Protein AF-0000000075990644 (afdb_homodimer)

Solvent-accessible surface area (backbone atoms only — not comparable to full-atom values): 24003 Å² total; per-residue (Å²): 140,68,76,64,63,60,51,52,51,52,51,52,54,48,49,53,49,49,51,49,50,53,53,48,52,55,47,50,53,50,50,48,50,52,52,50,56,51,53,60,64,65,67,61,81,74,80,74,79,73,70,87,68,71,69,75,75,52,48,72,56,38,53,65,57,61,63,42,72,76,65,42,68,35,79,44,72,77,51,38,24,57,52,59,50,30,31,72,34,29,49,72,84,37,83,43,41,31,31,47,24,38,64,34,43,57,28,33,31,15,45,64,53,35,52,75,68,68,42,65,88,56,52,40,87,51,58,76,82,69,69,60,76,52,69,57,90,71,80,67,55,71,10,26,36,64,81,37,45,37,34,45,89,89,42,72,49,75,41,66,31,32,26,28,68,83,51,64,52,42,24,37,42,5,22,30,51,35,35,72,39,18,21,33,44,29,42,60,79,42,31,38,25,40,61,29,95,84,35,44,74,43,59,39,56,52,57,50,57,50,51,51,53,40,51,56,54,56,56,69,72,102,137,68,76,64,62,57,51,52,53,53,51,50,54,48,50,52,50,48,51,50,50,52,51,46,52,54,46,51,52,50,50,49,49,51,51,48,55,50,54,59,63,64,66,61,79,73,80,75,77,73,69,85,68,72,67,72,76,49,47,71,55,38,53,65,58,60,64,44,70,74,62,42,67,35,79,44,72,77,51,39,24,57,55,61,50,30,30,71,33,29,50,73,84,38,83,44,41,31,30,47,24,38,62,34,42,58,28,32,32,14,44,64,53,35,52,74,68,68,42,64,87,56,52,40,87,52,60,74,81,71,65,62,78,52,67,57,91,70,79,66,55,71,10,27,36,64,81,37,46,35,32,44,86,88,41,70,48,74,40,63,31,33,27,28,69,84,51,61,52,40,25,37,43,4,22,31,50,36,36,72,39,18,20,31,43,30,41,58,80,42,30,38,24,39,59,28,96,84,35,44,74,42,59,40,55,52,58,49,57,52,52,50,53,40,50,57,54,54,55,68,72,101

Structure (mmCIF, N/CA/C/O backbone):
data_AF-0000000075990644-model_v1
#
loop_
_entity.id
_entity.type
_entity.pdbx_description
1 polymer 'Protein DDI1 homolog'
#
loop_
_atom_site.group_PDB
_atom_site.id
_atom_site.type_symbol
_atom_site.label_atom_id
_atom_site.label_alt_id
_atom_site.label_comp_id
_atom_site.label_asym_id
_atom_site.label_entity_id
_atom_site.label_seq_id
_atom_site.pdbx_PDB_ins_code
_atom_site.Cartn_x
_atom_site.Cartn_y
_atom_site.Cartn_z
_atom_site.occupancy
_atom_site.B_iso_or_equiv
_atom_site.auth_seq_id
_atom_site.auth_comp_id
_atom_site.auth_asym_id
_atom_site.auth_atom_id
_atom_site.pdbx_PDB_model_num
ATOM 1 N N . MET A 1 1 ? 32.969 -22.141 -36.75 1 40.69 1 MET A N 1
ATOM 2 C CA . MET A 1 1 ? 32.062 -21.703 -35.688 1 40.69 1 MET A CA 1
ATOM 3 C C . MET A 1 1 ? 31.797 -22.828 -34.688 1 40.69 1 MET A C 1
ATOM 5 O O . MET A 1 1 ? 31.219 -23.859 -35.062 1 40.69 1 MET A O 1
ATOM 9 N N . ASP A 1 2 ? 32.688 -23.188 -33.625 1 50.56 2 ASP A N 1
ATOM 10 C CA . ASP A 1 2 ? 33.156 -24.391 -32.969 1 50.56 2 ASP A CA 1
ATOM 11 C C . ASP A 1 2 ? 32.125 -24.938 -32 1 50.56 2 ASP A C 1
ATOM 13 O O . ASP A 1 2 ? 31.344 -24.172 -31.422 1 50.56 2 ASP A O 1
ATOM 17 N N . ASP A 1 3 ? 31.844 -26.312 -32.031 1 61.06 3 ASP A N 1
ATOM 18 C CA . ASP A 1 3 ? 31.062 -27.297 -31.281 1 61.06 3 ASP A CA 1
ATOM 19 C C . ASP A 1 3 ? 31.219 -27.094 -29.781 1 61.06 3 ASP A C 1
ATOM 21 O O . ASP A 1 3 ? 30.438 -27.625 -29 1 61.06 3 ASP A O 1
ATOM 25 N N . GLU A 1 4 ? 32.281 -26.391 -29.344 1 60.28 4 GLU A N 1
ATOM 26 C CA . GLU A 1 4 ? 32.562 -26.219 -27.938 1 60.28 4 GLU A CA 1
ATOM 27 C C . GLU A 1 4 ? 31.641 -25.172 -27.312 1 60.28 4 GLU A C 1
ATOM 29 O O . GLU A 1 4 ? 31.203 -25.328 -26.172 1 60.28 4 GLU A O 1
ATOM 34 N N . ASP A 1 5 ? 31.25 -24.078 -28.078 1 60.75 5 ASP A N 1
ATOM 35 C CA . ASP A 1 5 ? 30.406 -23.031 -27.516 1 60.75 5 ASP A CA 1
ATOM 36 C C . ASP A 1 5 ? 28.984 -23.531 -27.312 1 60.75 5 ASP A C 1
ATOM 38 O O . ASP A 1 5 ? 28.266 -23.047 -26.438 1 60.75 5 ASP A O 1
ATOM 42 N N . ALA A 1 6 ? 28.547 -24.469 -28.188 1 59.34 6 ALA A N 1
ATOM 43 C CA . ALA A 1 6 ? 27.219 -25.062 -28.062 1 59.34 6 ALA A CA 1
ATOM 44 C C . ALA A 1 6 ? 27.156 -25.969 -26.844 1 59.34 6 ALA A C 1
ATOM 46 O O . ALA A 1 6 ? 26.125 -26.016 -26.141 1 59.34 6 ALA A O 1
ATOM 47 N N . LEU A 1 7 ? 28.281 -26.609 -26.484 1 57.16 7 LEU A N 1
ATOM 48 C CA . LEU A 1 7 ? 28.328 -27.484 -25.328 1 57.16 7 LEU A CA 1
ATOM 49 C C . LEU A 1 7 ? 28.25 -26.688 -24.031 1 57.16 7 LEU A C 1
ATOM 51 O O . LEU A 1 7 ? 27.578 -27.078 -23.078 1 57.16 7 LEU A O 1
ATOM 55 N N . ASP A 1 8 ? 28.828 -25.484 -24.078 1 61.78 8 ASP A N 1
ATOM 56 C CA . ASP A 1 8 ? 28.844 -24.625 -22.891 1 61.78 8 ASP A CA 1
ATOM 57 C C . ASP A 1 8 ? 27.453 -24.047 -22.625 1 61.78 8 ASP A C 1
ATOM 59 O O . ASP A 1 8 ? 27.016 -24 -21.484 1 61.78 8 ASP A O 1
ATOM 63 N N . ILE A 1 9 ? 26.688 -23.781 -23.672 1 59.28 9 ILE A N 1
ATOM 64 C CA . ILE A 1 9 ? 25.344 -23.234 -23.5 1 59.28 9 ILE A CA 1
ATOM 65 C C . ILE A 1 9 ? 24.406 -24.312 -22.938 1 59.28 9 ILE A C 1
ATOM 67 O O . ILE A 1 9 ? 23.609 -24.031 -22.047 1 59.28 9 ILE A O 1
ATOM 71 N N . ARG A 1 10 ? 24.609 -25.531 -23.422 1 55.72 10 ARG A N 1
ATOM 72 C CA . ARG A 1 10 ? 23.766 -26.625 -22.953 1 55.72 10 ARG A CA 1
ATOM 73 C C . ARG A 1 10 ? 24.094 -27 -21.516 1 55.72 10 ARG A C 1
ATOM 75 O O . ARG A 1 10 ? 23.188 -27.281 -20.719 1 55.72 10 ARG A O 1
ATOM 82 N N . GLN A 1 11 ? 25.344 -26.922 -21.109 1 57.91 11 GLN A N 1
ATOM 83 C CA . GLN A 1 11 ? 25.734 -27.219 -19.734 1 57.91 11 GLN A CA 1
ATOM 84 C C . GLN A 1 11 ? 25.266 -26.141 -18.781 1 57.91 11 GLN A C 1
ATOM 86 O O . GLN A 1 11 ? 24.812 -26.438 -17.672 1 57.91 11 GLN A O 1
ATOM 91 N N . ARG A 1 12 ? 25.234 -24.875 -19.281 1 55.31 12 ARG A N 1
ATOM 92 C CA . ARG A 1 12 ? 24.734 -23.797 -18.438 1 55.31 12 ARG A CA 1
ATOM 93 C C . ARG A 1 12 ? 23.219 -23.922 -18.266 1 55.31 12 ARG A C 1
ATOM 95 O O . ARG A 1 12 ? 22.703 -23.688 -17.172 1 55.31 12 ARG A O 1
ATOM 102 N N . ALA A 1 13 ? 22.5 -24.328 -19.344 1 55.38 13 ALA A N 1
ATOM 103 C CA . ALA A 1 13 ? 21.047 -24.547 -19.266 1 55.38 13 ALA A CA 1
ATOM 104 C C . ALA A 1 13 ? 20.734 -25.719 -18.328 1 55.38 13 ALA A C 1
ATOM 106 O O . ALA A 1 13 ? 19.781 -25.641 -17.547 1 55.38 13 ALA A O 1
ATOM 107 N N . LEU A 1 14 ? 21.594 -26.719 -18.312 1 54.09 14 LEU A N 1
ATOM 108 C CA . LEU A 1 14 ? 21.391 -27.891 -17.453 1 54.09 14 LEU A CA 1
ATOM 109 C C . LEU A 1 14 ? 21.703 -27.547 -16 1 54.09 14 LEU A C 1
ATOM 111 O O . LEU A 1 14 ? 20.953 -27.938 -15.094 1 54.09 14 LEU A O 1
ATOM 115 N N . ARG A 1 15 ? 22.688 -26.734 -15.766 1 56.22 15 ARG A N 1
ATOM 116 C CA . ARG A 1 15 ? 23 -26.328 -14.406 1 56.22 15 ARG A CA 1
ATOM 117 C C . ARG A 1 15 ? 21.906 -25.422 -13.836 1 56.22 15 ARG A C 1
ATOM 119 O O . ARG A 1 15 ? 21.578 -25.5 -12.648 1 56.22 15 ARG A O 1
ATOM 126 N N . ARG A 1 16 ? 21.297 -24.594 -14.695 1 51.25 16 ARG A N 1
ATOM 127 C CA . ARG A 1 16 ? 20.172 -23.781 -14.258 1 51.25 16 ARG A CA 1
ATOM 128 C C . ARG A 1 16 ? 18.984 -24.656 -13.891 1 51.25 16 ARG A C 1
ATOM 130 O O . ARG A 1 16 ? 18.281 -24.391 -12.914 1 51.25 16 ARG A O 1
ATOM 137 N N . LYS A 1 17 ? 18.797 -25.719 -14.703 1 46.94 17 LYS A N 1
ATOM 138 C CA . LYS A 1 17 ? 17.734 -26.672 -14.398 1 46.94 17 LYS A CA 1
ATOM 139 C C . LYS A 1 17 ? 18.016 -27.391 -13.094 1 46.94 17 LYS A C 1
ATOM 141 O O . LYS A 1 17 ? 17.109 -27.578 -12.273 1 46.94 17 LYS A O 1
ATOM 146 N N . GLU A 1 18 ? 19.203 -27.797 -12.898 1 50.03 18 GLU A N 1
ATOM 147 C CA . GLU A 1 18 ? 19.578 -28.5 -11.68 1 50.03 18 GLU A CA 1
ATOM 148 C C . GLU A 1 18 ? 19.484 -27.578 -10.461 1 50.03 18 GLU A C 1
ATOM 150 O O . GLU A 1 18 ? 19 -28 -9.406 1 50.03 18 GLU A O 1
ATOM 155 N N . ARG A 1 19 ? 19.875 -26.391 -10.594 1 47.38 19 ARG A N 1
ATOM 156 C CA . ARG A 1 19 ? 19.719 -25.453 -9.492 1 47.38 19 ARG A CA 1
ATOM 157 C C . ARG A 1 19 ? 18.25 -25.188 -9.195 1 47.38 19 ARG A C 1
ATOM 159 O O . ARG A 1 19 ? 17.859 -25.047 -8.031 1 47.38 19 ARG A O 1
ATOM 166 N N . ARG A 1 20 ? 17.422 -25.234 -10.211 1 47.12 20 ARG A N 1
ATOM 167 C CA . ARG A 1 20 ? 15.984 -25.094 -10.031 1 47.12 20 ARG A CA 1
ATOM 168 C C . ARG A 1 20 ? 15.414 -26.281 -9.258 1 47.12 20 ARG A C 1
ATOM 170 O O . ARG A 1 20 ? 14.562 -26.094 -8.375 1 47.12 20 ARG A O 1
ATOM 177 N N . LEU A 1 21 ? 15.945 -27.453 -9.625 1 45.84 21 LEU A N 1
ATOM 178 C CA . LEU A 1 21 ? 15.477 -28.672 -8.969 1 45.84 21 LEU A CA 1
ATOM 179 C C . LEU A 1 21 ? 15.945 -28.719 -7.516 1 45.84 21 LEU A C 1
ATOM 181 O O . LEU A 1 21 ? 15.188 -29.109 -6.629 1 45.84 21 LEU A O 1
ATOM 185 N N . TYR A 1 22 ? 17.172 -28.328 -7.254 1 47.12 22 TYR A N 1
ATOM 186 C CA . TYR A 1 22 ? 17.656 -28.297 -5.879 1 47.12 22 TYR A CA 1
ATOM 187 C C . TYR A 1 22 ? 16.922 -27.234 -5.066 1 47.12 22 TYR A C 1
ATOM 189 O O . TYR A 1 22 ? 16.594 -27.469 -3.896 1 47.12 22 TYR A O 1
ATOM 197 N N . SER A 1 23 ? 16.625 -26.141 -5.723 1 45.5 23 SER A N 1
ATOM 198 C CA . SER A 1 23 ? 15.852 -25.125 -5.02 1 45.5 23 SER A CA 1
ATOM 199 C C . SER A 1 23 ? 14.422 -25.594 -4.77 1 45.5 23 SER A C 1
ATOM 201 O O . SER A 1 23 ? 13.852 -25.328 -3.705 1 45.5 23 SER A O 1
ATOM 203 N N . CYS A 1 24 ? 13.93 -26.391 -5.605 1 42.84 24 CYS A N 1
ATOM 204 C CA . CYS A 1 24 ? 12.609 -26.984 -5.383 1 42.84 24 CYS A CA 1
ATOM 205 C C . CYS A 1 24 ? 12.641 -27.969 -4.23 1 42.84 24 CYS A C 1
ATOM 207 O O . CYS A 1 24 ? 11.727 -28 -3.406 1 42.84 24 CYS A O 1
ATOM 209 N N . ALA A 1 25 ? 13.625 -28.812 -4.141 1 46.88 25 ALA A N 1
ATOM 210 C CA . ALA A 1 25 ? 13.719 -29.828 -3.084 1 46.88 25 ALA A CA 1
ATOM 211 C C . ALA A 1 25 ? 13.883 -29.172 -1.716 1 46.88 25 ALA A C 1
ATOM 213 O O . ALA A 1 25 ? 13.273 -29.594 -0.737 1 46.88 25 ALA A O 1
ATOM 214 N N . SER A 1 26 ? 14.625 -28.094 -1.675 1 49.91 26 SER A N 1
ATOM 215 C CA . SER A 1 26 ? 14.805 -27.359 -0.423 1 49.91 26 SER A CA 1
ATOM 216 C C . SER A 1 26 ? 13.523 -26.656 -0.008 1 49.91 26 SER A C 1
ATOM 218 O O . SER A 1 26 ? 13.203 -26.578 1.182 1 49.91 26 SER A O 1
ATOM 220 N N . ILE A 1 27 ? 12.727 -26.266 -0.892 1 43.09 27 ILE A N 1
ATOM 221 C CA . ILE A 1 27 ? 11.43 -25.656 -0.601 1 43.09 27 ILE A CA 1
ATOM 222 C C . ILE A 1 27 ? 10.453 -26.734 -0.134 1 43.09 27 ILE A C 1
ATOM 224 O O . ILE A 1 27 ? 9.719 -26.531 0.833 1 43.09 27 ILE A O 1
ATOM 228 N N . GLU A 1 28 ? 10.461 -27.875 -0.725 1 48.38 28 GLU A N 1
ATOM 229 C CA . GLU A 1 28 ? 9.625 -28.984 -0.277 1 48.38 28 GLU A CA 1
ATOM 230 C C . GLU A 1 28 ? 9.977 -29.406 1.146 1 48.38 28 GLU A C 1
ATOM 232 O O . GLU A 1 28 ? 9.086 -29.672 1.96 1 48.38 28 GLU A O 1
ATOM 237 N N . GLN A 1 29 ? 11.211 -29.438 1.427 1 52.41 29 GLN A N 1
ATOM 238 C CA . GLN A 1 29 ? 11.656 -29.781 2.773 1 52.41 29 GLN A CA 1
ATOM 239 C C . GLN A 1 29 ? 11.289 -28.688 3.768 1 52.41 29 GLN A C 1
ATOM 241 O O . GLN A 1 29 ? 10.859 -28.969 4.887 1 52.41 29 GLN A O 1
ATOM 246 N N . LEU A 1 30 ? 11.312 -27.453 3.332 1 46.16 30 LEU A N 1
ATOM 247 C CA . LEU A 1 30 ? 10.914 -26.344 4.188 1 46.16 30 LEU A CA 1
ATOM 248 C C . LEU A 1 30 ? 9.398 -26.328 4.379 1 46.16 30 LEU A C 1
ATOM 250 O O . LEU A 1 30 ? 8.914 -26.109 5.492 1 46.16 30 LEU A O 1
ATOM 254 N N . LEU A 1 31 ? 8.672 -26.641 3.375 1 48.84 31 LEU A N 1
ATOM 255 C CA . LEU A 1 31 ? 7.223 -26.766 3.469 1 48.84 31 LEU A CA 1
ATOM 256 C C . LEU A 1 31 ? 6.832 -27.953 4.328 1 48.84 31 LEU A C 1
ATOM 258 O O . LEU A 1 31 ? 5.887 -27.875 5.117 1 48.84 31 LEU A O 1
ATOM 262 N N . GLU A 1 32 ? 7.527 -29.031 4.234 1 53.25 32 GLU A N 1
ATOM 263 C CA . GLU A 1 32 ? 7.277 -30.203 5.07 1 53.25 32 GLU A CA 1
ATOM 264 C C . GLU A 1 32 ? 7.629 -29.922 6.531 1 53.25 32 GLU A C 1
ATOM 266 O O . GLU A 1 32 ? 6.914 -30.344 7.438 1 53.25 32 GLU A O 1
ATOM 271 N N . THR A 1 33 ? 8.656 -29.172 6.754 1 51.12 33 THR A N 1
ATOM 272 C CA . THR A 1 33 ? 9.039 -28.812 8.117 1 51.12 33 THR A CA 1
ATOM 273 C C . THR A 1 33 ? 8.039 -27.844 8.727 1 51.12 33 THR A C 1
ATOM 275 O O . THR A 1 33 ? 7.656 -27.984 9.891 1 51.12 33 THR A O 1
ATOM 278 N N . GLU A 1 34 ? 7.516 -26.938 7.945 1 45.38 34 GLU A N 1
ATOM 279 C CA . GLU A 1 34 ? 6.52 -25.984 8.438 1 45.38 34 GLU A CA 1
ATOM 280 C C . GLU A 1 34 ? 5.16 -26.656 8.609 1 45.38 34 GLU A C 1
ATOM 282 O O . GLU A 1 34 ? 4.469 -26.406 9.602 1 45.38 34 GLU A O 1
ATOM 287 N N . ALA A 1 35 ? 4.809 -27.516 7.684 1 46.31 35 ALA A N 1
ATOM 288 C CA . ALA A 1 35 ? 3.605 -28.328 7.836 1 46.31 35 ALA A CA 1
ATOM 289 C C . ALA A 1 35 ? 3.725 -29.266 9.039 1 46.31 35 ALA A C 1
ATOM 291 O O . ALA A 1 35 ? 2.76 -29.453 9.781 1 46.31 35 ALA A O 1
ATOM 292 N N . SER A 1 36 ? 4.891 -29.844 9.266 1 48.31 36 SER A N 1
ATOM 293 C CA . SER A 1 36 ? 5.121 -30.719 10.406 1 48.31 36 SER A CA 1
ATOM 294 C C . SER A 1 36 ? 5.086 -29.953 11.719 1 48.31 36 SER A C 1
ATOM 296 O O . SER A 1 36 ? 4.531 -30.422 12.711 1 48.31 36 SER A O 1
ATOM 298 N N . SER A 1 37 ? 5.637 -28.719 11.758 1 48.12 37 SER A N 1
ATOM 299 C CA . SER A 1 37 ? 5.57 -27.859 12.938 1 48.12 37 SER A CA 1
ATOM 300 C C . SER A 1 37 ? 4.141 -27.406 13.219 1 48.12 37 SER A C 1
ATOM 302 O O . SER A 1 37 ? 3.729 -27.312 14.375 1 48.12 37 SER A O 1
ATOM 304 N N . PHE A 1 38 ? 3.348 -27.281 12.195 1 40.97 38 PHE A N 1
ATOM 305 C CA . PHE A 1 38 ? 1.929 -26.953 12.273 1 40.97 38 PHE A CA 1
ATOM 306 C C . PHE A 1 38 ? 1.125 -28.141 12.789 1 40.97 38 PHE A C 1
ATOM 308 O O . PHE A 1 38 ? 0.224 -27.969 13.617 1 40.97 38 PHE A O 1
ATOM 315 N N . ARG A 1 39 ? 1.409 -29.281 12.336 1 44.78 39 ARG A N 1
ATOM 316 C CA . ARG A 1 39 ? 0.742 -30.484 12.828 1 44.78 39 ARG A CA 1
ATOM 317 C C . ARG A 1 39 ? 1.031 -30.703 14.305 1 44.78 39 ARG A C 1
ATOM 319 O O . ARG A 1 39 ? 0.162 -31.156 15.055 1 44.78 39 ARG A O 1
ATOM 326 N N . LYS A 1 40 ? 2.229 -30.562 14.734 1 45.47 40 LYS A N 1
ATOM 327 C CA . LYS A 1 40 ? 2.59 -30.75 16.141 1 45.47 40 LYS A CA 1
ATOM 328 C C . LYS A 1 40 ? 1.865 -29.75 17.031 1 45.47 40 LYS A C 1
ATOM 330 O O . LYS A 1 40 ? 1.468 -30.094 18.141 1 45.47 40 LYS A O 1
ATOM 335 N N . ARG A 1 41 ? 1.578 -28.531 16.625 1 39.78 41 ARG A N 1
ATOM 336 C CA . ARG A 1 41 ? 0.896 -27.5 17.406 1 39.78 41 ARG A CA 1
ATOM 337 C C . ARG A 1 41 ? -0.595 -27.797 17.516 1 39.78 41 ARG A C 1
ATOM 339 O O . ARG A 1 41 ? -1.231 -27.453 18.516 1 39.78 41 ARG A O 1
ATOM 346 N N . ARG A 1 42 ? -1.192 -28.562 16.594 1 35.97 42 ARG A N 1
ATOM 347 C CA . ARG A 1 42 ? -2.594 -28.953 16.656 1 35.97 42 ARG A CA 1
ATOM 348 C C . ARG A 1 42 ? -2.801 -30.062 17.703 1 35.97 42 ARG A C 1
ATOM 350 O O . ARG A 1 42 ? -3.93 -30.312 18.125 1 35.97 42 ARG A O 1
ATOM 357 N N . SER A 1 43 ? -1.873 -30.875 17.953 1 36.91 43 SER A N 1
ATOM 358 C CA . SER A 1 43 ? -2.109 -32 18.859 1 36.91 43 SER A CA 1
ATOM 359 C C . SER A 1 43 ? -2.162 -31.531 20.312 1 36.91 43 SER A C 1
ATOM 361 O O . SER A 1 43 ? -2.357 -32.344 21.219 1 36.91 43 SER A O 1
ATOM 363 N N . SER A 1 44 ? -1.777 -30.297 20.703 1 34.25 44 SER A N 1
ATOM 364 C CA . SER A 1 44 ? -2.01 -29.984 22.109 1 34.25 44 SER A CA 1
ATOM 365 C C . SER A 1 44 ? -3.496 -29.812 22.391 1 34.25 44 SER A C 1
ATOM 367 O O . SER A 1 44 ? -4.227 -29.219 21.594 1 34.25 44 SER A O 1
ATOM 369 N N . SER A 1 45 ? -4.207 -30.656 23.156 1 34.03 45 SER A N 1
ATOM 370 C CA . SER A 1 45 ? -5.527 -30.875 23.734 1 34.03 45 SER A CA 1
ATOM 371 C C . SER A 1 45 ? -6.082 -29.578 24.328 1 34.03 45 SER A C 1
ATOM 373 O O . SER A 1 45 ? -5.695 -29.188 25.438 1 34.03 45 SER A O 1
ATOM 375 N N . PHE A 1 46 ? -6.273 -28.484 23.719 1 31.8 46 PHE A N 1
ATOM 376 C CA . PHE A 1 46 ? -7.066 -27.422 24.328 1 31.8 46 PHE A CA 1
ATOM 377 C C . PHE A 1 46 ? -8.43 -27.953 24.766 1 31.8 46 PHE A C 1
ATOM 379 O O . PHE A 1 46 ? -9.211 -28.422 23.938 1 31.8 46 PHE A O 1
ATOM 386 N N . ASP A 1 47 ? -8.594 -28.359 25.969 1 30.83 47 ASP A N 1
ATOM 387 C CA . ASP A 1 47 ? -9.844 -28.547 26.703 1 30.83 47 ASP A CA 1
ATOM 388 C C . ASP A 1 47 ? -10.797 -27.375 26.453 1 30.83 47 ASP A C 1
ATOM 390 O O . ASP A 1 47 ? -10.484 -26.234 26.766 1 30.83 47 ASP A O 1
ATOM 394 N N . THR A 1 48 ? -11.664 -27.391 25.5 1 29.22 48 THR A N 1
ATOM 395 C CA . THR A 1 48 ? -12.789 -26.594 25.047 1 29.22 48 THR A CA 1
ATOM 396 C C . THR A 1 48 ? -13.758 -26.328 26.203 1 29.22 48 THR A C 1
ATOM 398 O O . THR A 1 48 ? -14.703 -27.094 26.406 1 29.22 48 THR A O 1
ATOM 401 N N . GLN A 1 49 ? -13.453 -26.312 27.438 1 30.48 49 GLN A N 1
ATOM 402 C CA . GLN A 1 49 ? -14.539 -25.844 28.281 1 30.48 49 GLN A CA 1
ATOM 403 C C . GLN A 1 49 ? -15.008 -24.453 27.859 1 30.48 49 GLN A C 1
ATOM 405 O O . GLN A 1 49 ? -14.32 -23.469 28.109 1 30.48 49 GLN A O 1
ATOM 410 N N . CYS A 1 50 ? -15.648 -24.359 26.656 1 27.11 50 CYS A N 1
ATOM 411 C CA . CYS A 1 50 ? -16.297 -23.203 26.078 1 27.11 50 CYS A CA 1
ATOM 412 C C . CYS A 1 50 ? -17.312 -22.594 27.047 1 27.11 50 CYS A C 1
ATOM 414 O O . CYS A 1 50 ? -18.281 -23.25 27.422 1 27.11 50 CYS A O 1
ATOM 416 N N . PHE A 1 51 ? -16.875 -21.734 27.953 1 29.61 51 PHE A N 1
ATOM 417 C CA . PHE A 1 51 ? -17.844 -20.891 28.641 1 29.61 51 PHE A CA 1
ATOM 418 C C . PHE A 1 51 ? -18.781 -20.234 27.641 1 29.61 51 PHE A C 1
ATOM 420 O O . PHE A 1 51 ? -18.438 -20.062 26.469 1 29.61 51 PHE A O 1
ATOM 427 N N . GLY A 1 52 ? -20.125 -20.062 27.844 1 31.28 52 GLY A N 1
ATOM 428 C CA . GLY A 1 52 ? -21.359 -19.531 27.281 1 31.28 52 GLY A CA 1
ATOM 429 C C . GLY A 1 52 ? -21.156 -18.172 26.625 1 31.28 52 GLY A C 1
ATOM 430 O O . GLY A 1 52 ? -22.125 -17.406 26.453 1 31.28 52 GLY A O 1
ATOM 431 N N . VAL A 1 53 ? -20.031 -17.484 26.688 1 32.72 53 VAL A N 1
ATOM 432 C CA . VAL A 1 53 ? -20.047 -16.141 26.109 1 32.72 53 VAL A CA 1
ATOM 433 C C . VAL A 1 53 ? -20.234 -16.234 24.594 1 32.72 53 VAL A C 1
ATOM 435 O O . VAL A 1 53 ? -19.812 -17.219 23.969 1 32.72 53 VAL A O 1
ATOM 438 N N . ASP A 1 54 ? -21.172 -15.438 24.047 1 33.47 54 ASP A N 1
ATOM 439 C CA . ASP A 1 54 ? -21.656 -15.297 22.672 1 33.47 54 ASP A CA 1
ATOM 440 C C . ASP A 1 54 ? -20.5 -15.258 21.688 1 33.47 54 ASP A C 1
ATOM 442 O O . ASP A 1 54 ? -19.609 -14.406 21.797 1 33.47 54 ASP A O 1
ATOM 446 N N . PRO A 1 55 ? -20.203 -16.344 20.891 1 34.34 55 PRO A N 1
ATOM 447 C CA . PRO A 1 55 ? -19.047 -16.719 20.047 1 34.34 55 PRO A CA 1
ATOM 448 C C . PRO A 1 55 ? -18.75 -15.672 18.984 1 34.34 55 PRO A C 1
ATOM 450 O O . PRO A 1 55 ? -17.641 -15.656 18.438 1 34.34 55 PRO A O 1
ATOM 453 N N . VAL A 1 56 ? -19.781 -15.016 18.453 1 35.34 56 VAL A N 1
ATOM 454 C CA . VAL A 1 56 ? -19.562 -14.195 17.266 1 35.34 56 VAL A CA 1
ATOM 455 C C . VAL A 1 56 ? -18.734 -12.961 17.641 1 35.34 56 VAL A C 1
ATOM 457 O O . VAL A 1 56 ? -17.984 -12.453 16.812 1 35.34 56 VAL A O 1
ATOM 460 N N . LYS A 1 57 ? -19.172 -12.18 18.625 1 36 57 LYS A N 1
ATOM 461 C CA . LYS A 1 57 ? -18.578 -10.875 18.938 1 36 57 LYS A CA 1
ATOM 462 C C . LYS A 1 57 ? -17.109 -11.016 19.312 1 36 57 LYS A C 1
ATOM 464 O O . LYS A 1 57 ? -16.328 -10.086 19.125 1 36 57 LYS A O 1
ATOM 469 N N . ASP A 1 58 ? -16.641 -11.906 20.172 1 33.38 58 ASP A N 1
ATOM 470 C CA . ASP A 1 58 ? -15.352 -12.023 20.844 1 33.38 58 ASP A CA 1
ATOM 471 C C . ASP A 1 58 ? -14.305 -12.648 19.906 1 33.38 58 ASP A C 1
ATOM 473 O O . ASP A 1 58 ? -13.148 -12.812 20.297 1 33.38 58 ASP A O 1
ATOM 477 N N . ARG A 1 59 ? -14.742 -13.273 18.891 1 35.84 59 ARG A N 1
ATOM 478 C CA . ARG A 1 59 ? -13.75 -13.953 18.062 1 35.84 59 ARG A CA 1
ATOM 479 C C . ARG A 1 59 ? -12.781 -12.961 17.438 1 35.84 59 ARG A C 1
ATOM 481 O O . ARG A 1 59 ? -11.609 -13.281 17.203 1 35.84 59 ARG A O 1
ATOM 488 N N . ASP A 1 60 ? -13.336 -11.805 16.953 1 39.09 60 ASP A N 1
ATOM 489 C CA . ASP A 1 60 ? -12.43 -10.852 16.328 1 39.09 60 ASP A CA 1
ATOM 490 C C . ASP A 1 60 ? -11.398 -10.336 17.344 1 39.09 60 ASP A C 1
ATOM 492 O O . ASP A 1 60 ? -10.273 -10 16.969 1 39.09 60 ASP A O 1
ATOM 496 N N . LYS A 1 61 ? -11.82 -10.195 18.641 1 39.5 61 LYS A N 1
ATOM 497 C CA . LYS A 1 61 ? -10.922 -9.773 19.703 1 39.5 61 LYS A CA 1
ATOM 498 C C . LYS A 1 61 ? -9.891 -10.844 20.031 1 39.5 61 LYS A C 1
ATOM 500 O O . LYS A 1 61 ? -8.773 -10.539 20.438 1 39.5 61 LYS A O 1
ATOM 505 N N . THR A 1 62 ? -10.289 -12.109 20 1 36.75 62 THR A N 1
ATOM 506 C CA . THR A 1 62 ? -9.484 -13.211 20.5 1 36.75 62 THR A CA 1
ATOM 507 C C . THR A 1 62 ? -8.273 -13.445 19.594 1 36.75 62 THR A C 1
ATOM 509 O O . THR A 1 62 ? -7.184 -13.758 20.078 1 36.75 62 THR A O 1
ATOM 512 N N . PHE A 1 63 ? -8.578 -13.477 18.297 1 36 63 PHE A N 1
ATOM 513 C CA . PHE A 1 63 ? -7.398 -13.742 17.484 1 36 63 PHE A CA 1
ATOM 514 C C . PHE A 1 63 ? -6.324 -12.695 17.719 1 36 63 PHE A C 1
ATOM 516 O O . PHE A 1 63 ? -5.145 -13.023 17.844 1 36 63 PHE A O 1
ATOM 523 N N . LEU A 1 64 ? -6.59 -11.414 17.75 1 40.81 64 LEU A N 1
ATOM 524 C CA . LEU A 1 64 ? -5.586 -10.461 18.203 1 40.81 64 LEU A CA 1
ATOM 525 C C . LEU A 1 64 ? -5.043 -10.859 19.578 1 40.81 64 LEU A C 1
ATOM 527 O O . LEU A 1 64 ? -3.848 -10.719 19.844 1 40.81 64 LEU A O 1
ATOM 531 N N . ASN A 1 65 ? -5.879 -11.203 20.453 1 40.44 65 ASN A N 1
ATOM 532 C CA . ASN A 1 65 ? -5.453 -11.625 21.781 1 40.44 65 ASN A CA 1
ATOM 533 C C . ASN A 1 65 ? -4.637 -12.914 21.719 1 40.44 65 ASN A C 1
ATOM 535 O O . ASN A 1 65 ? -3.697 -13.086 22.5 1 40.44 65 ASN A O 1
ATOM 539 N N . ALA A 1 66 ? -5.051 -13.883 20.969 1 35.22 66 ALA A N 1
ATOM 540 C CA . ALA A 1 66 ? -4.34 -15.156 20.906 1 35.22 66 ALA A CA 1
ATOM 541 C C . ALA A 1 66 ? -3.02 -15.008 20.141 1 35.22 66 ALA A C 1
ATOM 543 O O . ALA A 1 66 ? -2.146 -15.875 20.234 1 35.22 66 ALA A O 1
ATOM 544 N N . MET A 1 67 ? -2.918 -14.336 18.969 1 38.62 67 MET A N 1
ATOM 545 C CA . MET A 1 67 ? -1.516 -14.125 18.625 1 38.62 67 MET A CA 1
ATOM 546 C C . MET A 1 67 ? -0.742 -13.562 19.812 1 38.62 67 MET A C 1
ATOM 548 O O . MET A 1 67 ? -0.931 -12.406 20.188 1 38.62 67 MET A O 1
ATOM 552 N N . ALA A 1 68 ? -0.661 -14.203 20.922 1 34.5 68 ALA A N 1
ATOM 553 C CA . ALA A 1 68 ? 0.118 -14.023 22.156 1 34.5 68 ALA A CA 1
ATOM 554 C C . ALA A 1 68 ? 1.386 -13.219 21.875 1 34.5 68 ALA A C 1
ATOM 556 O O . ALA A 1 68 ? 1.971 -13.312 20.797 1 34.5 68 ALA A O 1
ATOM 557 N N . ILE A 1 69 ? 1.75 -12.305 22.828 1 40.25 69 ILE A N 1
ATOM 558 C CA . ILE A 1 69 ? 2.883 -11.438 23.141 1 40.25 69 ILE A CA 1
ATOM 559 C C . ILE A 1 69 ? 4.184 -12.125 22.719 1 40.25 69 ILE A C 1
ATOM 561 O O . ILE A 1 69 ? 5.156 -11.461 22.359 1 40.25 69 ILE A O 1
ATOM 565 N N . THR A 1 70 ? 4.207 -13.297 23.062 1 39.03 70 THR A N 1
ATOM 566 C CA . THR A 1 70 ? 5.5 -13.969 23 1 39.03 70 THR A CA 1
ATOM 567 C C . THR A 1 70 ? 6.023 -13.977 21.562 1 39.03 70 THR A C 1
ATOM 569 O O . THR A 1 70 ? 7.23 -13.875 21.328 1 39.03 70 THR A O 1
ATOM 572 N N . LEU A 1 71 ? 5.18 -14.336 20.594 1 41.28 71 LEU A N 1
ATOM 573 C CA . LEU A 1 71 ? 5.562 -14.43 19.188 1 41.28 71 LEU A CA 1
ATOM 574 C C . LEU A 1 71 ? 5.828 -13.047 18.594 1 41.28 71 LEU A C 1
ATOM 576 O O . LEU A 1 71 ? 6.426 -12.93 17.516 1 41.28 71 LEU A O 1
ATOM 580 N N . PHE A 1 72 ? 5.445 -11.984 19.25 1 49.69 72 PHE A N 1
ATOM 581 C CA . PHE A 1 72 ? 5.457 -10.578 18.891 1 49.69 72 PHE A CA 1
ATOM 582 C C . PHE A 1 72 ? 6.863 -10 19.016 1 49.69 72 PHE A C 1
ATOM 584 O O . PHE A 1 72 ? 7.145 -8.914 18.5 1 49.69 72 PHE A O 1
ATOM 591 N N . GLU A 1 73 ? 7.539 -10.781 19.797 1 54.84 73 GLU A N 1
ATOM 592 C CA . GLU A 1 73 ? 8.883 -10.242 19.938 1 54.84 73 GLU A CA 1
ATOM 593 C C . GLU A 1 73 ? 9.781 -10.664 18.781 1 54.84 73 GLU A C 1
ATOM 595 O O . GLU A 1 73 ? 10.938 -10.242 18.703 1 54.84 73 GLU A O 1
ATOM 600 N N . ASP A 1 74 ? 9.125 -11.359 17.859 1 62.88 74 ASP A N 1
ATOM 601 C CA . ASP A 1 74 ? 9.977 -11.867 16.781 1 62.88 74 ASP A CA 1
ATOM 602 C C . ASP A 1 74 ? 10.109 -10.836 15.664 1 62.88 74 ASP A C 1
ATOM 604 O O . ASP A 1 74 ? 9.18 -10.641 14.883 1 62.88 74 ASP A O 1
ATOM 608 N N . GLU A 1 75 ? 11.156 -10.078 15.812 1 71.38 75 GLU A N 1
ATOM 609 C CA . GLU A 1 75 ? 11.43 -9.055 14.805 1 71.38 75 GLU A CA 1
ATOM 610 C C . GLU A 1 75 ? 12.203 -9.641 13.625 1 71.38 75 GLU A C 1
ATOM 612 O O . GLU A 1 75 ? 12.789 -8.906 12.836 1 71.38 75 GLU A O 1
ATOM 617 N N . SER A 1 76 ? 12.086 -10.953 13.617 1 75.62 76 SER A N 1
ATOM 618 C CA . SER A 1 76 ? 12.656 -11.602 12.438 1 75.62 76 SER A CA 1
ATOM 619 C C . SER A 1 76 ? 11.828 -11.32 11.188 1 75.62 76 SER A C 1
ATOM 621 O O . SER A 1 76 ? 10.742 -10.75 11.281 1 75.62 76 SER A O 1
ATOM 623 N N . ARG A 1 77 ? 12.336 -11.625 10.109 1 75.12 77 ARG A N 1
ATOM 624 C CA . ARG A 1 77 ? 11.633 -11.477 8.844 1 75.12 77 ARG A CA 1
ATOM 625 C C . ARG A 1 77 ? 10.289 -12.195 8.867 1 75.12 77 ARG A C 1
ATOM 627 O O . ARG A 1 77 ? 9.281 -11.672 8.383 1 75.12 77 ARG A O 1
ATOM 634 N N . LEU A 1 78 ? 10.273 -13.359 9.469 1 74.25 78 LEU A N 1
ATOM 635 C CA . LEU A 1 78 ? 9.039 -14.141 9.555 1 74.25 78 LEU A CA 1
ATOM 636 C C . LEU A 1 78 ? 8.055 -13.5 10.523 1 74.25 78 LEU A C 1
ATOM 638 O O . LEU A 1 78 ? 6.844 -13.531 10.297 1 74.25 78 LEU A O 1
ATOM 642 N N . GLY A 1 79 ? 8.633 -12.984 11.57 1 78.56 79 GLY A N 1
ATOM 643 C CA . GLY A 1 79 ? 7.797 -12.336 12.562 1 78.56 79 GLY A CA 1
ATOM 644 C C . GLY A 1 79 ? 7.121 -11.078 12.055 1 78.56 79 GLY A C 1
ATOM 645 O O . GLY A 1 79 ? 6.051 -10.703 12.531 1 78.56 79 GLY A O 1
ATOM 646 N N . ARG A 1 80 ? 7.719 -10.547 11.031 1 85.62 80 ARG A N 1
ATOM 647 C CA . ARG A 1 80 ? 7.223 -9.281 10.5 1 85.62 80 ARG A CA 1
ATOM 648 C C . ARG A 1 80 ? 6.426 -9.5 9.219 1 85.62 80 ARG A C 1
ATOM 650 O O . ARG A 1 80 ? 5.887 -8.555 8.648 1 85.62 80 ARG A O 1
ATOM 657 N N . MET A 1 81 ? 6.211 -10.633 8.867 1 88.19 81 MET A N 1
ATOM 658 C CA . MET A 1 81 ? 5.781 -10.961 7.516 1 88.19 81 MET A CA 1
ATOM 659 C C . MET A 1 81 ? 4.426 -10.336 7.203 1 88.19 81 MET A C 1
ATOM 661 O O . MET A 1 81 ? 4.188 -9.898 6.078 1 88.19 81 MET A O 1
ATOM 665 N N . HIS A 1 82 ? 3.605 -10.266 8.203 1 88.69 82 HIS A N 1
ATOM 666 C CA . HIS A 1 82 ? 2.242 -9.812 7.93 1 88.69 82 HIS A CA 1
ATOM 667 C C . HIS A 1 82 ? 1.975 -8.453 8.562 1 88.69 82 HIS A C 1
ATOM 669 O O . HIS A 1 82 ? 0.82 -8.039 8.68 1 88.69 82 HIS A O 1
ATOM 675 N N . VAL A 1 83 ? 3.068 -7.809 8.914 1 90.94 83 VAL A N 1
ATOM 676 C CA . VAL A 1 83 ? 2.914 -6.523 9.586 1 90.94 83 VAL A CA 1
ATOM 677 C C . VAL A 1 83 ? 3.016 -5.391 8.562 1 90.94 83 VAL A C 1
ATOM 679 O O . VAL A 1 83 ? 3.98 -5.324 7.797 1 90.94 83 VAL A O 1
ATOM 682 N N . GLN A 1 84 ? 2.045 -4.543 8.641 1 93.69 84 GLN A N 1
ATOM 683 C CA . GLN A 1 84 ? 2.02 -3.412 7.719 1 93.69 84 GLN A CA 1
ATOM 684 C C . GLN A 1 84 ? 3.092 -2.385 8.07 1 93.69 84 GLN A C 1
ATOM 686 O O . GLN A 1 84 ? 3.449 -2.232 9.242 1 93.69 84 GLN A O 1
ATOM 691 N N . PRO A 1 85 ? 3.605 -1.711 7.055 1 96.81 85 PRO A N 1
ATOM 692 C CA . PRO A 1 85 ? 4.602 -0.671 7.324 1 96.81 85 PRO A CA 1
ATOM 693 C C . PRO A 1 85 ? 3.984 0.591 7.926 1 96.81 85 PRO A C 1
ATOM 695 O O . PRO A 1 85 ? 3.154 1.241 7.289 1 96.81 85 PRO A O 1
ATOM 698 N N . VAL A 1 86 ? 4.395 0.855 9.117 1 97.38 86 VAL A N 1
ATOM 699 C CA . VAL A 1 86 ? 4 2.061 9.836 1 97.38 86 VAL A CA 1
ATOM 700 C C . VAL A 1 86 ? 5.246 2.807 10.312 1 97.38 86 VAL A C 1
ATOM 702 O O . VAL A 1 86 ? 6.219 2.189 10.75 1 97.38 86 VAL A O 1
ATOM 705 N N . ILE A 1 87 ? 5.168 4.109 10.195 1 98.44 87 ILE A N 1
ATOM 706 C CA . ILE A 1 87 ? 6.309 4.898 10.648 1 98.44 87 ILE A CA 1
ATOM 707 C C . ILE A 1 87 ? 5.852 5.918 11.688 1 98.44 87 ILE A C 1
ATOM 709 O O . ILE A 1 87 ? 4.684 6.309 11.711 1 98.44 87 ILE A O 1
ATOM 713 N N . LYS A 1 88 ? 6.824 6.262 12.477 1 97.88 88 LYS A N 1
ATOM 714 C CA . LYS A 1 88 ? 6.641 7.402 13.367 1 97.88 88 LYS A CA 1
ATOM 715 C C . LYS A 1 88 ? 6.895 8.719 12.641 1 97.88 88 LYS A C 1
ATOM 717 O O . LYS A 1 88 ? 7.824 8.82 11.836 1 97.88 88 LYS A O 1
ATOM 722 N N . CYS A 1 89 ? 6.051 9.703 12.914 1 98.06 89 CYS A N 1
ATOM 723 C CA . CYS A 1 89 ? 6.215 11.047 12.359 1 98.06 89 CYS A CA 1
ATOM 724 C C . CYS A 1 89 ? 5.684 12.102 13.32 1 98.06 89 CYS A C 1
ATOM 726 O O . CYS A 1 89 ? 5.238 11.773 14.422 1 98.06 89 CYS A O 1
ATOM 728 N N . GLU A 1 90 ? 5.949 13.336 12.953 1 97.94 90 GLU A N 1
ATOM 729 C CA . GLU A 1 90 ? 5.391 14.477 13.68 1 97.94 90 GLU A CA 1
ATOM 730 C C . GLU A 1 90 ? 4.484 15.312 12.781 1 97.94 90 GLU A C 1
ATOM 732 O O . GLU A 1 90 ? 4.844 15.625 11.648 1 97.94 90 GLU A O 1
ATOM 737 N N . CYS A 1 91 ? 3.326 15.555 13.258 1 97.75 91 CYS A N 1
ATOM 738 C CA . CYS A 1 91 ? 2.375 16.438 12.586 1 97.75 91 CYS A CA 1
ATOM 739 C C . CYS A 1 91 ? 2.031 17.641 13.445 1 97.75 91 CYS A C 1
ATOM 741 O O . CYS A 1 91 ? 1.408 17.484 14.5 1 97.75 91 CYS A O 1
ATOM 743 N N . ASN A 1 92 ? 2.377 18.828 12.969 1 96.94 92 ASN A N 1
ATOM 744 C CA . ASN A 1 92 ? 2.199 20.047 13.742 1 96.94 92 ASN A CA 1
ATOM 745 C C . ASN A 1 92 ? 2.775 19.922 15.148 1 96.94 92 ASN A C 1
ATOM 747 O O . ASN A 1 92 ? 2.131 20.297 16.125 1 96.94 92 ASN A O 1
ATOM 751 N N . GLY A 1 93 ? 3.867 19.25 15.18 1 95.69 93 GLY A N 1
ATOM 752 C CA . GLY A 1 93 ? 4.605 19.141 16.422 1 95.69 93 GLY A CA 1
ATOM 753 C C . GLY A 1 93 ? 4.121 18.016 17.312 1 95.69 93 GLY A C 1
ATOM 754 O O . GLY A 1 93 ? 4.672 17.781 18.391 1 95.69 93 GLY A O 1
ATOM 755 N N . VAL A 1 94 ? 3.166 17.344 16.953 1 97.19 94 VAL A N 1
ATOM 756 C CA . VAL A 1 94 ? 2.6 16.25 17.734 1 97.19 94 VAL A CA 1
ATOM 757 C C . VAL A 1 94 ? 3.035 14.906 17.141 1 97.19 94 VAL A C 1
ATOM 759 O O . VAL A 1 94 ? 2.91 14.68 15.938 1 97.19 94 VAL A O 1
ATOM 762 N N . GLU A 1 95 ? 3.562 14.039 18.047 1 97.25 95 GLU A N 1
ATOM 763 C CA . GLU A 1 95 ? 3.945 12.703 17.609 1 97.25 95 GLU A CA 1
ATOM 764 C C . GLU A 1 95 ? 2.744 11.938 17.047 1 97.25 95 GLU A C 1
ATOM 766 O O . GLU A 1 95 ? 1.685 11.898 17.688 1 97.25 95 GLU A O 1
ATOM 771 N N . SER A 1 96 ? 2.893 11.43 15.938 1 97.19 96 SER A N 1
ATOM 772 C CA . SER A 1 96 ? 1.845 10.695 15.234 1 97.19 96 SER A CA 1
ATOM 773 C C . SER A 1 96 ? 2.416 9.492 14.492 1 97.19 96 SER A C 1
ATOM 775 O O . SER A 1 96 ? 3.633 9.297 14.461 1 97.19 96 SER A O 1
ATOM 777 N N . TYR A 1 97 ? 1.536 8.68 13.953 1 97.06 97 TYR A N 1
ATOM 778 C CA . TYR A 1 97 ? 1.94 7.473 13.234 1 97.06 97 TYR A CA 1
ATOM 779 C C . TYR A 1 97 ? 1.247 7.391 11.883 1 97.06 97 TYR A C 1
ATOM 781 O O . TYR A 1 97 ? 0.076 7.754 11.75 1 97.06 97 TYR A O 1
ATOM 789 N N . ALA A 1 98 ? 2.021 6.941 10.906 1 97.94 98 ALA A N 1
ATOM 790 C CA . ALA A 1 98 ? 1.491 6.926 9.547 1 97.94 98 ALA A CA 1
ATOM 791 C C . ALA A 1 98 ? 1.633 5.543 8.922 1 97.94 98 ALA A C 1
ATOM 793 O O . ALA A 1 98 ? 2.705 4.938 8.977 1 97.94 98 ALA A O 1
ATOM 794 N N . LEU A 1 99 ? 0.549 5.074 8.391 1 97 99 LEU A N 1
ATOM 795 C CA . LEU A 1 99 ? 0.552 3.869 7.566 1 97 99 LEU A CA 1
ATOM 796 C C . LEU A 1 99 ? 1.012 4.184 6.148 1 97 99 LEU A C 1
ATOM 798 O O . LEU A 1 99 ? 0.538 5.141 5.535 1 97 99 LEU A O 1
ATOM 802 N N . ILE A 1 100 ? 2 3.41 5.617 1 98.31 100 ILE A N 1
ATOM 803 C CA . ILE A 1 100 ? 2.375 3.49 4.211 1 98.31 100 ILE A CA 1
ATOM 804 C C . ILE A 1 100 ? 1.43 2.629 3.375 1 98.31 100 ILE A C 1
ATOM 806 O O . ILE A 1 100 ? 1.448 1.4 3.475 1 98.31 100 ILE A O 1
ATOM 810 N N . ASN A 1 101 ? 0.619 3.275 2.553 1 95.62 101 ASN A N 1
ATOM 811 C CA . ASN A 1 101 ? -0.397 2.578 1.771 1 95.62 101 ASN A CA 1
ATOM 812 C C . ASN A 1 101 ? -0.295 2.918 0.288 1 95.62 101 ASN A C 1
ATOM 814 O O . ASN A 1 101 ? -0.921 3.871 -0.18 1 95.62 101 ASN A O 1
ATOM 818 N N . THR A 1 102 ? 0.344 2.053 -0.447 1 96.44 102 THR A N 1
ATOM 819 C CA . THR A 1 102 ? 0.594 2.303 -1.861 1 96.44 102 THR A CA 1
ATOM 820 C C . THR A 1 102 ? -0.68 2.105 -2.68 1 96.44 102 THR A C 1
ATOM 822 O O . THR A 1 102 ? -0.745 2.504 -3.844 1 96.44 102 THR A O 1
ATOM 825 N N . ALA A 1 103 ? -1.667 1.517 -2.123 1 92.5 103 ALA A N 1
ATOM 826 C CA . ALA A 1 103 ? -2.92 1.296 -2.84 1 92.5 103 ALA A CA 1
ATOM 827 C C . ALA A 1 103 ? -3.867 2.479 -2.666 1 92.5 103 ALA A C 1
ATOM 829 O O . ALA A 1 103 ? -4.859 2.6 -3.391 1 92.5 103 ALA A O 1
ATOM 830 N N . ALA A 1 104 ? -3.605 3.268 -1.71 1 91.56 104 ALA A N 1
ATOM 831 C CA . ALA A 1 104 ? -4.414 4.469 -1.518 1 91.56 104 ALA A CA 1
ATOM 832 C C . ALA A 1 104 ? -4 5.57 -2.49 1 91.56 104 ALA A C 1
ATOM 834 O O . ALA A 1 104 ? -2.826 5.949 -2.545 1 91.56 104 ALA A O 1
ATOM 835 N N . THR A 1 105 ? -4.945 6.152 -3.174 1 91 105 THR A N 1
ATOM 836 C CA . THR A 1 105 ? -4.637 7.152 -4.191 1 91 105 THR A CA 1
ATOM 837 C C . THR A 1 105 ? -4.371 8.516 -3.551 1 91 105 THR A C 1
ATOM 839 O O . THR A 1 105 ? -3.672 9.352 -4.121 1 91 105 THR A O 1
ATOM 842 N N . VAL A 1 106 ? -4.98 8.633 -2.402 1 91.44 106 VAL A N 1
ATOM 843 C CA . VAL A 1 106 ? -4.836 9.906 -1.709 1 91.44 106 VAL A CA 1
ATOM 844 C C . VAL A 1 106 ? -4.422 9.664 -0.26 1 91.44 106 VAL A C 1
ATOM 846 O O . VAL A 1 106 ? -4.75 8.625 0.32 1 91.44 106 VAL A O 1
ATOM 849 N N . SER A 1 107 ? -3.721 10.617 0.265 1 94.75 107 SER A N 1
ATOM 850 C CA . SER A 1 107 ? -3.326 10.562 1.669 1 94.75 107 SER A CA 1
ATOM 851 C C . SER A 1 107 ? -4.438 11.086 2.574 1 94.75 107 SER A C 1
ATOM 853 O O . SER A 1 107 ? -5.254 11.906 2.156 1 94.75 107 SER A O 1
ATOM 855 N N . SER A 1 108 ? -4.402 10.531 3.803 1 95.25 108 SER A N 1
ATOM 856 C CA . SER A 1 108 ? -5.52 10.891 4.672 1 95.25 108 SER A CA 1
ATOM 857 C C . SER A 1 108 ? -5.062 11.047 6.121 1 95.25 108 SER A C 1
ATOM 859 O O . SER A 1 108 ? -3.992 10.562 6.492 1 95.25 108 SER A O 1
ATOM 861 N N . ILE A 1 109 ? -5.875 11.758 6.84 1 97.06 109 ILE A N 1
ATOM 862 C CA . ILE A 1 109 ? -5.727 11.992 8.273 1 97.06 109 ILE A CA 1
ATOM 863 C C . ILE A 1 109 ? -7.07 11.789 8.969 1 97.06 109 ILE A C 1
ATOM 865 O O . ILE A 1 109 ? -8.117 12.172 8.445 1 97.06 109 ILE A O 1
ATOM 869 N N . SER A 1 110 ? -6.984 11.18 10.148 1 95.44 110 SER A N 1
ATOM 870 C CA . SER A 1 110 ? -8.219 10.898 10.875 1 95.44 110 SER A CA 1
ATOM 871 C C . SER A 1 110 ? -8.781 12.164 11.523 1 95.44 110 SER A C 1
ATOM 873 O O . SER A 1 110 ? -8.023 13.055 11.922 1 95.44 110 SER A O 1
ATOM 875 N N . MET A 1 111 ? -10.078 12.219 11.664 1 95.88 111 MET A N 1
ATOM 876 C CA . MET A 1 111 ? -10.742 13.32 12.352 1 95.88 111 MET A CA 1
ATOM 877 C C . MET A 1 111 ? -10.242 13.453 13.789 1 95.88 111 MET A C 1
ATOM 879 O O . MET A 1 111 ? -10.086 14.562 14.305 1 95.88 111 MET A O 1
ATOM 883 N N . LYS A 1 112 ? -10.016 12.352 14.43 1 94.88 112 LYS A N 1
ATOM 884 C CA . LYS A 1 112 ? -9.508 12.344 15.805 1 94.88 112 LYS A CA 1
ATOM 885 C C . LYS A 1 112 ? -8.195 13.109 15.906 1 94.88 112 LYS A C 1
ATOM 887 O O . LYS A 1 112 ? -8 13.906 16.828 1 94.88 112 LYS A O 1
ATOM 892 N N . LEU A 1 113 ? -7.324 12.891 15.016 1 96.5 113 LEU A N 1
ATOM 893 C CA . LEU A 1 113 ? -6.047 13.594 15.055 1 96.5 113 LEU A CA 1
ATOM 894 C C . LEU A 1 113 ? -6.227 15.062 14.711 1 96.5 113 LEU A C 1
ATOM 896 O O . LEU A 1 113 ? -5.562 15.93 15.297 1 96.5 113 LEU A O 1
ATOM 900 N N . VAL A 1 114 ? -7.074 15.367 13.773 1 97.06 114 VAL A N 1
ATOM 901 C CA . VAL A 1 114 ? -7.359 16.75 13.43 1 97.06 114 VAL A CA 1
ATOM 902 C C . VAL A 1 114 ? -7.816 17.516 14.672 1 97.06 114 VAL A C 1
ATOM 904 O O . VAL A 1 114 ? -7.398 18.641 14.906 1 97.06 114 VAL A O 1
ATOM 907 N N . GLU A 1 115 ? -8.672 16.891 15.391 1 96.12 115 GLU A N 1
ATOM 908 C CA . GLU A 1 115 ? -9.164 17.469 16.625 1 96.12 115 GLU A CA 1
ATOM 909 C C . GLU A 1 115 ? -8.031 17.641 17.641 1 96.12 115 GLU A C 1
ATOM 911 O O . GLU A 1 115 ? -7.922 18.688 18.281 1 96.12 115 GLU A O 1
ATOM 916 N N . LYS A 1 116 ? -7.27 16.609 17.781 1 95.75 116 LYS A N 1
ATOM 917 C CA . LYS A 1 116 ? -6.129 16.656 18.703 1 95.75 116 LYS A CA 1
ATOM 918 C C . LYS A 1 116 ? -5.184 17.797 18.344 1 95.75 116 LYS A C 1
ATOM 920 O O . LYS A 1 116 ? -4.582 18.406 19.234 1 95.75 116 LYS A O 1
ATOM 925 N N . LEU A 1 117 ? -5.031 18.047 17.078 1 96.81 117 LEU A N 1
ATOM 926 C CA . LEU A 1 117 ? -4.137 19.094 16.578 1 96.81 117 LEU A CA 1
ATOM 927 C C . LEU A 1 117 ? -4.809 20.453 16.609 1 96.81 117 LEU A C 1
ATOM 929 O O . LEU A 1 117 ? -4.168 21.469 16.344 1 96.81 117 LEU A O 1
ATOM 933 N N . ARG A 1 118 ? -6.145 20.484 16.906 1 95.94 118 ARG A N 1
ATOM 934 C CA . ARG A 1 118 ? -6.941 21.719 16.953 1 95.94 118 ARG A CA 1
ATOM 935 C C . ARG A 1 118 ? -7 22.391 15.586 1 95.94 118 ARG A C 1
ATOM 937 O O . ARG A 1 118 ? -6.809 23.609 15.484 1 95.94 118 ARG A O 1
ATOM 944 N N . LEU A 1 119 ? -7.234 21.562 14.578 1 96.38 119 LEU A N 1
ATOM 945 C CA . LEU A 1 119 ? -7.273 22.047 13.203 1 96.38 119 LEU A CA 1
ATOM 946 C C . LEU A 1 119 ? -8.672 21.922 12.617 1 96.38 119 LEU A C 1
ATOM 948 O O . LEU A 1 119 ? -8.852 22.031 11.406 1 96.38 119 LEU A O 1
ATOM 952 N N . THR A 1 120 ? -9.656 21.688 13.43 1 95.56 120 THR A N 1
ATOM 953 C CA . THR A 1 120 ? -11.008 21.422 12.953 1 95.56 120 THR A CA 1
ATOM 954 C C . THR A 1 120 ? -11.531 22.609 12.141 1 95.56 120 THR A C 1
ATOM 956 O O . THR A 1 120 ? -12.234 22.422 11.148 1 95.56 120 THR A O 1
ATOM 959 N N . ASP A 1 121 ? -11.195 23.766 12.484 1 94.94 121 ASP A N 1
ATOM 960 C CA . ASP A 1 121 ? -11.656 24.969 11.805 1 94.94 121 ASP A CA 1
ATOM 961 C C . ASP A 1 121 ? -10.945 25.156 10.469 1 94.94 121 ASP A C 1
ATOM 963 O O . ASP A 1 121 ? -11.359 25.984 9.656 1 94.94 121 ASP A O 1
ATOM 967 N N . GLN A 1 122 ? -9.93 24.438 10.188 1 94.62 122 GLN A N 1
ATOM 968 C CA . GLN A 1 122 ? -9.148 24.562 8.961 1 94.62 122 GLN A CA 1
ATOM 969 C C . GLN A 1 122 ? -9.586 23.547 7.922 1 94.62 122 GLN A C 1
ATOM 971 O O . GLN A 1 122 ? -9.023 23.484 6.824 1 94.62 122 GLN A O 1
ATOM 976 N N . ILE A 1 123 ? -10.578 22.766 8.211 1 95.44 123 ILE A N 1
ATOM 977 C CA . ILE A 1 123 ? -11.094 21.781 7.273 1 95.44 123 ILE A CA 1
ATOM 978 C C . ILE A 1 123 ? -11.914 22.469 6.188 1 95.44 123 ILE A C 1
ATOM 980 O O . ILE A 1 123 ? -12.828 23.234 6.488 1 95.44 123 ILE A O 1
ATOM 984 N N . ILE A 1 124 ? -11.531 22.188 4.926 1 94.19 124 ILE A N 1
ATOM 985 C CA . ILE A 1 124 ? -12.305 22.641 3.775 1 94.19 124 ILE A CA 1
ATOM 986 C C . ILE A 1 124 ? -13.211 21.516 3.285 1 94.19 124 ILE A C 1
ATOM 988 O O . ILE A 1 124 ? -12.773 20.359 3.16 1 94.19 124 ILE A O 1
ATOM 992 N N . PRO A 1 125 ? -14.445 21.844 2.965 1 90 125 PRO A N 1
ATOM 993 C CA . PRO A 1 125 ? -15.383 20.812 2.52 1 90 125 PRO A CA 1
ATOM 994 C C . PRO A 1 125 ? -15.133 20.359 1.079 1 90 125 PRO A C 1
ATOM 996 O O . PRO A 1 125 ? -15.906 20.703 0.18 1 90 125 PRO A O 1
ATOM 999 N N . ASP A 1 126 ? -14.109 19.812 0.733 1 82.69 126 ASP A N 1
ATOM 1000 C CA . ASP A 1 126 ? -13.758 19.234 -0.565 1 82.69 126 ASP A CA 1
ATOM 1001 C C . ASP A 1 126 ? -13.766 17.719 -0.52 1 82.69 126 ASP A C 1
ATOM 1003 O O . ASP A 1 126 ? -12.852 17.094 0.033 1 82.69 126 ASP A O 1
ATOM 1007 N N . THR A 1 127 ? -14.75 17.219 -1.091 1 77.19 127 THR A N 1
ATOM 1008 C CA . THR A 1 127 ? -14.898 15.766 -1.055 1 77.19 127 THR A CA 1
ATOM 1009 C C . THR A 1 127 ? -14.664 15.164 -2.438 1 77.19 127 THR A C 1
ATOM 1011 O O . THR A 1 127 ? -15 14.008 -2.68 1 77.19 127 THR A O 1
ATOM 1014 N N . THR A 1 128 ? -14.125 15.969 -3.365 1 68.44 128 THR A N 1
ATOM 1015 C CA . THR A 1 128 ? -13.984 15.562 -4.762 1 68.44 128 THR A CA 1
ATOM 1016 C C . THR A 1 128 ? -12.906 14.492 -4.902 1 68.44 128 THR A C 1
ATOM 1018 O O . THR A 1 128 ? -12.859 13.781 -5.91 1 68.44 128 THR A O 1
ATOM 1021 N N . SER A 1 129 ? -12.18 14.242 -4 1 61.31 129 SER A N 1
ATOM 1022 C CA . SER A 1 129 ? -11.055 13.32 -4.172 1 61.31 129 SER A CA 1
ATOM 1023 C C . SER A 1 129 ? -11.539 11.883 -4.332 1 61.31 129 SER A C 1
ATOM 1025 O O . SER A 1 129 ? -11.953 11.25 -3.359 1 61.31 129 SER A O 1
ATOM 1027 N N . LYS A 1 130 ? -12.492 11.594 -5.422 1 53.09 130 LYS A N 1
ATOM 1028 C CA . LYS A 1 130 ? -12.977 10.227 -5.586 1 53.09 130 LYS A CA 1
ATOM 1029 C C . LYS A 1 130 ? -12.039 9.414 -6.477 1 53.09 130 LYS A C 1
ATOM 1031 O O . LYS A 1 130 ? -12.375 9.109 -7.625 1 53.09 130 LYS A O 1
ATOM 1036 N N . SER A 1 131 ? -10.844 9.539 -6.484 1 48.41 131 SER A N 1
ATOM 1037 C CA . SER A 1 131 ? -9.875 9.094 -7.48 1 48.41 131 SER A CA 1
ATOM 1038 C C . SER A 1 131 ? -9.969 7.586 -7.711 1 48.41 131 SER A C 1
ATOM 1040 O O . SER A 1 131 ? -9.406 7.062 -8.672 1 48.41 131 SER A O 1
ATOM 1042 N N . ILE A 1 132 ? -10.844 6.457 -7.52 1 56.84 132 ILE A N 1
ATOM 1043 C CA . ILE A 1 132 ? -10 5.27 -7.395 1 56.84 132 ILE A CA 1
ATOM 1044 C C . ILE A 1 132 ? -10.016 4.488 -8.703 1 56.84 132 ILE A C 1
ATOM 1046 O O . ILE A 1 132 ? -11.07 4.012 -9.141 1 56.84 132 ILE A O 1
ATOM 1050 N N . ALA A 1 133 ? -9.062 4.816 -9.664 1 57.19 133 ALA A N 1
ATOM 1051 C CA . ALA A 1 133 ? -8.867 4.133 -10.938 1 57.19 133 ALA A CA 1
ATOM 1052 C C . ALA A 1 133 ? -9.18 2.645 -10.82 1 57.19 133 ALA A C 1
ATOM 1054 O O . ALA A 1 133 ? -9.789 2.059 -11.711 1 57.19 133 ALA A O 1
ATOM 1055 N N . LEU A 1 134 ? -8.852 2.057 -9.703 1 73.88 134 LEU A N 1
ATOM 1056 C CA . LEU A 1 134 ? -8.93 0.602 -9.648 1 73.88 134 LEU A CA 1
ATOM 1057 C C . LEU A 1 134 ? -10.156 0.158 -8.852 1 73.88 134 LEU A C 1
ATOM 1059 O O . LEU A 1 134 ? -10.383 -1.04 -8.672 1 73.88 134 LEU A O 1
ATOM 1063 N N . GLY A 1 135 ? -11.008 1.121 -8.562 1 66.19 135 GLY A N 1
ATOM 1064 C CA . GLY A 1 135 ? -12.227 0.766 -7.852 1 66.19 135 GLY A CA 1
ATOM 1065 C C . GLY A 1 135 ? -11.969 0.148 -6.488 1 66.19 135 GLY A C 1
ATOM 1066 O O . GLY A 1 135 ? -12.766 -0.662 -6.008 1 66.19 135 GLY A O 1
ATOM 1067 N N . LEU A 1 136 ? -10.836 0.393 -5.953 1 75 136 LEU A N 1
ATOM 1068 C CA . LEU A 1 136 ? -10.531 -0.132 -4.629 1 75 136 LEU A CA 1
ATOM 1069 C C . LEU A 1 136 ? -11.312 0.618 -3.553 1 75 136 LEU A C 1
ATOM 1071 O O . LEU A 1 136 ? -11.625 1.799 -3.719 1 75 136 LEU A O 1
ATOM 1075 N N . PRO A 1 137 ? -11.641 -0.161 -2.521 1 71.38 137 PRO A N 1
ATOM 1076 C CA . PRO A 1 137 ? -12.328 0.511 -1.418 1 71.38 137 PRO A CA 1
ATOM 1077 C C . PRO A 1 137 ? -11.531 1.686 -0.854 1 71.38 137 PRO A C 1
ATOM 1079 O O . PRO A 1 137 ? -10.305 1.618 -0.769 1 71.38 137 PRO A O 1
ATOM 1082 N N . HIS A 1 138 ? -12.312 2.736 -0.571 1 74.94 138 HIS A N 1
ATOM 1083 C CA . HIS A 1 138 ? -11.711 3.924 0.028 1 74.94 138 HIS A CA 1
ATOM 1084 C C . HIS A 1 138 ? -12.617 4.52 1.101 1 74.94 138 HIS A C 1
ATOM 1086 O O . HIS A 1 138 ? -13.844 4.426 1.003 1 74.94 138 HIS A O 1
ATOM 1092 N N . PRO A 1 139 ? -11.945 5.07 2.082 1 80.19 139 PRO A N 1
ATOM 1093 C CA . PRO A 1 139 ? -12.773 5.695 3.117 1 80.19 139 PRO A CA 1
ATOM 1094 C C . PRO A 1 139 ? -13.492 6.945 2.623 1 80.19 139 PRO A C 1
ATOM 1096 O O . PRO A 1 139 ? -13.047 7.586 1.669 1 80.19 139 PRO A O 1
ATOM 1099 N N . GLU A 1 140 ? -14.586 7.172 3.285 1 85.06 140 GLU A N 1
ATOM 1100 C CA . GLU A 1 140 ? -15.312 8.398 2.986 1 85.06 140 GLU A CA 1
ATOM 1101 C C . GLU A 1 140 ? -14.508 9.633 3.404 1 85.06 140 GLU A C 1
ATOM 1103 O O . GLU A 1 140 ? -14.008 9.695 4.531 1 85.06 140 GLU A O 1
ATOM 1108 N N . VAL A 1 141 ? -14.383 10.539 2.482 1 90.25 141 VAL A N 1
ATOM 1109 C CA . VAL A 1 141 ? -13.656 11.773 2.748 1 90.25 141 VAL A CA 1
ATOM 1110 C C . VAL A 1 141 ? -14.609 12.836 3.279 1 90.25 141 VAL A C 1
ATOM 1112 O O . VAL A 1 141 ? -15.672 13.078 2.691 1 90.25 141 VAL A O 1
ATOM 1115 N N . LYS A 1 142 ? -14.266 13.484 4.336 1 92.88 142 LYS A N 1
ATOM 1116 C CA . LYS A 1 142 ? -15.102 14.484 4.992 1 92.88 142 LYS A CA 1
ATOM 1117 C C . LYS A 1 142 ? -14.672 15.898 4.613 1 92.88 142 LYS A C 1
ATOM 1119 O O . LYS A 1 142 ? -15.406 16.859 4.844 1 92.88 142 LYS A O 1
ATOM 1124 N N . GLY A 1 143 ? -13.555 16 4.098 1 94.81 143 GLY A N 1
ATOM 1125 C CA . GLY A 1 143 ? -12.93 17.266 3.734 1 94.81 143 GLY A CA 1
ATOM 1126 C C . GLY A 1 143 ? -11.422 17.156 3.6 1 94.81 143 GLY A C 1
ATOM 1127 O O . GLY A 1 143 ? -10.875 16.062 3.449 1 94.81 143 GLY A O 1
ATOM 1128 N N . LYS A 1 144 ? -10.875 18.359 3.527 1 95.75 144 LYS A N 1
ATOM 1129 C CA . LYS A 1 144 ? -9.422 18.422 3.418 1 95.75 144 LYS A CA 1
ATOM 1130 C C . LYS A 1 144 ? -8.828 19.422 4.414 1 95.75 144 LYS A C 1
ATOM 1132 O O . LYS A 1 144 ? -9.453 20.438 4.719 1 95.75 144 LYS A O 1
ATOM 1137 N N . VAL A 1 145 ? -7.727 19.016 4.957 1 96.44 145 VAL A N 1
ATOM 1138 C CA . VAL A 1 145 ? -6.891 19.969 5.684 1 96.44 145 VAL A CA 1
ATOM 1139 C C . VAL A 1 145 ? -5.715 20.391 4.812 1 96.44 145 VAL A C 1
ATOM 1141 O O . VAL A 1 145 ? -4.922 19.562 4.375 1 96.44 145 VAL A O 1
ATOM 1144 N N . LYS A 1 146 ? -5.562 21.625 4.594 1 90.12 146 LYS A N 1
ATOM 1145 C CA . LYS A 1 146 ? -4.652 22.109 3.557 1 90.12 146 LYS A CA 1
ATOM 1146 C C . LYS A 1 146 ? -3.24 22.281 4.102 1 90.12 146 LYS A C 1
ATOM 1148 O O . LYS A 1 146 ? -2.266 22.203 3.35 1 90.12 146 LYS A O 1
ATOM 1153 N N . TYR A 1 147 ? -3.184 22.609 5.383 1 92.88 147 TYR A N 1
ATOM 1154 C CA . TYR A 1 147 ? -1.871 22.953 5.91 1 92.88 147 TYR A CA 1
ATOM 1155 C C . TYR A 1 147 ? -1.501 22.078 7.094 1 92.88 147 TYR A C 1
ATOM 1157 O O . TYR A 1 147 ? -1.839 22.391 8.242 1 92.88 147 TYR A O 1
ATOM 1165 N N . LEU A 1 148 ? -0.791 21.062 6.773 1 96.75 148 LEU A N 1
ATOM 1166 C CA . LEU A 1 148 ? -0.23 20.172 7.789 1 96.75 148 LEU A CA 1
ATOM 1167 C C . LEU A 1 148 ? 1.294 20.234 7.781 1 96.75 148 LEU A C 1
ATOM 1169 O O . LEU A 1 148 ? 1.926 19.969 6.754 1 96.75 148 LEU A O 1
ATOM 1173 N N . ASP A 1 149 ? 1.843 20.625 8.867 1 96.94 149 ASP A N 1
ATOM 1174 C CA . ASP A 1 149 ? 3.295 20.562 9.008 1 96.94 149 ASP A CA 1
ATOM 1175 C C . ASP A 1 149 ? 3.764 19.156 9.375 1 96.94 149 ASP A C 1
ATOM 1177 O O . ASP A 1 149 ? 3.605 18.734 10.516 1 96.94 149 ASP A O 1
ATOM 1181 N N . LEU A 1 150 ? 4.418 18.531 8.398 1 97.94 150 LEU A N 1
ATOM 1182 C CA . LEU A 1 150 ? 4.852 17.156 8.602 1 97.94 150 LEU A CA 1
ATOM 1183 C C . LEU A 1 150 ? 6.363 17.078 8.766 1 97.94 150 LEU A C 1
ATOM 1185 O O . LEU A 1 150 ? 7.105 17.75 8.047 1 97.94 150 LEU A O 1
ATOM 1189 N N . THR A 1 151 ? 6.754 16.281 9.711 1 98 151 THR A N 1
ATOM 1190 C CA . THR A 1 151 ? 8.172 16.016 9.93 1 98 151 THR A CA 1
ATOM 1191 C C . THR A 1 151 ? 8.453 14.523 9.977 1 98 151 THR A C 1
ATOM 1193 O O . THR A 1 151 ? 7.824 13.797 10.742 1 98 151 THR A O 1
ATOM 1196 N N . LEU A 1 152 ? 9.312 14.047 9.148 1 97.69 152 LEU A N 1
ATOM 1197 C CA . LEU A 1 152 ? 9.836 12.688 9.133 1 97.69 152 LEU A CA 1
ATOM 1198 C C . LEU A 1 152 ? 11.352 12.688 9.305 1 97.69 152 LEU A C 1
ATOM 1200 O O . LEU A 1 152 ? 12.094 12.93 8.352 1 97.69 152 LEU A O 1
ATOM 1204 N N . GLY A 1 153 ? 11.805 12.234 10.484 1 94.88 153 GLY A N 1
ATOM 1205 C CA . GLY A 1 153 ? 13.227 12.438 10.742 1 94.88 153 GLY A CA 1
ATOM 1206 C C . GLY A 1 153 ? 13.656 13.883 10.578 1 94.88 153 GLY A C 1
ATOM 1207 O O . GLY A 1 153 ? 13.102 14.781 11.219 1 94.88 153 GLY A O 1
ATOM 1208 N N . ASN A 1 154 ? 14.562 14.109 9.586 1 94.81 154 ASN A N 1
ATOM 1209 C CA . ASN A 1 154 ? 15.023 15.469 9.32 1 94.81 154 ASN A CA 1
ATOM 1210 C C . ASN A 1 154 ? 14.305 16.078 8.125 1 94.81 154 ASN A C 1
ATOM 1212 O O . ASN A 1 154 ? 14.547 17.25 7.781 1 94.81 154 ASN A O 1
ATOM 1216 N N . TRP A 1 155 ? 13.43 15.359 7.551 1 96.62 155 TRP A N 1
ATOM 1217 C CA . TRP A 1 155 ? 12.641 15.836 6.422 1 96.62 155 TRP A CA 1
ATOM 1218 C C . TRP A 1 155 ? 11.383 16.547 6.902 1 96.62 155 TRP A C 1
ATOM 1220 O O . TRP A 1 155 ? 10.688 16.062 7.797 1 96.62 155 TRP A O 1
ATOM 1230 N N . GLN A 1 156 ? 11.125 17.734 6.414 1 96.94 156 GLN A N 1
ATOM 1231 C CA . GLN A 1 156 ? 9.953 18.516 6.785 1 96.94 156 GLN A CA 1
ATOM 1232 C C . GLN A 1 156 ? 9.266 19.094 5.551 1 96.94 156 GLN A C 1
ATOM 1234 O O . GLN A 1 156 ? 9.922 19.562 4.625 1 96.94 156 GLN A O 1
ATOM 1239 N N . GLN A 1 157 ? 7.953 19.031 5.605 1 96.56 157 GLN A N 1
ATOM 1240 C CA . GLN A 1 157 ? 7.176 19.625 4.52 1 96.56 157 GLN A CA 1
ATOM 1241 C C . GLN A 1 157 ? 5.738 19.906 4.957 1 96.56 157 GLN A C 1
ATOM 1243 O O . GLN A 1 157 ? 5.188 19.172 5.789 1 96.56 157 GLN A O 1
ATOM 1248 N N . VAL A 1 158 ? 5.148 20.938 4.383 1 96.5 158 VAL A N 1
ATOM 1249 C CA . VAL A 1 158 ? 3.725 21.203 4.551 1 96.5 158 VAL A CA 1
ATOM 1250 C C . VAL A 1 158 ? 2.924 20.406 3.525 1 96.5 158 VAL A C 1
ATOM 1252 O O . VAL A 1 158 ? 3.297 20.344 2.352 1 96.5 158 VAL A O 1
ATOM 1255 N N . SER A 1 159 ? 1.859 19.812 3.996 1 96.19 159 SER A N 1
ATOM 1256 C CA . SER A 1 159 ? 1.076 18.953 3.115 1 96.19 159 SER A CA 1
ATOM 1257 C C . SER A 1 159 ? -0.419 19.125 3.352 1 96.19 159 SER A C 1
ATOM 1259 O O . SER A 1 159 ? -0.828 19.672 4.379 1 96.19 159 SER A O 1
ATOM 1261 N N . GLN A 1 160 ? -1.174 18.625 2.332 1 95.06 160 GLN A N 1
ATOM 1262 C CA . GLN A 1 160 ? -2.631 18.562 2.404 1 95.06 160 GLN A CA 1
ATOM 1263 C C . GLN A 1 160 ? -3.115 17.109 2.436 1 95.06 160 GLN A C 1
ATOM 1265 O O . GLN A 1 160 ? -2.658 16.281 1.646 1 95.06 160 GLN A O 1
ATOM 1270 N N . PHE A 1 161 ? -4.039 16.859 3.371 1 96.5 161 PHE A N 1
ATOM 1271 C CA . PHE A 1 161 ? -4.559 15.492 3.482 1 96.5 161 PHE A CA 1
ATOM 1272 C C . PHE A 1 161 ? -6.078 15.492 3.535 1 96.5 161 PHE A C 1
ATOM 1274 O O . PHE A 1 161 ? -6.688 16.453 4.012 1 96.5 161 PHE A O 1
ATOM 1281 N N . CYS A 1 162 ? -6.648 14.453 2.988 1 95.38 162 CYS A N 1
ATOM 1282 C CA . CYS A 1 162 ? -8.078 14.227 3.135 1 95.38 162 CYS A CA 1
ATOM 1283 C C . CYS A 1 162 ? -8.422 13.797 4.559 1 95.38 162 CYS A C 1
ATOM 1285 O O . CYS A 1 162 ? -7.691 13.016 5.168 1 95.38 162 CYS A O 1
ATOM 1287 N N . VAL A 1 163 ? -9.516 14.328 5.031 1 96.44 163 VAL A N 1
ATOM 1288 C CA . VAL A 1 163 ? -9.969 13.984 6.379 1 96.44 163 VAL A CA 1
ATOM 1289 C C . VAL A 1 163 ? -10.938 12.805 6.312 1 96.44 163 VAL A C 1
ATOM 1291 O O . VAL A 1 163 ? -11.906 12.836 5.551 1 96.44 163 VAL A O 1
ATOM 1294 N N . VAL A 1 164 ? -10.641 11.789 7.109 1 93.12 164 VAL A N 1
ATOM 1295 C CA . VAL A 1 164 ? -11.516 10.625 7.191 1 93.12 164 VAL A CA 1
ATOM 1296 C C . VAL A 1 164 ? -11.969 10.422 8.633 1 93.12 164 VAL A C 1
ATOM 1298 O O . VAL A 1 164 ? -11.391 11 9.562 1 93.12 164 VAL A O 1
ATOM 1301 N N . GLU A 1 165 ? -13.008 9.664 8.836 1 89.06 165 GLU A N 1
ATOM 1302 C CA . GLU A 1 165 ? -13.594 9.516 10.164 1 89.06 165 GLU A CA 1
ATOM 1303 C C . GLU A 1 165 ? -12.641 8.797 11.117 1 89.06 165 GLU A C 1
ATOM 1305 O O . GLU A 1 165 ? -12.219 9.367 12.125 1 89.06 165 GLU A O 1
ATOM 1310 N N . ASP A 1 166 ? -12.5 7.438 10.961 1 79.06 166 ASP A N 1
ATOM 1311 C CA . ASP A 1 166 ? -11.648 6.648 11.844 1 79.06 166 ASP A CA 1
ATOM 1312 C C . ASP A 1 166 ? -10.609 5.863 11.055 1 79.06 166 ASP A C 1
ATOM 1314 O O . ASP A 1 166 ? -10.898 5.355 9.969 1 79.06 166 ASP A O 1
ATOM 1318 N N . ALA A 1 167 ? -9.469 6.066 11.695 1 81.69 167 ALA A N 1
ATOM 1319 C CA . ALA A 1 167 ? -8.383 5.301 11.086 1 81.69 167 ALA A CA 1
ATOM 1320 C C . ALA A 1 167 ? -7.316 4.953 12.125 1 81.69 167 ALA A C 1
ATOM 1322 O O . ALA A 1 167 ? -7.012 5.762 13.008 1 81.69 167 ALA A O 1
ATOM 1323 N N . VAL A 1 168 ? -6.809 3.74 12.078 1 83.25 168 VAL A N 1
ATOM 1324 C CA . VAL A 1 168 ? -5.629 3.299 12.812 1 83.25 168 VAL A CA 1
ATOM 1325 C C . VAL A 1 168 ? -4.609 2.707 11.844 1 83.25 168 VAL A C 1
ATOM 1327 O O . VAL A 1 168 ? -4.891 1.717 11.164 1 83.25 168 VAL A O 1
ATOM 1330 N N . PRO A 1 169 ? -3.441 3.375 11.859 1 90.62 169 PRO A N 1
ATOM 1331 C CA . PRO A 1 169 ? -2.973 4.617 12.477 1 90.62 169 PRO A CA 1
ATOM 1332 C C . PRO A 1 169 ? -3.701 5.852 11.945 1 90.62 169 PRO A C 1
ATOM 1334 O O . PRO A 1 169 ? -4.484 5.75 11 1 90.62 169 PRO A O 1
ATOM 1337 N N . GLU A 1 170 ? -3.473 6.98 12.531 1 93.81 170 GLU A N 1
ATOM 1338 C CA . GLU A 1 170 ? -4.27 8.18 12.297 1 93.81 170 GLU A CA 1
ATOM 1339 C C . GLU A 1 170 ? -3.914 8.828 10.969 1 93.81 170 GLU A C 1
ATOM 1341 O O . GLU A 1 170 ? -4.668 9.664 10.453 1 93.81 170 GLU A O 1
ATOM 1346 N N . ILE A 1 171 ? -2.768 8.531 10.43 1 97.19 171 ILE A N 1
ATOM 1347 C CA . ILE A 1 171 ? -2.35 9.094 9.148 1 97.19 171 ILE A CA 1
ATOM 1348 C C . ILE A 1 171 ? -2.096 7.965 8.148 1 97.19 171 ILE A C 1
ATOM 1350 O O . ILE A 1 171 ? -1.578 6.906 8.516 1 97.19 171 ILE A O 1
ATOM 1354 N N . THR A 1 172 ? -2.523 8.164 6.934 1 96 172 THR A N 1
ATOM 1355 C CA . THR A 1 172 ? -2.18 7.289 5.816 1 96 172 THR A CA 1
ATOM 1356 C C . THR A 1 172 ? -1.441 8.062 4.73 1 96 172 THR A C 1
ATOM 1358 O O . THR A 1 172 ? -1.942 9.07 4.23 1 96 172 THR A O 1
ATOM 1361 N N . PHE A 1 173 ? -0.246 7.617 4.41 1 97.5 173 PHE A N 1
ATOM 1362 C CA . PHE A 1 173 ? 0.451 8.125 3.234 1 97.5 173 PHE A CA 1
ATOM 1363 C C . PHE A 1 173 ? 0.086 7.312 1.997 1 97.5 173 PHE A C 1
ATOM 1365 O O . PHE A 1 173 ? 0.479 6.152 1.872 1 97.5 173 PHE A O 1
ATOM 1372 N N . GLY A 1 174 ? -0.646 7.914 1.151 1 95.06 174 GLY A N 1
ATOM 1373 C CA . GLY A 1 174 ? -1.007 7.301 -0.118 1 95.06 174 GLY A CA 1
ATOM 1374 C C . GLY A 1 174 ? -0.009 7.59 -1.225 1 95.06 174 GLY A C 1
ATOM 1375 O O . GLY A 1 174 ? 1.021 8.227 -0.989 1 95.06 174 GLY A O 1
ATOM 1376 N N . VAL A 1 175 ? -0.357 7.121 -2.396 1 94.31 175 VAL A N 1
ATOM 1377 C CA . VAL A 1 175 ? 0.574 7.219 -3.516 1 94.31 175 VAL A CA 1
ATOM 1378 C C . VAL A 1 175 ? 0.784 8.688 -3.887 1 94.31 175 VAL A C 1
ATOM 1380 O O . VAL A 1 175 ? 1.875 9.07 -4.309 1 94.31 175 VAL A O 1
ATOM 1383 N N . ASP A 1 176 ? -0.187 9.508 -3.723 1 91.75 176 ASP A N 1
ATOM 1384 C CA . ASP A 1 176 ? -0.037 10.93 -4.008 1 91.75 176 ASP A CA 1
ATOM 1385 C C . ASP A 1 176 ? 1.14 11.531 -3.238 1 91.75 176 ASP A C 1
ATOM 1387 O O . ASP A 1 176 ? 2.012 12.172 -3.826 1 91.75 176 ASP A O 1
ATOM 1391 N N . PHE A 1 177 ? 1.13 11.266 -1.999 1 95.75 177 PHE A N 1
ATOM 1392 C CA . PHE A 1 177 ? 2.197 11.766 -1.145 1 95.75 177 PHE A CA 1
ATOM 1393 C C . PHE A 1 177 ? 3.506 11.039 -1.423 1 95.75 177 PHE A C 1
ATOM 1395 O O . PHE A 1 177 ? 4.57 11.656 -1.486 1 95.75 177 PHE A O 1
ATOM 1402 N N . LEU A 1 178 ? 3.484 9.766 -1.533 1 97.56 178 LEU A N 1
ATOM 1403 C CA . LEU A 1 178 ? 4.676 8.938 -1.711 1 97.56 178 LEU A CA 1
ATOM 1404 C C . LEU A 1 178 ? 5.387 9.289 -3.014 1 97.56 178 LEU A C 1
ATOM 1406 O O . LEU A 1 178 ? 6.621 9.336 -3.059 1 97.56 178 LEU A O 1
ATOM 1410 N N . ARG A 1 179 ? 4.617 9.5 -4.035 1 96.19 179 ARG A N 1
ATOM 1411 C CA . ARG A 1 179 ? 5.223 9.914 -5.297 1 96.19 179 ARG A CA 1
ATOM 1412 C C . ARG A 1 179 ? 5.754 11.336 -5.211 1 96.19 179 ARG A C 1
ATOM 1414 O O . ARG A 1 179 ? 6.863 11.625 -5.672 1 96.19 179 ARG A O 1
ATOM 1421 N N . LYS A 1 180 ? 4.918 12.172 -4.688 1 94.81 180 LYS A N 1
ATOM 1422 C CA . LYS A 1 180 ? 5.316 13.57 -4.551 1 94.81 180 LYS A CA 1
ATOM 1423 C C . LYS A 1 180 ? 6.656 13.695 -3.83 1 94.81 180 LYS A C 1
ATOM 1425 O O . LYS A 1 180 ? 7.48 14.547 -4.176 1 94.81 180 LYS A O 1
ATOM 1430 N N . THR A 1 181 ? 6.906 12.906 -2.879 1 96.69 181 THR A N 1
ATOM 1431 C CA . THR A 1 181 ? 8.102 13 -2.043 1 96.69 181 THR A CA 1
ATOM 1432 C C . THR A 1 181 ? 9.164 12.023 -2.52 1 96.69 181 THR A C 1
ATOM 1434 O O . THR A 1 181 ? 10.156 11.781 -1.821 1 96.69 181 THR A O 1
ATOM 1437 N N . GLN A 1 182 ? 8.922 11.422 -3.646 1 96.5 182 GLN A N 1
ATOM 1438 C CA . GLN A 1 182 ? 9.867 10.477 -4.23 1 96.5 182 GLN A CA 1
ATOM 1439 C C . GLN A 1 182 ? 10.258 9.398 -3.227 1 96.5 182 GLN A C 1
ATOM 1441 O O . GLN A 1 182 ? 11.445 9.125 -3.031 1 96.5 182 GLN A O 1
ATOM 1446 N N . ALA A 1 183 ? 9.328 8.844 -2.623 1 98.25 183 ALA A N 1
ATOM 1447 C CA . ALA A 1 183 ? 9.547 7.883 -1.545 1 98.25 183 ALA A CA 1
ATOM 1448 C C . ALA A 1 183 ? 9.984 6.527 -2.098 1 98.25 183 ALA A C 1
ATOM 1450 O O . ALA A 1 183 ? 9.562 6.133 -3.188 1 98.25 183 ALA A O 1
ATOM 1451 N N . ILE A 1 184 ? 10.789 5.824 -1.326 1 98.69 184 ILE A N 1
ATOM 1452 C CA . ILE A 1 184 ? 11.188 4.445 -1.57 1 98.69 184 ILE A CA 1
ATOM 1453 C C . ILE A 1 184 ? 10.82 3.58 -0.367 1 98.69 184 ILE A C 1
ATOM 1455 O O . ILE A 1 184 ? 11.336 3.789 0.735 1 98.69 184 ILE A O 1
ATOM 1459 N N . VAL A 1 185 ? 9.906 2.684 -0.603 1 98.75 185 VAL A N 1
ATOM 1460 C CA . VAL A 1 185 ? 9.477 1.759 0.439 1 98.75 185 VAL A CA 1
ATOM 1461 C C . VAL A 1 185 ? 10.297 0.476 0.37 1 98.75 185 VAL A C 1
ATOM 1463 O O . VAL A 1 185 ? 10.125 -0.331 -0.547 1 98.75 185 VAL A O 1
ATOM 1466 N N . ASN A 1 186 ? 11.125 0.289 1.354 1 98.31 186 ASN A N 1
ATOM 1467 C CA . ASN A 1 186 ? 12.047 -0.837 1.372 1 98.31 186 ASN A CA 1
ATOM 1468 C C . ASN A 1 186 ? 11.602 -1.919 2.35 1 98.31 186 ASN A C 1
ATOM 1470 O O . ASN A 1 186 ? 11.727 -1.754 3.564 1 98.31 186 ASN A O 1
ATOM 1474 N N . LEU A 1 187 ? 11.102 -3 1.81 1 97.44 187 LEU A N 1
ATOM 1475 C CA . LEU A 1 187 ? 10.602 -4.074 2.66 1 97.44 187 LEU A CA 1
ATOM 1476 C C . LEU A 1 187 ? 11.695 -5.09 2.961 1 97.44 187 LEU A C 1
ATOM 1478 O O . LEU A 1 187 ? 11.5 -6.008 3.758 1 97.44 187 LEU A O 1
ATOM 1482 N N . GLU A 1 188 ? 12.852 -4.898 2.352 1 95.38 188 GLU A N 1
ATOM 1483 C CA . GLU A 1 188 ? 14.016 -5.707 2.705 1 95.38 188 GLU A CA 1
ATOM 1484 C C . GLU A 1 188 ? 14.586 -5.289 4.062 1 95.38 188 GLU A C 1
ATOM 1486 O O . GLU A 1 188 ? 14.797 -6.133 4.938 1 95.38 188 GLU A O 1
ATOM 1491 N N . ASP A 1 189 ? 14.75 -4.016 4.184 1 94.25 189 ASP A N 1
ATOM 1492 C CA . ASP A 1 189 ? 15.359 -3.551 5.426 1 94.25 189 ASP A CA 1
ATOM 1493 C C . ASP A 1 189 ? 14.344 -2.83 6.309 1 94.25 189 ASP A C 1
ATOM 1495 O O . ASP A 1 189 ? 14.695 -2.268 7.344 1 94.25 189 ASP A O 1
ATOM 1499 N N . SER A 1 190 ? 13.094 -2.773 5.957 1 96.19 190 SER A N 1
ATOM 1500 C CA . SER A 1 190 ? 11.969 -2.244 6.723 1 96.19 190 SER A CA 1
ATOM 1501 C C . SER A 1 190 ? 12.156 -0.76 7.02 1 96.19 190 SER A C 1
ATOM 1503 O O . SER A 1 190 ? 12.148 -0.349 8.18 1 96.19 190 SER A O 1
ATOM 1505 N N . SER A 1 191 ? 12.18 -0.036 5.93 1 98.12 191 SER A N 1
ATOM 1506 C CA . SER A 1 191 ? 12.367 1.403 6.082 1 98.12 191 SER A CA 1
ATOM 1507 C C . SER A 1 191 ? 11.742 2.168 4.922 1 98.12 191 SER A C 1
ATOM 1509 O O . SER A 1 191 ? 11.469 1.593 3.865 1 98.12 191 SER A O 1
ATOM 1511 N N . LEU A 1 192 ? 11.484 3.379 5.191 1 98.75 192 LEU A N 1
ATOM 1512 C CA . LEU A 1 192 ? 11.055 4.352 4.191 1 98.75 192 LEU A CA 1
ATOM 1513 C C . LEU A 1 192 ? 12.141 5.391 3.938 1 98.75 192 LEU A C 1
ATOM 1515 O O . LEU A 1 192 ? 12.688 5.965 4.879 1 98.75 192 LEU A O 1
ATOM 1519 N N . THR A 1 193 ? 12.5 5.605 2.727 1 98.62 193 THR A N 1
ATOM 1520 C CA . THR A 1 193 ? 13.344 6.738 2.354 1 98.62 193 THR A CA 1
ATOM 1521 C C . THR A 1 193 ? 12.508 7.836 1.701 1 98.62 193 THR A C 1
ATOM 1523 O O . THR A 1 193 ? 11.773 7.578 0.75 1 98.62 193 THR A O 1
ATOM 1526 N N . ILE A 1 194 ? 12.586 8.984 2.205 1 98.19 194 ILE A N 1
ATOM 1527 C CA . ILE A 1 194 ? 11.82 10.117 1.698 1 98.19 194 ILE A CA 1
ATOM 1528 C C . ILE A 1 194 ? 12.766 11.156 1.102 1 98.19 194 ILE A C 1
ATOM 1530 O O . ILE A 1 194 ? 13.82 11.445 1.674 1 98.19 194 ILE A O 1
ATOM 1534 N N . GLY A 1 195 ? 12.406 11.711 -0.04 1 96.19 195 GLY A N 1
ATOM 1535 C CA . GLY A 1 195 ? 13.242 12.68 -0.724 1 96.19 195 GLY A CA 1
ATOM 1536 C C . GLY A 1 195 ? 14.188 12.047 -1.73 1 96.19 195 GLY A C 1
ATOM 1537 O O . GLY A 1 195 ? 15.289 12.555 -1.96 1 96.19 195 GLY A O 1
ATOM 1538 N N . GLY A 1 196 ? 13.852 10.922 -2.174 1 93.75 196 GLY A N 1
ATOM 1539 C CA . GLY A 1 196 ? 14.68 10.25 -3.162 1 93.75 196 GLY A CA 1
ATOM 1540 C C . GLY A 1 196 ? 15.719 9.336 -2.543 1 93.75 196 GLY A C 1
ATOM 1541 O O . GLY A 1 196 ? 15.742 9.148 -1.325 1 93.75 196 GLY A O 1
ATOM 1542 N N . GLN A 1 197 ? 16.562 8.789 -3.398 1 91.44 197 GLN A N 1
ATOM 1543 C CA . GLN A 1 197 ? 17.531 7.781 -3.008 1 91.44 197 GLN A CA 1
ATOM 1544 C C . GLN A 1 197 ? 18.5 8.328 -1.956 1 91.44 197 GLN A C 1
ATOM 1546 O O . GLN A 1 197 ? 18.969 7.59 -1.086 1 91.44 197 GLN A O 1
ATOM 1551 N N . GLN A 1 198 ? 18.812 9.562 -1.984 1 93.44 198 GLN A N 1
ATOM 1552 C CA . GLN A 1 198 ? 19.719 10.18 -1.03 1 93.44 198 GLN A CA 1
ATOM 1553 C C . GLN A 1 198 ? 18.969 10.922 0.061 1 93.44 198 GLN A C 1
ATOM 1555 O O . GLN A 1 198 ? 19.547 11.742 0.779 1 93.44 198 GLN A O 1
ATOM 1560 N N . GLY A 1 199 ? 17.75 10.617 0.134 1 96.75 199 GLY A N 1
ATOM 1561 C CA . GLY A 1 199 ? 16.906 11.328 1.072 1 96.75 199 GLY A CA 1
ATOM 1562 C C . GLY A 1 199 ? 16.984 10.781 2.486 1 96.75 199 GLY A C 1
ATOM 1563 O O . GLY A 1 199 ? 17.969 10.141 2.852 1 96.75 199 GLY A O 1
ATOM 1564 N N . GLU A 1 200 ? 16.016 11.188 3.35 1 97.81 200 GLU A N 1
ATOM 1565 C CA . GLU A 1 200 ? 15.938 10.805 4.758 1 97.81 200 GLU A CA 1
ATOM 1566 C C . GLU A 1 200 ? 15.367 9.398 4.918 1 97.81 200 GLU A C 1
ATOM 1568 O O . GLU A 1 200 ? 14.297 9.094 4.391 1 97.81 200 GLU A O 1
ATOM 1573 N N . ARG A 1 201 ? 16.062 8.57 5.633 1 98.12 201 ARG A N 1
ATOM 1574 C CA . ARG A 1 201 ? 15.617 7.203 5.895 1 98.12 201 ARG A CA 1
ATOM 1575 C C . ARG A 1 201 ? 14.938 7.102 7.258 1 98.12 201 ARG A C 1
ATOM 1577 O O . ARG A 1 201 ? 15.516 7.5 8.273 1 98.12 201 ARG A O 1
ATOM 1584 N N . VAL A 1 202 ? 13.75 6.57 7.27 1 98.5 202 VAL A N 1
ATOM 1585 C CA . VAL A 1 202 ? 12.961 6.395 8.484 1 98.5 202 VAL A CA 1
ATOM 1586 C C . VAL A 1 202 ? 12.57 4.926 8.641 1 98.5 202 VAL A C 1
ATOM 1588 O O . VAL A 1 202 ? 11.969 4.336 7.742 1 98.5 202 VAL A O 1
ATOM 1591 N N . PRO A 1 203 ? 12.898 4.305 9.773 1 98.12 203 PRO A N 1
ATOM 1592 C CA . PRO A 1 203 ? 12.547 2.895 9.961 1 98.12 203 PRO A CA 1
ATOM 1593 C C . PRO A 1 203 ? 11.055 2.689 10.219 1 98.12 203 PRO A C 1
ATOM 1595 O O . PRO A 1 203 ? 10.398 3.564 10.789 1 98.12 203 PRO A O 1
ATOM 1598 N N . PHE A 1 204 ? 10.57 1.536 9.758 1 97.5 204 PHE A N 1
ATOM 1599 C CA . PHE A 1 204 ? 9.227 1.131 10.148 1 97.5 204 PHE A CA 1
ATOM 1600 C C . PHE A 1 204 ? 9.172 0.819 11.641 1 97.5 204 PHE A C 1
ATOM 1602 O O . PHE A 1 204 ? 10.172 0.425 12.234 1 97.5 204 PHE A O 1
ATOM 1609 N N . LEU A 1 205 ? 8.023 0.951 12.172 1 95.81 205 LEU A N 1
ATOM 1610 C CA . LEU A 1 205 ? 7.793 0.481 13.531 1 95.81 205 LEU A CA 1
ATOM 1611 C C . LEU A 1 205 ? 7.988 -1.028 13.625 1 95.81 205 LEU A C 1
ATOM 1613 O O . LEU A 1 205 ? 7.766 -1.749 12.648 1 95.81 205 LEU A O 1
ATOM 1617 N N . THR A 1 206 ? 8.367 -1.455 14.82 1 92.69 206 THR A N 1
ATOM 1618 C CA . THR A 1 206 ? 8.453 -2.887 15.078 1 92.69 206 THR A CA 1
ATOM 1619 C C . THR A 1 206 ? 7.062 -3.502 15.203 1 92.69 206 THR A C 1
ATOM 1621 O O . THR A 1 206 ? 6.066 -2.783 15.312 1 92.69 206 THR A O 1
ATOM 1624 N N . THR A 1 207 ? 7.066 -4.816 15.133 1 89.38 207 THR A N 1
ATOM 1625 C CA . THR A 1 207 ? 5.812 -5.547 15.305 1 89.38 207 THR A CA 1
ATOM 1626 C C . THR A 1 207 ? 5.16 -5.191 16.641 1 89.38 207 THR A C 1
ATOM 1628 O O . THR A 1 207 ? 3.951 -4.949 16.703 1 89.38 207 THR A O 1
ATOM 1631 N N . ARG A 1 208 ? 5.953 -5.145 17.656 1 86.56 208 ARG A N 1
ATOM 1632 C CA . ARG A 1 208 ? 5.457 -4.816 18.984 1 86.56 208 ARG A CA 1
ATOM 1633 C C . ARG A 1 208 ? 4.828 -3.426 19 1 86.56 208 ARG A C 1
ATOM 1635 O O . ARG A 1 208 ? 3.756 -3.232 19.578 1 86.56 208 ARG A O 1
ATOM 1642 N N . GLU A 1 209 ? 5.496 -2.49 18.469 1 90.31 209 GLU A N 1
ATOM 1643 C CA . GLU A 1 209 ? 4.996 -1.118 18.438 1 90.31 209 GLU A CA 1
ATOM 1644 C C . GLU A 1 209 ? 3.68 -1.025 17.672 1 90.31 209 GLU A C 1
ATOM 1646 O O . GLU A 1 209 ? 2.768 -0.304 18.094 1 90.31 209 GLU A O 1
ATOM 1651 N N . VAL A 1 210 ? 3.564 -1.758 16.578 1 90.56 210 VAL A N 1
ATOM 1652 C CA . VAL A 1 210 ? 2.346 -1.737 15.789 1 90.56 210 VAL A CA 1
ATOM 1653 C C . VAL A 1 210 ? 1.195 -2.354 16.578 1 90.56 210 VAL A C 1
ATOM 1655 O O . VAL A 1 210 ? 0.083 -1.82 16.594 1 90.56 210 VAL A O 1
ATOM 1658 N N . ILE A 1 211 ? 1.479 -3.381 17.25 1 83.94 211 ILE A N 1
ATOM 1659 C CA . ILE A 1 211 ? 0.455 -4.051 18.047 1 83.94 211 ILE A CA 1
ATOM 1660 C C . ILE A 1 211 ? -0.018 -3.125 19.172 1 83.94 211 ILE A C 1
ATOM 1662 O O . ILE A 1 211 ? -1.216 -3.047 19.453 1 83.94 211 ILE A O 1
ATOM 1666 N N . MET A 1 212 ? 0.885 -2.439 19.734 1 85.81 212 MET A N 1
ATOM 1667 C CA . MET A 1 212 ? 0.544 -1.521 20.812 1 85.81 212 MET A CA 1
ATOM 1668 C C . MET A 1 212 ? -0.31 -0.366 20.297 1 85.81 212 MET A C 1
ATOM 1670 O O . MET A 1 212 ? -1.187 0.128 21.016 1 85.81 212 MET A O 1
ATOM 1674 N N . LEU A 1 213 ? -0.018 0.038 19.109 1 86.31 213 LEU A N 1
ATOM 1675 C CA . LEU A 1 213 ? -0.824 1.091 18.5 1 86.31 213 LEU A CA 1
ATOM 1676 C C . LEU A 1 213 ? -2.271 0.641 18.344 1 86.31 213 LEU A C 1
ATOM 1678 O O . LEU A 1 213 ? -3.197 1.431 18.531 1 86.31 213 LEU A O 1
ATOM 1682 N N . THR A 1 214 ? -2.496 -0.539 17.938 1 80.75 214 THR A N 1
ATOM 1683 C CA . THR A 1 214 ? -3.83 -1.078 17.688 1 80.75 214 THR A CA 1
ATOM 1684 C C . THR A 1 214 ? -4.578 -1.28 19.016 1 80.75 214 THR A C 1
ATOM 1686 O O . THR A 1 214 ? -5.793 -1.094 19.078 1 80.75 214 THR A O 1
ATOM 1689 N N . ARG A 1 215 ? -3.889 -1.643 20 1 78.19 215 ARG A N 1
ATOM 1690 C CA . ARG A 1 215 ? -4.504 -1.869 21.312 1 78.19 215 ARG A CA 1
ATOM 1691 C C . ARG A 1 215 ? -4.977 -0.558 21.922 1 78.19 215 ARG A C 1
ATOM 1693 O O . ARG A 1 215 ? -6.066 -0.494 22.5 1 78.19 215 ARG A O 1
ATOM 1700 N N . THR A 1 216 ? -4.117 0.405 21.812 1 74.25 216 THR A N 1
ATOM 1701 C CA . THR A 1 216 ? -4.461 1.711 22.359 1 74.25 216 THR A CA 1
ATOM 1702 C C . THR A 1 216 ? -5.672 2.299 21.641 1 74.25 216 THR A C 1
ATOM 1704 O O . THR A 1 216 ? -6.516 2.949 22.266 1 74.25 216 THR A O 1
ATOM 1707 N N . ALA A 1 217 ? -5.781 2.027 20.406 1 72.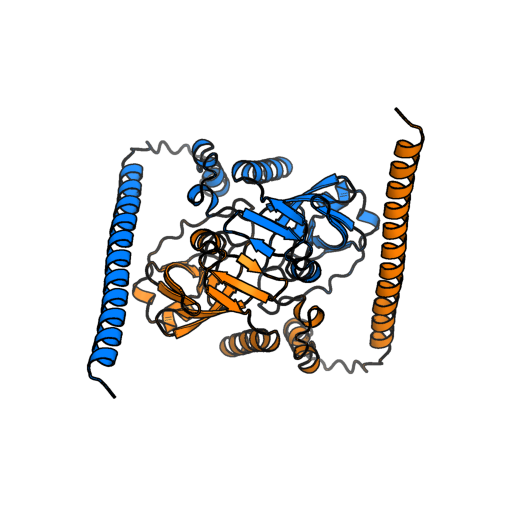44 217 ALA A N 1
ATOM 1708 C CA . ALA A 1 217 ? -6.895 2.539 19.609 1 72.44 217 ALA A CA 1
ATOM 1709 C C . ALA A 1 217 ? -8.203 1.846 19.984 1 72.44 217 ALA A C 1
ATOM 1711 O O . ALA A 1 217 ? -9.258 2.477 20.016 1 72.44 217 ALA A O 1
ATOM 1712 N N . ASN A 1 218 ? -8.141 0.613 20.203 1 67.88 218 ASN A N 1
ATOM 1713 C CA . ASN A 1 218 ? -9.32 -0.157 20.562 1 67.88 218 ASN A CA 1
ATOM 1714 C C . ASN A 1 218 ? -9.812 0.187 21.969 1 67.88 218 ASN A C 1
ATOM 1716 O O . ASN A 1 218 ? -11.008 0.129 22.25 1 67.88 218 ASN A O 1
ATOM 1720 N N . ASP A 1 219 ? -8.922 0.496 22.797 1 66.19 219 ASP A N 1
ATOM 1721 C CA . ASP A 1 219 ? -9.289 0.882 24.156 1 66.19 219 ASP A CA 1
ATOM 1722 C C . ASP A 1 219 ? -9.977 2.244 24.172 1 66.19 219 ASP A C 1
ATOM 1724 O O . ASP A 1 219 ? -10.859 2.488 25 1 66.19 219 ASP A O 1
ATOM 1728 N N . SER A 1 220 ? -9.578 3.082 23.25 1 57.84 220 SER A N 1
ATOM 1729 C CA . SER A 1 220 ? -10.18 4.41 23.203 1 57.84 220 SER A CA 1
ATOM 1730 C C . SER A 1 220 ? -11.578 4.355 22.594 1 57.84 220 SER A C 1
ATOM 1732 O O . SER A 1 220 ? -12.344 5.316 22.703 1 57.84 220 SER A O 1
ATOM 1734 N N . ARG A 1 221 ? -11.953 3.299 21.922 1 54.25 221 ARG A N 1
ATOM 1735 C CA . ARG A 1 221 ? -13.273 3.174 21.328 1 54.25 221 ARG A CA 1
ATOM 1736 C C . ARG A 1 221 ? -14.289 2.66 22.344 1 54.25 221 ARG A C 1
ATOM 1738 O O . ARG A 1 221 ? -15.5 2.799 22.141 1 54.25 221 ARG A O 1
ATOM 1745 N N . SER A 1 222 ? -13.844 1.964 23.312 1 44.28 222 SER A N 1
ATOM 1746 C CA . SER A 1 222 ? -14.742 1.495 24.359 1 44.28 222 SER A CA 1
ATOM 1747 C C . SER A 1 222 ? -15.031 2.598 25.375 1 44.28 222 SER A C 1
ATOM 1749 O O . SER A 1 222 ? -14.125 3.332 25.781 1 44.28 222 SER A O 1
ATOM 1751 N N . MET B 1 1 ? 37.688 29.141 24.438 1 39.38 1 MET B N 1
ATOM 1752 C CA . MET B 1 1 ? 36.531 28.562 23.766 1 39.38 1 MET B CA 1
ATOM 1753 C C . MET B 1 1 ? 35.781 29.625 22.969 1 39.38 1 MET B C 1
ATOM 1755 O O . MET B 1 1 ? 35.188 30.531 23.547 1 39.38 1 MET B O 1
ATOM 1759 N N . ASP B 1 2 ? 36.25 30.125 21.719 1 51.78 2 ASP B N 1
ATOM 1760 C CA . ASP B 1 2 ? 36.25 31.422 21.031 1 51.78 2 ASP B CA 1
ATOM 1761 C C . ASP B 1 2 ? 34.844 31.734 20.469 1 51.78 2 ASP B C 1
ATOM 1763 O O . ASP B 1 2 ? 34.094 30.812 20.109 1 51.78 2 ASP B O 1
ATOM 1767 N N . ASP B 1 3 ? 34.312 33.031 20.672 1 62 3 ASP B N 1
ATOM 1768 C CA . ASP B 1 3 ? 33.156 33.781 20.281 1 62 3 ASP B CA 1
ATOM 1769 C C . ASP B 1 3 ? 32.844 33.594 18.797 1 62 3 ASP B C 1
ATOM 1771 O O . ASP B 1 3 ? 31.75 33.906 18.344 1 62 3 ASP B O 1
ATOM 1775 N N . GLU B 1 4 ? 33.812 33.125 18.016 1 60.81 4 GLU B N 1
ATOM 1776 C CA . GLU B 1 4 ? 33.656 33 16.578 1 60.81 4 GLU B CA 1
ATOM 1777 C C . GLU B 1 4 ? 32.844 31.766 16.219 1 60.81 4 GLU B C 1
ATOM 1779 O O . GLU B 1 4 ? 32.031 31.797 15.297 1 60.81 4 GLU B O 1
ATOM 1784 N N . ASP B 1 5 ? 33 30.641 17.016 1 62.03 5 ASP B N 1
ATOM 1785 C CA . ASP B 1 5 ? 32.25 29.422 16.719 1 62.03 5 ASP B CA 1
ATOM 1786 C C . ASP B 1 5 ? 30.766 29.578 17.016 1 62.03 5 ASP B C 1
ATOM 1788 O O . ASP B 1 5 ? 29.938 28.938 16.375 1 62.03 5 ASP B O 1
ATOM 1792 N N . ALA B 1 6 ? 30.469 30.406 18.031 1 59.62 6 ALA B N 1
ATOM 1793 C CA . ALA B 1 6 ? 29.078 30.672 18.359 1 59.62 6 ALA B CA 1
ATOM 1794 C C . ALA B 1 6 ? 28.406 31.531 17.297 1 59.62 6 ALA B C 1
ATOM 1796 O O . ALA B 1 6 ? 27.234 31.312 16.969 1 59.62 6 ALA B O 1
ATOM 1797 N N . LEU B 1 7 ? 29.203 32.406 16.641 1 58.06 7 LEU B N 1
ATOM 1798 C CA . LEU B 1 7 ? 28.656 33.25 15.578 1 58.06 7 LEU B CA 1
ATOM 1799 C C . LEU B 1 7 ? 28.344 32.406 14.336 1 58.06 7 LEU B C 1
ATOM 1801 O O . LEU B 1 7 ? 27.312 32.625 13.688 1 58.06 7 LEU B O 1
ATOM 1805 N N . ASP B 1 8 ? 29.141 31.391 14.117 1 62.78 8 ASP B N 1
ATOM 1806 C CA . ASP B 1 8 ? 28.953 30.547 12.945 1 62.78 8 ASP B CA 1
ATOM 1807 C C . ASP B 1 8 ? 27.719 29.656 13.109 1 62.78 8 ASP B C 1
ATOM 1809 O O . ASP B 1 8 ? 26.953 29.469 12.164 1 62.78 8 ASP B O 1
ATOM 1813 N N . ILE B 1 9 ? 27.406 29.234 14.336 1 59.16 9 ILE B N 1
ATOM 1814 C CA . ILE B 1 9 ? 26.25 28.391 14.578 1 59.16 9 ILE B CA 1
ATOM 1815 C C . ILE B 1 9 ? 24.969 29.203 14.414 1 59.16 9 ILE B C 1
ATOM 1817 O O . ILE B 1 9 ? 24 28.734 13.812 1 59.16 9 ILE B O 1
ATOM 1821 N N . ARG B 1 10 ? 25 30.453 14.867 1 56.72 10 ARG B N 1
ATOM 1822 C CA . ARG B 1 10 ? 23.828 31.328 14.766 1 56.72 10 ARG B CA 1
ATOM 1823 C C . ARG B 1 10 ? 23.562 31.734 13.32 1 56.72 10 ARG B C 1
ATOM 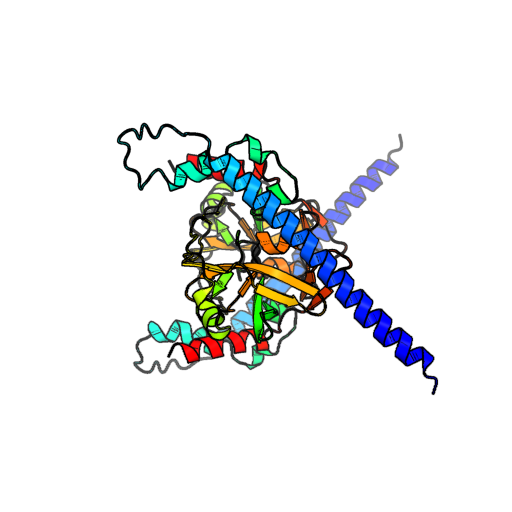1825 O O . ARG B 1 10 ? 22.406 31.781 12.883 1 56.72 10 ARG B O 1
ATOM 1832 N N . GLN B 1 11 ? 24.609 31.922 12.539 1 58.38 11 GLN B N 1
ATOM 1833 C CA . GLN B 1 11 ? 24.453 32.281 11.133 1 58.38 11 GLN B CA 1
ATOM 1834 C C . GLN B 1 11 ? 23.938 31.078 10.32 1 58.38 11 GLN B C 1
ATOM 1836 O O . GLN B 1 11 ? 23.094 31.25 9.438 1 58.38 11 GLN B O 1
ATOM 1841 N N . ARG B 1 12 ? 24.375 29.875 10.766 1 55.56 12 ARG B N 1
ATOM 1842 C CA . ARG B 1 12 ? 23.875 28.703 10.078 1 55.56 12 ARG B CA 1
ATOM 1843 C C . ARG B 1 12 ? 22.406 28.453 10.398 1 55.56 12 ARG B C 1
ATOM 1845 O O . ARG B 1 12 ? 21.625 28.094 9.516 1 55.56 12 ARG B O 1
ATOM 1852 N N . ALA B 1 13 ? 21.969 28.719 11.664 1 55.69 13 ALA B N 1
ATOM 1853 C CA . ALA B 1 13 ? 20.578 28.609 12.07 1 55.69 13 ALA B CA 1
ATOM 1854 C C . ALA B 1 13 ? 19.719 29.641 11.352 1 55.69 13 ALA B C 1
ATOM 1856 O O . ALA B 1 13 ? 18.609 29.328 10.914 1 55.69 13 ALA B O 1
ATOM 1857 N N . LEU B 1 14 ? 20.281 30.812 11.109 1 54.84 14 LEU B N 1
ATOM 1858 C CA . LEU B 1 14 ? 19.562 31.875 10.414 1 54.84 14 LEU B CA 1
ATOM 1859 C C . LEU B 1 14 ? 19.438 31.562 8.922 1 54.84 14 LEU B C 1
ATOM 1861 O O . LEU B 1 14 ? 18.375 31.75 8.328 1 54.84 14 LEU B O 1
ATOM 1865 N N . ARG B 1 15 ? 20.453 31 8.359 1 57 15 ARG B N 1
ATOM 1866 C CA . ARG B 1 15 ? 20.391 30.641 6.945 1 57 15 ARG B CA 1
ATOM 1867 C C . ARG B 1 15 ? 19.406 29.5 6.723 1 57 15 ARG B C 1
ATOM 1869 O O . ARG B 1 15 ? 18.703 29.469 5.715 1 57 15 ARG B O 1
ATOM 1876 N N . ARG B 1 16 ? 19.312 28.578 7.688 1 52.22 16 ARG B N 1
ATOM 1877 C CA . ARG B 1 16 ? 18.328 27.516 7.602 1 52.22 16 ARG B CA 1
ATOM 1878 C C . ARG B 1 16 ? 16.906 28.078 7.688 1 52.22 16 ARG B C 1
ATOM 1880 O O . ARG B 1 16 ? 16.016 27.625 6.973 1 52.22 16 ARG B O 1
ATOM 1887 N N . LYS B 1 17 ? 16.781 29.094 8.57 1 47.53 17 LYS B N 1
ATOM 1888 C CA . LYS B 1 17 ? 15.484 29.75 8.672 1 47.53 17 LYS B CA 1
ATOM 1889 C C . LYS B 1 17 ? 15.141 30.5 7.383 1 47.53 17 LYS B C 1
ATOM 1891 O O . LYS B 1 17 ? 14.008 30.438 6.91 1 47.53 17 LYS B O 1
ATOM 1896 N N . GLU B 1 18 ? 16.078 31.156 6.852 1 50.56 18 GLU B N 1
ATOM 1897 C CA . GLU B 1 18 ? 15.867 31.906 5.613 1 50.56 18 GLU B CA 1
ATOM 1898 C C . GLU B 1 18 ? 15.586 30.953 4.445 1 50.56 18 GLU B C 1
ATOM 1900 O O . GLU B 1 18 ? 14.703 31.219 3.629 1 50.56 18 GLU B O 1
ATOM 1905 N N . ARG B 1 19 ? 16.25 29.891 4.383 1 48.09 19 ARG B N 1
ATOM 1906 C CA . ARG B 1 19 ? 15.969 28.906 3.342 1 48.09 19 ARG B CA 1
ATOM 1907 C C . ARG B 1 19 ? 14.578 28.312 3.521 1 48.09 19 ARG B C 1
ATOM 1909 O O . ARG B 1 19 ? 13.875 28.047 2.541 1 48.09 19 ARG B O 1
ATOM 1916 N N . ARG B 1 20 ? 14.148 28.188 4.746 1 47.47 20 ARG B N 1
ATOM 1917 C CA . ARG B 1 20 ? 12.797 27.719 5.043 1 47.47 20 ARG B CA 1
ATOM 1918 C C . ARG B 1 20 ? 11.758 28.719 4.562 1 47.47 20 ARG B C 1
ATOM 1920 O O . ARG B 1 20 ? 10.734 28.344 3.994 1 47.47 20 ARG B O 1
ATOM 1927 N N . LEU B 1 21 ? 12.109 30 4.805 1 47.06 21 LEU B N 1
ATOM 1928 C CA . LEU B 1 21 ? 11.188 31.062 4.406 1 47.06 21 LEU B CA 1
ATOM 1929 C C . LEU B 1 21 ? 11.133 31.188 2.887 1 47.06 21 LEU B C 1
ATOM 1931 O O . LEU B 1 21 ? 10.055 31.375 2.312 1 47.06 21 LEU B O 1
ATOM 1935 N N . TYR B 1 22 ? 12.266 31.094 2.236 1 48.34 22 TYR B N 1
ATOM 1936 C CA . TYR B 1 22 ? 12.273 31.172 0.78 1 48.34 22 TYR B CA 1
ATOM 1937 C C . TYR B 1 22 ? 11.562 29.969 0.174 1 48.34 22 TYR B C 1
ATOM 1939 O O . TYR B 1 22 ? 10.82 30.094 -0.802 1 48.34 22 TYR B O 1
ATOM 1947 N N . SER B 1 23 ? 11.734 28.859 0.834 1 46.53 23 SER B N 1
ATOM 1948 C CA . SER B 1 23 ? 11.023 27.672 0.351 1 46.53 23 SER B CA 1
ATOM 1949 C C . SER B 1 23 ? 9.523 27.797 0.597 1 46.53 23 SER B C 1
ATOM 1951 O O . SER B 1 23 ? 8.719 27.406 -0.25 1 46.53 23 SER B O 1
ATOM 1953 N N . CYS B 1 24 ? 9.195 28.5 1.604 1 43.09 24 CYS B N 1
ATOM 1954 C CA . CYS B 1 24 ? 7.781 28.75 1.851 1 43.09 24 CYS B CA 1
ATOM 1955 C C . CYS B 1 24 ? 7.215 29.719 0.812 1 43.09 24 CYS B C 1
ATOM 1957 O O . CYS B 1 24 ? 6.102 29.516 0.321 1 43.09 24 CYS B O 1
ATOM 1959 N N . ALA B 1 25 ? 7.906 30.75 0.478 1 48.44 25 ALA B N 1
ATOM 1960 C CA . ALA B 1 25 ? 7.426 31.734 -0.487 1 48.44 25 ALA B CA 1
ATOM 1961 C C . ALA B 1 25 ? 7.281 31.109 -1.875 1 48.44 25 ALA B C 1
ATOM 1963 O O . ALA B 1 25 ? 6.301 31.375 -2.578 1 48.44 25 ALA B O 1
ATOM 1964 N N . SER B 1 26 ? 8.188 30.281 -2.211 1 50.34 26 SER B N 1
ATOM 1965 C CA . SER B 1 26 ? 8.102 29.594 -3.5 1 50.34 26 SER B CA 1
ATOM 1966 C C . SER B 1 26 ? 6.938 28.609 -3.531 1 50.34 26 SER B C 1
ATOM 1968 O O . SER B 1 26 ? 6.27 28.469 -4.559 1 50.34 26 SER B O 1
ATOM 1970 N N . ILE B 1 27 ? 6.59 28.062 -2.463 1 44.03 27 ILE B N 1
ATOM 1971 C CA . ILE B 1 27 ? 5.438 27.172 -2.359 1 44.03 27 ILE B CA 1
ATOM 1972 C C . ILE B 1 27 ? 4.148 28 -2.422 1 44.03 27 ILE B C 1
ATOM 1974 O O . ILE B 1 27 ? 3.201 27.625 -3.113 1 44.03 27 ILE B O 1
ATOM 1978 N N . GLU B 1 28 ? 4.109 29.109 -1.792 1 49.22 28 GLU B N 1
ATOM 1979 C CA . GLU B 1 28 ? 2.947 30 -1.875 1 49.22 28 GLU B CA 1
ATOM 1980 C C . GLU B 1 28 ? 2.711 30.469 -3.307 1 49.22 28 GLU B C 1
ATOM 1982 O O . GLU B 1 28 ? 1.569 30.516 -3.771 1 49.22 28 GLU B O 1
ATOM 1987 N N . GLN B 1 29 ? 3.738 30.781 -3.961 1 53.12 29 GLN B N 1
ATOM 1988 C CA . GLN B 1 29 ? 3.631 31.203 -5.355 1 53.12 29 GLN B CA 1
ATOM 1989 C C . GLN B 1 29 ? 3.199 30.031 -6.242 1 53.12 29 GLN B C 1
ATOM 1991 O O . GLN B 1 29 ? 2.371 30.203 -7.141 1 53.12 29 GLN B O 1
ATOM 1996 N N . LEU B 1 30 ? 3.65 28.859 -5.926 1 46.41 30 LEU B N 1
ATOM 1997 C CA . LEU B 1 30 ? 3.24 27.672 -6.672 1 46.41 30 LEU B CA 1
ATOM 1998 C C . LEU B 1 30 ? 1.791 27.312 -6.367 1 46.41 30 LEU B C 1
ATOM 2000 O O . LEU B 1 30 ? 1.025 26.969 -7.273 1 46.41 30 LEU B O 1
ATOM 2004 N N . LEU B 1 31 ? 1.388 27.469 -5.18 1 49.03 31 LEU B N 1
ATOM 2005 C CA . LEU B 1 31 ? -0.002 27.25 -4.793 1 49.03 31 LEU B CA 1
ATOM 2006 C C . LEU B 1 31 ? -0.909 28.312 -5.41 1 49.03 31 LEU B C 1
ATOM 2008 O O . LEU B 1 31 ? -2.016 28 -5.855 1 49.03 31 LEU B O 1
ATOM 2012 N N . GLU B 1 32 ? -0.487 29.5 -5.484 1 53.69 32 GLU B N 1
ATOM 2013 C CA . GLU B 1 32 ? -1.25 30.578 -6.125 1 53.69 32 GLU B CA 1
ATOM 2014 C C . GLU B 1 32 ? -1.353 30.344 -7.629 1 53.69 32 GLU B C 1
ATOM 2016 O O . GLU B 1 32 ? -2.406 30.578 -8.227 1 53.69 32 GLU B O 1
ATOM 2021 N N . THR B 1 33 ? -0.323 29.844 -8.219 1 51.69 33 THR B N 1
ATOM 2022 C CA . THR B 1 33 ? -0.349 29.562 -9.648 1 51.69 33 THR B CA 1
ATOM 2023 C C . THR B 1 33 ? -1.259 28.375 -9.953 1 51.69 33 THR B C 1
ATOM 2025 O O . THR B 1 33 ? -2.029 28.406 -10.914 1 51.69 33 THR B O 1
ATOM 2028 N N . GLU B 1 34 ? -1.256 27.391 -9.094 1 45.5 34 GLU B N 1
ATOM 2029 C CA . GLU B 1 34 ? -2.125 26.234 -9.281 1 45.5 34 GLU B CA 1
ATOM 2030 C C . GLU B 1 34 ? -3.578 26.578 -8.969 1 45.5 34 GLU B C 1
ATOM 2032 O O . GLU B 1 34 ? -4.492 26.156 -9.688 1 45.5 34 GLU B O 1
ATOM 2037 N N . ALA B 1 35 ? -3.777 27.344 -7.934 1 46.84 35 ALA B N 1
ATOM 2038 C CA . ALA B 1 35 ? -5.109 27.859 -7.637 1 46.84 35 ALA B CA 1
ATOM 2039 C C . ALA B 1 35 ? -5.609 28.781 -8.758 1 46.84 35 ALA B C 1
ATOM 2041 O O . ALA B 1 35 ? -6.781 28.719 -9.141 1 46.84 35 ALA B O 1
ATOM 2042 N N . SER B 1 36 ? -4.746 29.609 -9.32 1 49.06 36 SER B N 1
ATOM 2043 C CA . SER B 1 36 ? -5.105 30.484 -10.43 1 49.06 36 SER B CA 1
ATOM 2044 C C . SER B 1 36 ? -5.398 29.688 -11.695 1 49.06 36 SER B C 1
ATOM 2046 O O . SER B 1 36 ? -6.344 30 -12.422 1 49.06 36 SER B O 1
ATOM 2048 N N . SER B 1 37 ? -4.652 28.609 -11.984 1 48.62 37 SER B N 1
ATOM 2049 C CA . SER B 1 37 ? -4.91 27.734 -13.125 1 48.62 37 SER B CA 1
ATOM 2050 C C . SER B 1 37 ? -6.215 26.969 -12.938 1 48.62 37 SER B C 1
ATOM 2052 O O . SER B 1 37 ? -6.965 26.766 -13.898 1 48.62 37 SER B O 1
ATOM 2054 N N . PHE B 1 38 ? -6.566 26.688 -11.711 1 42.31 38 PHE B N 1
ATOM 2055 C CA . PHE B 1 38 ? -7.82 26.047 -11.344 1 42.31 38 PHE B CA 1
ATOM 2056 C C . PHE B 1 38 ? -8.992 27 -11.492 1 42.31 38 PHE B C 1
ATOM 2058 O O . PHE B 1 38 ? -10.055 26.625 -11.984 1 42.31 38 PHE B O 1
ATOM 2065 N N . ARG B 1 39 ? -8.828 28.188 -11.086 1 45.09 39 ARG B N 1
ATOM 2066 C CA . ARG B 1 39 ? -9.875 29.188 -11.258 1 45.09 39 ARG B CA 1
ATOM 2067 C C . ARG B 1 39 ? -10.148 29.438 -12.734 1 45.09 39 ARG B C 1
ATOM 2069 O O . ARG B 1 39 ? -11.297 29.672 -13.125 1 45.09 39 ARG B O 1
ATOM 2076 N N . LYS B 1 40 ? -9.164 29.562 -13.539 1 46.16 40 LYS B N 1
ATOM 2077 C CA . LYS B 1 40 ? -9.344 29.812 -14.961 1 46.16 40 LYS B CA 1
ATOM 2078 C C . LYS B 1 40 ? -10.086 28.656 -15.633 1 46.16 40 LYS B C 1
ATOM 2080 O O . LYS B 1 40 ? -10.891 28.859 -16.531 1 46.16 40 LYS B O 1
ATOM 2085 N N . ARG B 1 41 ? -9.922 27.391 -15.211 1 40.12 41 ARG B N 1
ATOM 2086 C CA . ARG B 1 41 ? -10.578 26.219 -15.789 1 40.12 41 ARG B CA 1
ATOM 2087 C C . ARG B 1 41 ? -12.047 26.156 -15.375 1 40.12 41 ARG B C 1
ATOM 2089 O O . ARG B 1 41 ? -12.883 25.656 -16.125 1 40.12 41 ARG B O 1
ATOM 2096 N N . ARG B 1 42 ? -12.438 26.766 -14.25 1 35.69 42 ARG B N 1
ATOM 2097 C CA . ARG B 1 42 ? -13.828 26.828 -13.828 1 35.69 42 ARG B CA 1
ATOM 2098 C C . ARG B 1 42 ? -14.617 27.828 -14.656 1 35.69 42 ARG B C 1
ATOM 2100 O O . ARG B 1 42 ? -15.852 27.812 -14.672 1 35.69 42 ARG B O 1
ATOM 2107 N N . SER B 1 43 ? -14.023 28.844 -15.133 1 37.19 43 SER B N 1
ATOM 2108 C CA . SER B 1 43 ? -14.797 29.859 -15.828 1 37.19 43 SER B CA 1
ATOM 2109 C C . SER B 1 43 ? -15.227 29.391 -17.219 1 37.19 43 SER B C 1
ATOM 2111 O O . SER B 1 43 ? -15.891 30.125 -17.953 1 37.19 43 SER B O 1
ATOM 2113 N N . SER B 1 44 ? -14.711 28.312 -17.797 1 34.56 44 SER B N 1
ATOM 2114 C CA . SER B 1 44 ? -15.328 27.922 -19.047 1 34.56 44 SER B CA 1
ATOM 2115 C C . SER B 1 44 ? -16.75 27.406 -18.844 1 34.56 44 SER B C 1
ATOM 2117 O O . SER B 1 44 ? -17.016 26.641 -17.906 1 34.56 44 SER B O 1
ATOM 2119 N N . SER B 1 45 ? -17.859 28.078 -19.234 1 34.41 45 SER B N 1
ATOM 2120 C CA . SER B 1 45 ? -19.312 27.984 -19.328 1 34.41 45 SER B CA 1
ATOM 2121 C C . SER B 1 45 ? -19.734 26.609 -19.812 1 34.41 45 SER B C 1
ATOM 2123 O O . SER B 1 45 ? -19.625 26.297 -21 1 34.41 45 SER B O 1
ATOM 2125 N N . PHE B 1 46 ? -19.438 25.5 -19.281 1 31.77 46 PHE B N 1
ATOM 2126 C CA . PHE B 1 46 ? -20.156 24.297 -19.688 1 31.77 46 PHE B CA 1
ATOM 2127 C C . PHE B 1 46 ? -21.656 24.516 -19.547 1 31.77 46 PHE B C 1
ATOM 2129 O O . PHE B 1 46 ? -22.156 24.828 -18.469 1 31.77 46 PHE B O 1
ATOM 2136 N N . ASP B 1 47 ? -22.328 24.922 -20.562 1 31.05 47 ASP B N 1
ATOM 2137 C CA . ASP B 1 47 ? -23.766 24.797 -20.797 1 31.05 47 ASP B CA 1
ATOM 2138 C C . ASP B 1 47 ? -24.297 23.438 -20.359 1 31.05 47 ASP B C 1
ATOM 2140 O O . ASP B 1 47 ? -23.875 22.406 -20.891 1 31.05 47 ASP B O 1
ATOM 2144 N N . THR B 1 48 ? -24.641 23.234 -19.125 1 29.66 48 THR B N 1
ATOM 2145 C CA . THR B 1 48 ? -25.328 22.141 -18.438 1 29.66 48 THR B CA 1
ATOM 2146 C C . THR B 1 48 ? -26.609 21.75 -19.156 1 29.66 48 THR B C 1
ATOM 2148 O O . THR B 1 48 ? -27.656 22.344 -18.922 1 29.66 48 THR B O 1
ATOM 2151 N N . GLN B 1 49 ? -26.75 21.781 -20.438 1 30.3 49 GLN B N 1
ATOM 2152 C CA . GLN B 1 49 ? -27.969 21.094 -20.859 1 30.3 49 GLN B CA 1
ATOM 2153 C C . GLN B 1 49 ? -28 19.656 -20.328 1 30.3 49 GLN B C 1
ATOM 2155 O O . GLN B 1 49 ? -27.25 18.797 -20.781 1 30.3 49 GLN B O 1
ATOM 2160 N N . CYS B 1 50 ? -28.234 19.516 -18.984 1 27.77 50 CYS B N 1
ATOM 2161 C CA . CYS B 1 50 ? -28.469 18.297 -18.234 1 27.77 50 CYS B CA 1
ATOM 2162 C C . CYS B 1 50 ? -29.562 17.453 -18.875 1 27.77 50 CYS B C 1
ATOM 2164 O O . CYS B 1 50 ? -30.719 17.859 -18.922 1 27.77 50 CYS B O 1
ATOM 2166 N N . PHE B 1 51 ? -29.25 16.719 -19.922 1 29.77 51 PHE B N 1
ATOM 2167 C CA . PHE B 1 51 ? -30.188 15.664 -20.297 1 29.77 51 PHE B CA 1
ATOM 2168 C C . PHE B 1 51 ? -30.594 14.82 -19.094 1 29.77 51 PHE B C 1
ATOM 2170 O O . PHE B 1 51 ? -29.844 14.742 -18.109 1 29.77 51 PHE B O 1
ATOM 2177 N N . GLY B 1 52 ? -31.844 14.391 -18.828 1 31.3 52 GLY B N 1
ATOM 2178 C CA . GLY B 1 52 ? -32.656 13.609 -17.906 1 31.3 52 GLY B CA 1
ATOM 2179 C C . GLY B 1 52 ? -31.984 12.328 -17.453 1 31.3 52 GLY B C 1
ATOM 2180 O O . GLY B 1 52 ? -32.656 11.383 -17.031 1 31.3 52 GLY B O 1
ATOM 2181 N N . VAL B 1 53 ? -30.812 11.93 -17.906 1 32.81 53 VAL B N 1
ATOM 2182 C CA . VAL B 1 53 ? -30.328 10.625 -17.453 1 32.81 53 VAL B CA 1
ATOM 2183 C C . VAL B 1 53 ? -30.031 10.68 -15.961 1 32.81 53 VAL B C 1
ATOM 2185 O O . VAL B 1 53 ? -29.656 11.727 -15.43 1 32.81 53 VAL B O 1
ATOM 2188 N N . ASP B 1 54 ? -30.578 9.734 -15.188 1 32.81 54 ASP B N 1
ATOM 2189 C CA . ASP B 1 54 ? -30.516 9.516 -13.75 1 32.81 54 ASP B CA 1
ATOM 2190 C C . ASP B 1 54 ? -29.078 9.688 -13.234 1 32.81 54 ASP B C 1
ATOM 2192 O O . ASP B 1 54 ? -28.172 9.016 -13.703 1 32.81 54 ASP B O 1
ATOM 2196 N N . PRO B 1 55 ? -28.766 10.812 -12.539 1 34.56 55 PRO B N 1
ATOM 2197 C CA . PRO B 1 55 ? -27.484 11.391 -12.148 1 34.56 55 PRO B CA 1
ATOM 2198 C C . PRO B 1 55 ? -26.625 10.438 -11.32 1 34.56 55 PRO B C 1
ATOM 2200 O O . PRO B 1 55 ? -25.422 10.641 -11.18 1 34.56 55 PRO B O 1
ATOM 2203 N N . VAL B 1 56 ? -27.25 9.586 -10.562 1 33.56 56 VAL B N 1
ATOM 2204 C CA . VAL B 1 56 ? -26.484 8.836 -9.562 1 33.56 56 VAL B CA 1
ATOM 2205 C C . VAL B 1 56 ? -25.625 7.781 -10.25 1 33.56 56 VAL B C 1
ATOM 2207 O O . VAL B 1 56 ? -24.469 7.566 -9.859 1 33.56 56 VAL B O 1
ATOM 2210 N N . LYS B 1 57 ? -26.172 6.902 -11.047 1 37.53 57 LYS B N 1
ATOM 2211 C CA . LYS B 1 57 ? -25.438 5.762 -11.586 1 37.53 57 LYS B CA 1
ATOM 2212 C C . LYS B 1 57 ? -24.266 6.223 -12.438 1 37.53 57 LYS B C 1
ATOM 2214 O O . LYS B 1 57 ? -23.25 5.527 -12.531 1 37.53 57 LYS B O 1
ATOM 2219 N N . ASP B 1 58 ? -24.375 7.191 -13.305 1 34.38 58 ASP B N 1
ATOM 2220 C CA . ASP B 1 58 ? -23.438 7.586 -14.359 1 34.38 58 ASP B CA 1
ATOM 2221 C C . ASP B 1 58 ? -22.328 8.477 -13.805 1 34.38 58 ASP B C 1
ATOM 2223 O O . ASP B 1 58 ? -21.438 8.891 -14.547 1 34.38 58 ASP B O 1
ATOM 2227 N N . ARG B 1 59 ? -22.547 8.984 -12.672 1 36.16 59 ARG B N 1
ATOM 2228 C CA . ARG B 1 59 ? -21.5 9.875 -12.188 1 36.16 59 ARG B CA 1
ATOM 2229 C C . ARG B 1 59 ? -20.203 9.117 -11.961 1 36.16 59 ARG B C 1
ATOM 2231 O O . ARG B 1 59 ? -19.109 9.672 -12.133 1 36.16 59 ARG B O 1
ATOM 2238 N N . ASP B 1 60 ? -20.328 7.902 -11.359 1 38.94 60 ASP B N 1
ATOM 2239 C CA . ASP B 1 60 ? -19.094 7.172 -11.125 1 38.94 60 ASP B CA 1
ATOM 2240 C C . ASP B 1 60 ? -18.391 6.836 -12.438 1 38.94 60 ASP B C 1
ATOM 2242 O O . ASP B 1 60 ? -17.172 6.734 -12.484 1 38.94 60 ASP B O 1
ATOM 2246 N N . LYS B 1 61 ? -19.203 6.59 -13.523 1 39.59 61 LYS B N 1
ATOM 2247 C CA . LYS B 1 61 ? -18.672 6.332 -14.852 1 39.59 61 LYS B CA 1
ATOM 2248 C C . LYS B 1 61 ? -18.047 7.59 -15.453 1 39.59 61 LYS B C 1
ATOM 2250 O O . LYS B 1 61 ? -17.109 7.504 -16.25 1 39.59 61 LYS B O 1
ATOM 2255 N N . THR B 1 62 ? -18.656 8.742 -15.195 1 36.97 62 THR B N 1
ATOM 2256 C CA . THR B 1 62 ? -18.297 9.984 -15.867 1 36.97 62 THR B CA 1
ATOM 2257 C C . THR B 1 62 ? -16.906 10.453 -15.43 1 36.97 62 THR B C 1
ATOM 2259 O O . THR B 1 62 ? -16.141 10.961 -16.25 1 36.97 62 THR B O 1
ATOM 2262 N N . PHE B 1 63 ? -16.734 10.43 -14.125 1 35.91 63 PHE B N 1
ATOM 2263 C CA . PHE B 1 63 ? -15.43 10.938 -13.742 1 35.91 63 PHE B CA 1
ATOM 2264 C C . PHE B 1 63 ? -14.32 10.094 -14.375 1 35.91 63 PHE B C 1
ATOM 2266 O O . PHE B 1 63 ? -13.344 10.633 -14.898 1 35.91 63 PHE B O 1
ATOM 2273 N N . LEU B 1 64 ? -14.336 8.797 -14.367 1 41.16 64 LEU B N 1
ATOM 2274 C CA . LEU B 1 64 ? -13.398 8.031 -15.18 1 41.16 64 LEU B CA 1
ATOM 2275 C C . LEU B 1 64 ? -13.461 8.477 -16.641 1 41.16 64 LEU B C 1
ATOM 2277 O O . LEU B 1 64 ? -12.43 8.562 -17.312 1 41.16 64 LEU B O 1
ATOM 2281 N N . ASN B 1 65 ? -14.594 8.648 -17.156 1 40.84 65 ASN B N 1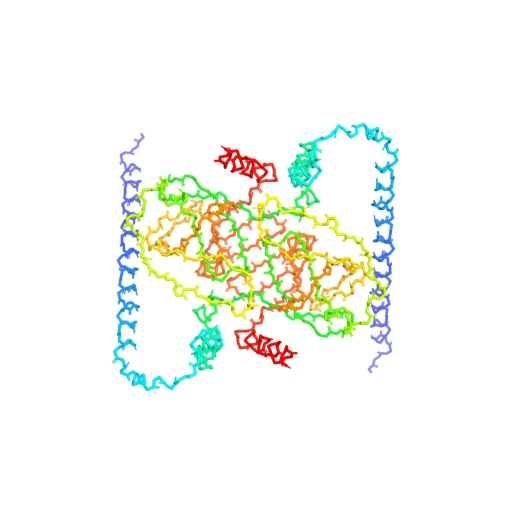
ATOM 2282 C CA . ASN B 1 65 ? -14.742 9.102 -18.531 1 40.84 65 ASN B CA 1
ATOM 2283 C C . ASN B 1 65 ? -14.211 10.523 -18.719 1 40.84 65 ASN B C 1
ATOM 2285 O O . ASN B 1 65 ? -13.641 10.844 -19.766 1 40.84 65 ASN B O 1
ATOM 2289 N N . ALA B 1 66 ? -14.523 11.422 -17.844 1 35.69 66 ALA B N 1
ATOM 2290 C CA . ALA B 1 66 ? -14.078 12.805 -17.984 1 35.69 66 ALA B CA 1
ATOM 2291 C C . ALA B 1 66 ? -12.578 12.93 -17.734 1 35.69 66 ALA B C 1
ATOM 2293 O O . ALA B 1 66 ? -11.969 13.953 -18.062 1 35.69 66 ALA B O 1
ATOM 2294 N N . MET B 1 67 ? -11.977 12.328 -16.672 1 39.16 67 MET B N 1
ATOM 2295 C CA . MET B 1 67 ? -10.523 12.398 -16.828 1 39.16 67 MET B CA 1
ATOM 2296 C C . MET B 1 67 ? -10.109 11.992 -18.234 1 39.16 67 MET B C 1
ATOM 2298 O O . MET B 1 67 ? -10.211 10.82 -18.609 1 39.16 67 MET B O 1
ATOM 2302 N N . ALA B 1 68 ? -10.516 12.641 -19.281 1 34.84 68 ALA B N 1
ATOM 2303 C CA . ALA B 1 68 ? -10.148 12.602 -20.688 1 34.84 68 ALA B CA 1
ATOM 2304 C C . ALA B 1 68 ? -8.742 12.047 -20.875 1 34.84 68 ALA B C 1
ATOM 2306 O O . ALA B 1 68 ? -7.867 12.258 -20.031 1 34.84 68 ALA B O 1
ATOM 2307 N N . ILE B 1 69 ? -8.539 11.195 -21.938 1 40.75 69 ILE B N 1
ATOM 2308 C CA . ILE B 1 69 ? -7.43 10.562 -22.625 1 40.75 69 ILE B CA 1
ATOM 2309 C C . ILE B 1 69 ? -6.219 11.492 -22.625 1 40.75 69 ILE B C 1
ATOM 2311 O O . ILE B 1 69 ? -5.074 11.031 -22.625 1 40.75 69 ILE B O 1
ATOM 2315 N N . THR B 1 70 ? -6.52 12.633 -22.906 1 39.53 70 THR B N 1
ATOM 2316 C CA . THR B 1 70 ? -5.418 13.539 -23.219 1 39.53 70 THR B CA 1
ATOM 2317 C C . THR B 1 70 ? -4.484 13.68 -22.016 1 39.53 70 THR B C 1
ATOM 2319 O O . THR B 1 70 ? -3.271 13.828 -22.188 1 39.53 70 THR B O 1
ATOM 2322 N N . LEU B 1 71 ? -5.02 13.859 -20.797 1 41.72 71 LEU B N 1
ATOM 2323 C CA . LEU B 1 71 ? -4.242 14.023 -19.578 1 41.72 71 LEU B CA 1
ATOM 2324 C C . LEU B 1 71 ? -3.551 12.719 -19.188 1 41.72 71 LEU B C 1
ATOM 2326 O O . LEU B 1 71 ? -2.617 12.719 -18.391 1 41.72 71 LEU B O 1
ATOM 2330 N N . PHE B 1 72 ? -3.939 11.594 -19.766 1 49.97 72 PHE B N 1
ATOM 2331 C CA . PHE B 1 72 ? -3.518 10.211 -19.562 1 49.97 72 PHE B CA 1
ATOM 2332 C C . PHE B 1 72 ? -2.141 9.969 -20.172 1 49.97 72 PHE B C 1
ATOM 2334 O O . PHE B 1 72 ? -1.47 8.992 -19.844 1 49.97 72 PHE B O 1
ATOM 2341 N N . GLU B 1 73 ? -1.946 10.875 -21.062 1 55.25 73 GLU B N 1
ATOM 2342 C CA . GLU B 1 73 ? -0.645 10.633 -21.688 1 55.25 73 GLU B CA 1
ATOM 2343 C C . GLU B 1 73 ? 0.476 11.281 -20.875 1 55.25 73 GLU B C 1
ATOM 2345 O O . GLU B 1 73 ? 1.655 11.109 -21.203 1 55.25 73 GLU B O 1
ATOM 2350 N N . ASP B 1 74 ? 0.04 11.844 -19.75 1 64.12 74 ASP B N 1
ATOM 2351 C CA . ASP B 1 74 ? 1.074 12.555 -19 1 64.12 74 ASP B CA 1
ATOM 2352 C C . ASP B 1 74 ? 1.785 11.625 -18.031 1 64.12 74 ASP B C 1
ATOM 2354 O O . ASP B 1 74 ? 1.231 11.266 -16.984 1 64.12 74 ASP B O 1
ATOM 2358 N N . GLU B 1 75 ? 2.863 11.086 -18.547 1 72.31 75 GLU B N 1
ATOM 2359 C CA . GLU B 1 75 ? 3.666 10.18 -17.734 1 72.31 75 GLU B CA 1
ATOM 2360 C C . GLU B 1 75 ? 4.656 10.945 -16.859 1 72.31 75 GLU B C 1
ATOM 2362 O O . GLU B 1 75 ? 5.613 10.375 -16.344 1 72.31 75 GLU B O 1
ATOM 2367 N N . SER B 1 76 ? 4.293 12.219 -16.766 1 76.56 76 SER B N 1
ATOM 2368 C CA . SER B 1 76 ? 5.086 13.016 -15.828 1 76.56 76 SER B CA 1
ATOM 2369 C C . SER B 1 76 ? 4.801 12.617 -14.383 1 76.56 76 SER B C 1
ATOM 2371 O O . SER B 1 76 ? 3.889 11.836 -14.117 1 76.56 76 SER B O 1
ATOM 2373 N N . ARG B 1 77 ? 5.562 13.055 -13.539 1 76.06 77 ARG B N 1
ATOM 2374 C CA . ARG B 1 77 ? 5.375 12.812 -12.109 1 76.06 77 ARG B CA 1
ATOM 2375 C C . ARG B 1 77 ? 3.986 13.258 -11.656 1 76.06 77 ARG B C 1
ATOM 2377 O O . ARG B 1 77 ? 3.33 12.562 -10.883 1 76.06 77 ARG B O 1
ATOM 2384 N N . LEU B 1 78 ? 3.541 14.367 -12.172 1 74.56 78 LEU B N 1
ATOM 2385 C CA . LEU B 1 78 ? 2.227 14.891 -11.805 1 74.56 78 LEU B CA 1
ATOM 2386 C C . LEU B 1 78 ? 1.118 14.031 -12.398 1 74.56 78 LEU B C 1
ATOM 2388 O O . LEU B 1 78 ? 0.077 13.828 -11.773 1 74.56 78 LEU B O 1
ATOM 2392 N N . GLY B 1 79 ? 1.396 13.609 -13.602 1 78.88 79 GLY B N 1
ATOM 2393 C CA . GLY B 1 79 ? 0.416 12.766 -14.273 1 78.88 79 GLY B CA 1
ATOM 2394 C C . GLY B 1 79 ? 0.22 11.422 -13.602 1 78.88 79 GLY B C 1
ATOM 2395 O O . GLY B 1 79 ? -0.855 10.828 -13.695 1 78.88 79 GLY B O 1
ATOM 2396 N N . ARG B 1 80 ? 1.216 11.055 -12.859 1 85.94 80 ARG B N 1
ATOM 2397 C CA . ARG B 1 80 ? 1.184 9.734 -12.242 1 85.94 80 ARG B CA 1
ATOM 2398 C C . ARG B 1 80 ? 0.855 9.828 -10.758 1 85.94 80 ARG B C 1
ATOM 2400 O O . ARG B 1 80 ? 0.743 8.812 -10.07 1 85.94 80 ARG B O 1
ATOM 2407 N N . MET B 1 81 ? 0.553 10.906 -10.32 1 88.56 81 MET B N 1
ATOM 2408 C CA . MET B 1 81 ? 0.553 11.195 -8.891 1 88.56 81 MET B CA 1
ATOM 2409 C C . MET B 1 81 ? -0.47 10.328 -8.156 1 88.56 81 MET B C 1
ATOM 2411 O O . MET B 1 81 ? -0.23 9.891 -7.031 1 88.56 81 MET B O 1
ATOM 2415 N N . HIS B 1 82 ? -1.544 10.031 -8.82 1 89 82 HIS B N 1
ATOM 2416 C CA . HIS B 1 82 ? -2.621 9.336 -8.133 1 89 82 HIS B CA 1
ATOM 2417 C C . HIS B 1 82 ? -2.809 7.926 -8.68 1 89 82 HIS B C 1
ATOM 2419 O O . HIS B 1 82 ? -3.826 7.281 -8.422 1 89 82 HIS B O 1
ATOM 2425 N N . VAL B 1 83 ? -1.792 7.512 -9.406 1 90.88 83 VAL B N 1
ATOM 2426 C CA . VAL B 1 83 ? -1.904 6.199 -10.031 1 90.88 83 VAL B CA 1
ATOM 2427 C C . VAL B 1 83 ? -1.235 5.145 -9.148 1 90.88 83 VAL B C 1
ATOM 2429 O O . VAL B 1 83 ? -0.077 5.301 -8.758 1 90.88 83 VAL B O 1
ATOM 2432 N N . GLN B 1 84 ? -1.988 4.105 -8.922 1 93.62 84 GLN B N 1
ATOM 2433 C CA . GLN B 1 84 ? -1.473 3.027 -8.086 1 93.62 84 GLN B CA 1
ATOM 2434 C C . GLN B 1 84 ? -0.403 2.225 -8.82 1 93.62 84 GLN B C 1
ATOM 2436 O O . GLN B 1 84 ? -0.447 2.1 -10.047 1 93.62 84 GLN B O 1
ATOM 2441 N N . PRO B 1 85 ? 0.56 1.714 -8.062 1 96.75 85 PRO B N 1
ATOM 2442 C CA . PRO B 1 85 ? 1.591 0.887 -8.695 1 96.75 85 PRO B CA 1
ATOM 2443 C C . PRO B 1 85 ? 1.078 -0.496 -9.094 1 96.75 85 PRO B C 1
ATOM 2445 O O . PRO B 1 85 ? 0.665 -1.274 -8.227 1 96.75 85 PRO B O 1
ATOM 2448 N N . VAL B 1 86 ? 1.101 -0.72 -10.352 1 97.31 86 VAL B N 1
ATOM 2449 C CA . VAL B 1 86 ? 0.737 -2.006 -10.938 1 97.31 86 VAL B CA 1
ATOM 2450 C C . VAL B 1 86 ? 1.868 -2.504 -11.836 1 97.31 86 VAL B C 1
ATOM 2452 O O . VAL B 1 86 ? 2.492 -1.719 -12.555 1 97.31 86 VAL B O 1
ATOM 2455 N N . ILE B 1 87 ? 2.102 -3.791 -11.75 1 98.44 87 ILE B N 1
ATOM 2456 C CA . ILE B 1 87 ? 3.152 -4.348 -12.594 1 98.44 87 ILE B CA 1
ATOM 2457 C C . ILE B 1 87 ? 2.582 -5.477 -13.453 1 98.44 87 ILE B C 1
ATOM 2459 O O . ILE B 1 87 ? 1.579 -6.094 -13.086 1 98.44 87 ILE B O 1
ATOM 2463 N N . LYS B 1 88 ? 3.275 -5.648 -14.539 1 97.88 88 LYS B N 1
ATOM 2464 C CA . LYS B 1 88 ? 3.029 -6.832 -15.359 1 97.88 88 LYS B CA 1
ATOM 2465 C C . LYS B 1 88 ? 3.777 -8.047 -14.812 1 97.88 88 LYS B C 1
ATOM 2467 O O . LYS B 1 88 ? 4.926 -7.926 -14.383 1 97.88 88 LYS B O 1
ATOM 2472 N N . CYS B 1 89 ? 3.104 -9.188 -14.805 1 98.06 89 CYS B N 1
ATOM 2473 C CA . CYS B 1 89 ? 3.717 -10.445 -14.391 1 98.06 89 CYS B CA 1
ATOM 2474 C C . CYS B 1 89 ? 3.109 -11.617 -15.148 1 98.06 89 CYS B C 1
ATOM 2476 O O . CYS B 1 89 ? 2.254 -11.43 -16.016 1 98.06 89 CYS B O 1
ATOM 2478 N N . GLU B 1 90 ? 3.744 -12.766 -14.945 1 97.94 90 GLU B N 1
ATOM 2479 C CA . GLU B 1 90 ? 3.209 -14.016 -15.477 1 97.94 90 GLU B CA 1
ATOM 2480 C C . GLU B 1 90 ? 2.848 -14.984 -14.359 1 97.94 90 GLU B C 1
ATOM 2482 O O . GLU B 1 90 ? 3.629 -15.18 -13.422 1 97.94 90 GLU B O 1
ATOM 2487 N N . CYS B 1 91 ? 1.669 -15.461 -14.422 1 97.69 91 CYS B N 1
ATOM 2488 C CA . CYS B 1 91 ? 1.201 -16.484 -13.492 1 97.69 91 CYS B CA 1
ATOM 2489 C C . CYS B 1 91 ? 0.831 -17.766 -14.234 1 97.69 91 CYS B C 1
ATOM 2491 O O . CYS B 1 91 ? -0.128 -17.781 -15.008 1 97.69 91 CYS B O 1
ATOM 2493 N N . ASN B 1 92 ? 1.546 -18.859 -13.938 1 96.81 92 ASN B N 1
ATOM 2494 C CA . ASN B 1 92 ? 1.361 -20.109 -14.648 1 96.81 92 ASN B CA 1
ATOM 2495 C C . ASN B 1 92 ? 1.386 -19.922 -16.156 1 96.81 92 ASN B C 1
ATOM 2497 O O . ASN B 1 92 ? 0.534 -20.453 -16.875 1 96.81 92 ASN B O 1
ATOM 2501 N N . GLY B 1 93 ? 2.24 -19.047 -16.547 1 95.5 93 GLY B N 1
ATOM 2502 C CA . GLY B 1 93 ? 2.471 -18.844 -17.953 1 95.5 93 GLY B CA 1
ATOM 2503 C C . GLY B 1 93 ? 1.497 -17.859 -18.578 1 95.5 93 GLY B C 1
ATOM 2504 O O . GLY B 1 93 ? 1.592 -17.562 -19.781 1 95.5 93 GLY B O 1
ATOM 2505 N N . VAL B 1 94 ? 0.611 -17.375 -17.906 1 97.12 94 VAL B N 1
ATOM 2506 C CA . VAL B 1 94 ? -0.396 -16.453 -18.406 1 97.12 94 VAL B CA 1
ATOM 2507 C C . VAL B 1 94 ? -0.063 -15.031 -17.953 1 97.12 94 VAL B C 1
ATOM 2509 O O . VAL B 1 94 ? 0.19 -14.797 -16.766 1 97.12 94 VAL B O 1
ATOM 2512 N N . GLU B 1 95 ? -0.057 -14.102 -18.938 1 97.12 95 GLU B N 1
ATOM 2513 C CA . GLU B 1 95 ? 0.18 -12.703 -18.609 1 97.12 95 GLU B CA 1
ATOM 2514 C C . GLU B 1 95 ? -0.887 -12.172 -17.656 1 97.12 95 GLU B C 1
ATOM 2516 O O . GLU B 1 95 ? -2.082 -12.367 -17.875 1 97.12 95 GLU B O 1
ATOM 2521 N N . SER B 1 96 ? -0.47 -11.602 -16.625 1 97.06 96 SER B N 1
ATOM 2522 C CA . SER B 1 96 ? -1.342 -11.062 -15.594 1 97.06 96 SER B CA 1
ATOM 2523 C C . SER B 1 96 ? -0.806 -9.742 -15.047 1 97.06 96 SER B C 1
ATOM 2525 O O . SER B 1 96 ? 0.279 -9.305 -15.438 1 97.06 96 SER B O 1
ATOM 2527 N N . TYR B 1 97 ? -1.599 -9.109 -14.211 1 97 97 TYR B N 1
ATOM 2528 C CA . TYR B 1 97 ? -1.223 -7.828 -13.633 1 97 97 TYR B CA 1
ATOM 2529 C C . TYR B 1 97 ? -1.413 -7.836 -12.117 1 97 97 TYR B C 1
ATOM 2531 O O . TYR B 1 97 ? -2.375 -8.422 -11.609 1 97 97 TYR B O 1
ATOM 2539 N N . ALA B 1 98 ? -0.462 -7.219 -11.453 1 97.94 98 ALA B N 1
ATOM 2540 C CA . ALA B 1 98 ? -0.489 -7.262 -9.992 1 97.94 98 ALA B CA 1
ATOM 2541 C C . ALA B 1 98 ? -0.421 -5.859 -9.398 1 97.94 98 ALA B C 1
ATOM 2543 O O . ALA B 1 98 ? 0.431 -5.055 -9.789 1 97.94 98 ALA B O 1
ATOM 2544 N N . LEU B 1 99 ? -1.329 -5.594 -8.516 1 96.94 99 LEU B N 1
ATOM 2545 C CA . LEU B 1 99 ? -1.288 -4.387 -7.699 1 96.94 99 LEU B CA 1
ATOM 2546 C C . LEU B 1 99 ? -0.318 -4.547 -6.535 1 96.94 99 LEU B C 1
ATOM 2548 O O . LEU B 1 99 ? -0.35 -5.562 -5.832 1 96.94 99 LEU B O 1
ATOM 2552 N N . ILE B 1 100 ? 0.611 -3.574 -6.359 1 98.25 100 ILE B N 1
ATOM 2553 C CA . ILE B 1 100 ? 1.452 -3.529 -5.168 1 98.25 100 ILE B CA 1
ATOM 2554 C C . ILE B 1 100 ? 0.699 -2.846 -4.031 1 98.25 100 ILE B C 1
ATOM 2556 O O . ILE B 1 100 ? 0.433 -1.643 -4.09 1 98.25 100 ILE B O 1
ATOM 2560 N N . ASN B 1 101 ? 0.372 -3.607 -3.002 1 95.62 101 ASN B N 1
ATOM 2561 C CA . ASN B 1 101 ? -0.439 -3.102 -1.9 1 95.62 101 ASN B CA 1
ATOM 2562 C C . ASN B 1 101 ? 0.225 -3.359 -0.551 1 95.62 101 ASN B C 1
ATOM 2564 O O . ASN B 1 101 ? 0.006 -4.406 0.064 1 95.62 101 ASN B O 1
ATOM 2568 N N . THR B 1 102 ? 0.885 -2.354 -0.042 1 96.44 102 THR B N 1
ATOM 2569 C CA . THR B 1 102 ? 1.645 -2.496 1.194 1 96.44 102 THR B CA 1
ATOM 2570 C C . THR B 1 102 ? 0.712 -2.527 2.402 1 96.44 102 THR B C 1
ATOM 2572 O O . THR B 1 102 ? 1.127 -2.891 3.504 1 96.44 102 THR B O 1
ATOM 2575 N N . ALA B 1 103 ? -0.5 -2.168 2.23 1 92.62 103 ALA B N 1
ATOM 2576 C CA . ALA B 1 103 ? -1.451 -2.18 3.338 1 92.62 103 ALA B CA 1
ATOM 2577 C C . ALA B 1 103 ? -2.145 -3.533 3.455 1 92.62 103 ALA B C 1
ATOM 2579 O O . ALA B 1 103 ? -2.783 -3.826 4.469 1 92.62 103 ALA B O 1
ATOM 2580 N N . ALA B 1 104 ? -2.076 -4.293 2.439 1 91.62 104 ALA B N 1
ATOM 2581 C CA . ALA B 1 104 ? -2.645 -5.637 2.494 1 91.62 104 ALA B CA 1
ATOM 2582 C C . ALA B 1 104 ? -1.712 -6.598 3.227 1 91.62 104 ALA B C 1
ATOM 2584 O O . ALA B 1 104 ? -0.542 -6.734 2.863 1 91.62 104 ALA B O 1
ATOM 2585 N N . THR B 1 105 ? -2.227 -7.332 4.18 1 91 105 THR B N 1
ATOM 2586 C CA . THR B 1 105 ? -1.393 -8.211 4.992 1 91 105 THR B CA 1
ATOM 2587 C C . THR B 1 105 ? -1.092 -9.508 4.25 1 91 105 THR B C 1
ATOM 2589 O O . THR B 1 105 ? -0.078 -10.164 4.512 1 91 105 THR B O 1
ATOM 2592 N N . VAL B 1 106 ? -2.01 -9.797 3.365 1 91.44 106 VAL B N 1
ATOM 2593 C CA . VAL B 1 106 ? -1.853 -11.047 2.621 1 91.44 106 VAL B CA 1
ATOM 2594 C C . VAL B 1 106 ? -2.016 -10.773 1.126 1 91.44 106 VAL B C 1
ATOM 2596 O O . VAL B 1 106 ? -2.713 -9.836 0.729 1 91.44 106 VAL B O 1
ATOM 2599 N N . SER B 1 107 ? -1.361 -11.594 0.364 1 94.69 107 SER B N 1
ATOM 2600 C CA . SER B 1 107 ? -1.487 -11.516 -1.088 1 94.69 107 SER B CA 1
ATOM 2601 C C . SER B 1 107 ? -2.715 -12.281 -1.578 1 94.69 107 SER B C 1
ATOM 2603 O O . SER B 1 107 ? -3.156 -13.234 -0.938 1 94.69 107 SER B O 1
ATOM 2605 N N . SER B 1 108 ? -3.217 -11.766 -2.717 1 95.25 108 SER B N 1
ATOM 2606 C CA . SER B 1 108 ? -4.465 -12.375 -3.166 1 95.25 108 SER B CA 1
ATOM 2607 C C . SER B 1 108 ? -4.512 -12.484 -4.688 1 95.25 108 SER B C 1
ATOM 2609 O O . SER B 1 108 ? -3.754 -11.805 -5.387 1 95.25 108 SER B O 1
ATOM 2611 N N . ILE B 1 109 ? -5.359 -13.383 -5.117 1 96.94 109 ILE B N 1
ATOM 2612 C CA . ILE B 1 109 ? -5.664 -13.633 -6.52 1 96.94 109 ILE B CA 1
ATOM 2613 C C . ILE B 1 109 ? -7.176 -13.719 -6.711 1 96.94 109 ILE B C 1
ATOM 2615 O O . ILE B 1 109 ? -7.883 -14.281 -5.875 1 96.94 109 ILE B O 1
ATOM 2619 N N . SER B 1 110 ? -7.617 -13.148 -7.824 1 95.31 110 SER B N 1
ATOM 2620 C CA . SER B 1 110 ? -9.055 -13.148 -8.078 1 95.31 110 SER B CA 1
ATOM 2621 C C . SER B 1 110 ? -9.539 -14.516 -8.539 1 95.31 110 SER B C 1
ATOM 2623 O O . SER B 1 110 ? -8.805 -15.25 -9.211 1 95.31 110 SER B O 1
ATOM 2625 N N . MET B 1 111 ? -10.766 -14.844 -8.234 1 95.69 111 MET B N 1
ATOM 2626 C CA . MET B 1 111 ? -11.383 -16.078 -8.695 1 95.69 111 MET B CA 1
ATOM 2627 C C . MET B 1 111 ? -11.391 -16.156 -10.219 1 95.69 111 MET B C 1
ATOM 2629 O O . MET B 1 111 ? -11.195 -17.234 -10.789 1 95.69 111 MET B O 1
ATOM 2633 N N . LYS B 1 112 ? -11.617 -15.055 -10.859 1 94.81 112 LYS B N 1
ATOM 2634 C CA . LYS B 1 112 ? -11.625 -15 -12.32 1 94.81 112 LYS B CA 1
ATOM 2635 C C . LYS B 1 112 ? -10.297 -15.484 -12.898 1 94.81 112 LYS B C 1
ATOM 2637 O O . LYS B 1 112 ? -10.273 -16.25 -13.852 1 94.81 112 LYS B O 1
ATOM 2642 N N . LEU B 1 113 ? -9.242 -15.055 -12.344 1 96.44 113 LEU B N 1
ATOM 2643 C CA . LEU B 1 113 ? -7.934 -15.484 -12.836 1 96.44 113 LEU B CA 1
ATOM 2644 C C . LEU B 1 113 ? -7.691 -16.953 -12.508 1 96.44 113 LEU B C 1
ATOM 2646 O O . LEU B 1 113 ? -7.113 -17.688 -13.312 1 96.44 113 LEU B O 1
ATOM 2650 N N . VAL B 1 114 ? -8.086 -17.391 -11.352 1 96.94 114 VAL B N 1
ATOM 2651 C CA . VAL B 1 114 ? -7.953 -18.797 -10.977 1 96.94 114 VAL B CA 1
ATOM 2652 C C . VAL B 1 114 ? -8.648 -19.672 -12.016 1 96.94 114 VAL B C 1
ATOM 2654 O O . VAL B 1 114 ? -8.109 -20.703 -12.422 1 96.94 114 VAL B O 1
ATOM 2657 N N . GLU B 1 115 ? -9.805 -19.266 -12.375 1 96 115 GLU B N 1
ATOM 2658 C CA . GLU B 1 115 ? -10.555 -19.984 -13.398 1 96 115 GLU B CA 1
ATOM 2659 C C . GLU B 1 115 ? -9.828 -19.969 -14.734 1 96 115 GLU B C 1
ATOM 2661 O O . GLU B 1 115 ? -9.734 -20.984 -15.414 1 96 115 GLU B O 1
ATOM 2666 N N . LYS B 1 116 ? -9.391 -18.797 -15.094 1 95.69 116 LYS B N 1
ATOM 2667 C CA . LYS B 1 116 ? -8.648 -18.641 -16.344 1 95.69 116 LYS B CA 1
ATOM 2668 C C . LYS B 1 116 ? -7.426 -19.562 -16.375 1 95.69 116 LYS B C 1
ATOM 2670 O O . LYS B 1 116 ? -7.055 -20.078 -17.422 1 95.69 116 LYS B O 1
ATOM 2675 N N . LEU B 1 117 ? -6.805 -19.75 -15.234 1 96.81 117 LEU B N 1
ATOM 2676 C CA . LEU B 1 117 ? -5.602 -20.562 -15.102 1 96.81 117 LEU B CA 1
ATOM 2677 C C . LEU B 1 117 ? -5.961 -22.031 -14.961 1 96.81 117 LEU B C 1
ATOM 2679 O O . LEU B 1 117 ? -5.074 -22.891 -14.953 1 96.81 117 LEU B O 1
ATOM 2683 N N . ARG B 1 118 ? -7.273 -22.344 -14.789 1 95.88 118 ARG B N 1
ATOM 2684 C CA . ARG B 1 118 ? -7.781 -23.703 -14.617 1 95.88 118 ARG B CA 1
ATOM 2685 C C . ARG B 1 118 ? -7.23 -24.328 -13.336 1 95.88 118 ARG B C 1
ATOM 2687 O O . ARG B 1 118 ? -6.781 -25.484 -13.344 1 95.88 118 ARG B O 1
ATOM 2694 N N . LEU B 1 119 ? -7.262 -23.531 -12.273 1 96.31 119 LEU B N 1
ATOM 2695 C CA . LEU B 1 119 ? -6.734 -23.969 -10.992 1 96.31 119 LEU B CA 1
ATOM 2696 C C . LEU B 1 119 ? -7.848 -24.094 -9.953 1 96.31 119 LEU B C 1
ATOM 2698 O O . LEU B 1 119 ? -7.582 -24.203 -8.758 1 96.31 119 LEU B O 1
ATOM 2702 N N . THR B 1 120 ? -9.078 -24.094 -10.383 1 95.56 120 THR B N 1
ATOM 2703 C CA . THR B 1 120 ? -10.211 -24.094 -9.469 1 95.56 120 THR B CA 1
ATOM 2704 C C . THR B 1 120 ? -10.18 -25.328 -8.562 1 95.56 120 THR B C 1
ATOM 2706 O O . THR B 1 120 ? -10.531 -25.25 -7.387 1 95.56 120 THR B O 1
ATOM 2709 N N . ASP B 1 121 ? -9.75 -26.406 -9.039 1 94.88 121 ASP B N 1
ATOM 2710 C CA . ASP B 1 121 ? -9.711 -27.656 -8.289 1 94.88 121 ASP B CA 1
ATOM 2711 C C . ASP B 1 121 ? -8.562 -27.641 -7.281 1 94.88 121 ASP B C 1
ATOM 2713 O O . ASP B 1 121 ? -8.5 -28.5 -6.402 1 94.88 121 ASP B O 1
ATOM 2717 N N . GLN B 1 122 ? -7.684 -26.719 -7.336 1 94.62 122 GLN B N 1
ATOM 2718 C CA . GLN B 1 122 ? -6.523 -26.641 -6.453 1 94.62 122 GLN B CA 1
ATOM 2719 C C . GLN B 1 122 ? -6.773 -25.688 -5.293 1 94.62 122 GLN B C 1
ATOM 2721 O O . GLN B 1 122 ? -5.895 -25.484 -4.453 1 94.62 122 GLN B O 1
ATOM 2726 N N . ILE B 1 123 ? -7.945 -25.156 -5.199 1 95.44 123 ILE B N 1
ATOM 2727 C CA . ILE B 1 123 ? -8.297 -24.25 -4.109 1 95.44 123 ILE B CA 1
ATOM 2728 C C . ILE B 1 123 ? -8.547 -25.062 -2.836 1 95.44 123 ILE B C 1
ATOM 2730 O O . ILE B 1 123 ? -9.336 -26.016 -2.84 1 95.44 123 ILE B O 1
ATOM 2734 N N . ILE B 1 124 ? -7.832 -24.656 -1.757 1 94.06 124 ILE B N 1
ATOM 2735 C CA . ILE B 1 124 ? -8.062 -25.219 -0.429 1 94.06 124 ILE B CA 1
ATOM 2736 C C . ILE B 1 124 ? -8.953 -24.281 0.378 1 94.06 124 ILE B C 1
ATOM 2738 O O . ILE B 1 124 ? -8.742 -23.062 0.384 1 94.06 124 ILE B O 1
ATOM 2742 N N . PRO B 1 125 ? -9.922 -24.828 1.078 1 90 125 PRO B N 1
ATOM 2743 C CA . PRO B 1 125 ? -10.836 -23.984 1.853 1 90 125 PRO B CA 1
ATOM 2744 C C . PRO B 1 125 ? -10.203 -23.453 3.135 1 90 125 PRO B C 1
ATOM 2746 O O . PRO B 1 125 ? -10.531 -23.922 4.23 1 90 125 PRO B O 1
ATOM 2749 N N . ASP B 1 126 ? -9.25 -22.672 3.143 1 82.19 126 ASP B N 1
ATOM 2750 C CA . ASP B 1 126 ? -8.594 -22.016 4.262 1 82.19 126 ASP B CA 1
ATOM 2751 C C . ASP B 1 126 ? -8.914 -20.516 4.277 1 82.19 126 ASP B C 1
ATOM 2753 O O . ASP B 1 126 ? -8.383 -19.75 3.471 1 82.19 126 ASP B O 1
ATOM 2757 N N . THR B 1 127 ? -9.727 -20.219 5.164 1 76.94 127 THR B N 1
ATOM 2758 C CA . THR B 1 127 ? -10.164 -18.828 5.234 1 76.94 127 THR B CA 1
ATOM 2759 C C . THR B 1 127 ? -9.586 -18.141 6.473 1 76.94 127 THR B C 1
ATOM 2761 O O . THR B 1 127 ? -10.031 -17.062 6.855 1 76.94 127 THR B O 1
ATOM 2764 N N . THR B 1 128 ? -8.617 -18.797 7.141 1 67.19 128 THR B N 1
ATOM 2765 C CA . THR B 1 128 ? -8.078 -18.312 8.406 1 67.19 128 THR B CA 1
ATOM 2766 C C . THR B 1 128 ? -7.246 -17.062 8.203 1 67.19 128 THR B C 1
ATOM 2768 O O . THR B 1 128 ? -7 -16.312 9.148 1 67.19 128 THR B O 1
ATOM 2771 N N . SER B 1 129 ? -6.949 -16.703 7.121 1 60.94 129 SER B N 1
ATOM 2772 C CA . SER B 1 129 ? -6.031 -15.586 6.93 1 60.94 129 SER B CA 1
ATOM 2773 C C . SER B 1 129 ? -6.688 -14.258 7.301 1 60.94 129 SER B C 1
ATOM 2775 O O . SER B 1 129 ? -7.449 -13.695 6.516 1 60.94 129 SER B O 1
ATOM 2777 N N . LYS B 1 130 ? -7.27 -14.172 8.664 1 52.97 130 LYS B N 1
ATOM 2778 C CA . LYS B 1 130 ? -7.93 -12.922 9.023 1 52.97 130 LYS B CA 1
ATOM 2779 C C . LYS B 1 130 ? -6.93 -11.906 9.562 1 52.97 130 LYS B C 1
ATOM 2781 O O . LYS B 1 130 ? -6.422 -12.055 10.68 1 52.97 130 LYS B O 1
ATOM 2786 N N . SER B 1 131 ? -5.883 -11.688 9.062 1 48.44 131 SER B N 1
ATOM 2787 C CA . SER B 1 131 ? -4.707 -10.984 9.562 1 48.44 131 SER B CA 1
ATOM 2788 C C . SER B 1 131 ? -5.059 -9.57 10.008 1 48.44 131 SER B C 1
ATOM 2790 O O . SER B 1 131 ? -4.32 -8.953 10.781 1 48.44 131 SER B O 1
ATOM 2792 N N . ILE B 1 132 ? -6.129 -8.609 10.164 1 56.97 132 ILE B N 1
ATOM 2793 C CA . ILE B 1 132 ? -5.582 -7.289 9.859 1 56.97 132 ILE B CA 1
ATOM 2794 C C . ILE B 1 132 ? -5.332 -6.52 11.156 1 56.97 132 ILE B C 1
ATOM 2796 O O . ILE B 1 132 ? -6.262 -6.273 11.922 1 56.97 132 ILE B O 1
ATOM 2800 N N . ALA B 1 133 ? -4.082 -6.602 11.742 1 57.72 133 ALA B N 1
ATOM 2801 C CA . ALA B 1 133 ? -3.631 -5.855 12.914 1 57.72 133 ALA B CA 1
ATOM 2802 C C . ALA B 1 133 ? -4.273 -4.473 12.969 1 57.72 133 ALA B C 1
ATOM 2804 O O . ALA B 1 133 ? -4.738 -4.035 14.023 1 57.72 133 ALA B O 1
ATOM 2805 N N . LEU B 1 134 ? -4.41 -3.869 11.812 1 74.31 134 LEU B N 1
ATOM 2806 C CA . LEU B 1 134 ? -4.797 -2.463 11.844 1 74.31 134 LEU B CA 1
ATOM 2807 C C . LEU B 1 134 ? -6.277 -2.301 11.516 1 74.31 134 LEU B C 1
ATOM 2809 O O . LEU B 1 134 ? -6.785 -1.178 11.461 1 74.31 134 LEU B O 1
ATOM 2813 N N . GLY B 1 135 ? -6.973 -3.408 11.469 1 66.88 135 GLY B N 1
ATOM 2814 C CA . GLY B 1 135 ? -8.406 -3.318 11.227 1 66.88 135 GLY B CA 1
ATOM 2815 C C . GLY B 1 135 ? -8.742 -2.713 9.875 1 66.88 135 GLY B C 1
ATOM 2816 O O . GLY B 1 135 ? -9.797 -2.094 9.711 1 66.88 135 GLY B O 1
ATOM 2817 N N . LEU B 1 136 ? -7.836 -2.752 8.977 1 75.25 136 LEU B N 1
ATOM 2818 C CA . LEU B 1 136 ? -8.109 -2.229 7.645 1 75.25 136 LEU B CA 1
ATOM 2819 C C . LEU B 1 136 ? -9.047 -3.154 6.875 1 75.25 136 LEU B C 1
ATOM 2821 O O . LEU B 1 136 ? -9.039 -4.367 7.094 1 75.25 136 LEU B O 1
ATOM 2825 N N . PRO B 1 137 ? -9.852 -2.486 6.039 1 71.5 137 PRO B N 1
ATOM 2826 C CA . PRO B 1 137 ? -10.727 -3.32 5.211 1 71.5 137 PRO B CA 1
ATOM 2827 C C . PRO B 1 137 ? -9.953 -4.332 4.367 1 71.5 137 PRO B C 1
ATOM 2829 O O . PRO B 1 137 ? -8.867 -4.027 3.875 1 71.5 137 PRO B O 1
ATOM 2832 N N . HIS B 1 138 ? -10.555 -5.539 4.32 1 75 138 HIS B N 1
ATOM 2833 C CA . HIS B 1 138 ? -9.969 -6.602 3.512 1 75 138 HIS B CA 1
ATOM 2834 C C . HIS B 1 138 ? -11.047 -7.41 2.799 1 75 138 HIS B C 1
ATOM 2836 O O . HIS B 1 138 ? -12.156 -7.562 3.314 1 75 138 HIS B O 1
ATOM 2842 N N . PRO B 1 139 ? -10.656 -7.855 1.63 1 80.31 139 PRO B N 1
ATOM 2843 C CA . PRO B 1 139 ? -11.648 -8.672 0.919 1 80.31 139 PRO B CA 1
ATOM 2844 C C . PRO B 1 139 ? -11.891 -10.023 1.59 1 80.31 139 PRO B C 1
ATOM 2846 O O . PRO B 1 139 ? -11.023 -10.516 2.314 1 80.31 139 PRO B O 1
ATOM 2849 N N . GLU B 1 140 ? -13.078 -10.484 1.343 1 85 140 GLU B N 1
ATOM 2850 C CA . GLU B 1 140 ? -13.398 -11.828 1.832 1 85 140 GLU B CA 1
ATOM 2851 C C . GLU B 1 140 ? -12.562 -12.883 1.124 1 85 140 GLU B C 1
ATOM 2853 O O . GLU B 1 140 ? -12.484 -12.898 -0.106 1 85 140 GLU B O 1
ATOM 2858 N N . VAL B 1 141 ? -11.945 -13.719 1.918 1 90.06 141 VAL B N 1
ATOM 2859 C CA . VAL B 1 141 ? -11.125 -14.797 1.38 1 90.06 141 VAL B CA 1
ATOM 2860 C C . VAL B 1 141 ? -11.977 -16.047 1.168 1 90.06 141 VAL B C 1
ATOM 2862 O O . VAL B 1 141 ? -12.695 -16.469 2.07 1 90.06 141 VAL B O 1
ATOM 2865 N N . LYS B 1 142 ? -11.883 -16.641 0.028 1 92.75 142 LYS B N 1
ATOM 2866 C CA . LYS B 1 142 ? -12.68 -17.812 -0.341 1 92.75 142 LYS B CA 1
ATOM 2867 C C . LYS B 1 142 ? -11.867 -19.094 -0.184 1 92.75 142 LYS B C 1
ATOM 2869 O O . LYS B 1 142 ? -12.43 -20.203 -0.184 1 92.75 142 LYS B O 1
ATOM 2874 N N . GLY B 1 143 ? -10.641 -18.969 -0.091 1 94.75 143 GLY B N 1
ATOM 2875 C CA . GLY B 1 143 ? -9.688 -20.062 -0.003 1 94.75 143 GLY B CA 1
ATOM 2876 C C . GLY B 1 143 ? -8.281 -19.672 -0.384 1 94.75 143 GLY B C 1
ATOM 2877 O O . GLY B 1 143 ? -7.945 -18.484 -0.388 1 94.75 143 GLY B O 1
ATOM 2878 N N . LYS B 1 144 ? -7.504 -20.734 -0.535 1 95.56 144 LYS B N 1
ATOM 2879 C CA . LYS B 1 144 ? -6.117 -20.5 -0.93 1 95.56 144 LYS B CA 1
ATOM 2880 C C . LYS B 1 144 ? -5.723 -21.391 -2.104 1 95.56 144 LYS B C 1
ATOM 2882 O O . LYS B 1 144 ? -6.184 -22.531 -2.209 1 95.56 144 LYS B O 1
ATOM 2887 N N . VAL B 1 145 ? -4.988 -20.781 -2.984 1 96.38 145 VAL B N 1
ATOM 2888 C CA . VAL B 1 145 ? -4.281 -21.578 -3.986 1 96.38 145 VAL B CA 1
ATOM 2889 C C . VAL B 1 145 ? -2.82 -21.75 -3.578 1 96.38 145 VAL B C 1
ATOM 2891 O O . VAL B 1 145 ? -2.104 -20.75 -3.4 1 96.38 145 VAL B O 1
ATOM 2894 N N . LYS B 1 146 ? -2.373 -22.906 -3.477 1 89.75 146 LYS B N 1
ATOM 2895 C CA . LYS B 1 146 ? -1.093 -23.172 -2.828 1 89.75 146 LYS B CA 1
ATOM 2896 C C . LYS B 1 146 ? 0.061 -23.062 -3.82 1 89.75 146 LYS B C 1
ATOM 2898 O O . LYS B 1 146 ? 1.19 -22.75 -3.436 1 89.75 146 LYS B O 1
ATOM 2903 N N . TYR B 1 147 ? -0.246 -23.406 -5.051 1 92.69 147 TYR B N 1
ATOM 2904 C CA . TYR B 1 147 ? 0.855 -23.5 -6.004 1 92.69 147 TYR B CA 1
ATOM 2905 C C . TYR B 1 147 ? 0.609 -22.594 -7.207 1 92.69 147 TYR B C 1
ATOM 2907 O O . TYR B 1 147 ? -0.058 -22.984 -8.164 1 92.69 147 TYR B O 1
ATOM 2915 N N . LEU B 1 148 ? 1.181 -21.453 -7.121 1 96.75 148 LEU B N 1
ATOM 2916 C CA . LEU B 1 148 ? 1.174 -20.516 -8.234 1 96.75 148 LEU B CA 1
ATOM 2917 C C . LEU B 1 148 ? 2.588 -20.266 -8.75 1 96.75 148 LEU B C 1
ATOM 2919 O O . LEU B 1 148 ? 3.467 -19.844 -7.988 1 96.75 148 LEU B O 1
ATOM 2923 N N . ASP B 1 149 ? 2.807 -20.562 -9.961 1 96.88 149 ASP B N 1
ATOM 2924 C CA . ASP B 1 149 ? 4.082 -20.219 -10.594 1 96.88 149 ASP B CA 1
ATOM 2925 C C . ASP B 1 149 ? 4.105 -18.766 -11.039 1 96.88 149 ASP B C 1
ATOM 2927 O O . ASP B 1 149 ? 3.482 -18.406 -12.039 1 96.88 149 ASP B O 1
ATOM 2931 N N . LEU B 1 150 ? 4.91 -17.984 -10.336 1 97.94 150 LEU B N 1
ATOM 2932 C CA . LEU B 1 150 ? 4.969 -16.547 -10.617 1 97.94 150 LEU B CA 1
ATOM 2933 C C . LEU B 1 150 ? 6.285 -16.188 -11.289 1 97.94 150 LEU B C 1
ATOM 2935 O O . LEU B 1 150 ? 7.348 -16.672 -10.898 1 97.94 150 LEU B O 1
ATOM 2939 N N . THR B 1 151 ? 6.164 -15.359 -12.273 1 97.94 151 THR B N 1
ATOM 2940 C CA . THR B 1 151 ? 7.344 -14.836 -12.953 1 97.94 151 THR B CA 1
ATOM 2941 C C . THR B 1 151 ? 7.285 -13.312 -13.039 1 97.94 151 THR B C 1
ATOM 2943 O O . THR B 1 151 ? 6.297 -12.75 -13.523 1 97.94 151 THR B O 1
ATOM 2946 N N . LEU B 1 152 ? 8.25 -12.641 -12.547 1 97.62 152 LEU B N 1
ATOM 2947 C CA . LEU B 1 152 ? 8.469 -11.203 -12.656 1 97.62 152 LEU B CA 1
ATOM 2948 C C . LEU B 1 152 ? 9.805 -10.906 -13.336 1 97.62 152 LEU B C 1
ATOM 2950 O O . LEU B 1 152 ? 10.859 -10.953 -12.703 1 97.62 152 LEU B O 1
ATOM 2954 N N . GLY B 1 153 ? 9.727 -10.414 -14.586 1 94.75 153 GLY B N 1
ATOM 2955 C CA . GLY B 1 153 ? 10.977 -10.336 -15.32 1 94.75 153 GLY B CA 1
ATOM 2956 C C . GLY B 1 153 ? 11.727 -11.656 -15.367 1 94.75 153 GLY B C 1
ATOM 2957 O O . GLY B 1 153 ? 11.18 -12.672 -15.812 1 94.75 153 GLY B O 1
ATOM 2958 N N . ASN B 1 154 ? 12.93 -11.656 -14.742 1 94.62 154 ASN B N 1
ATOM 2959 C CA . ASN B 1 154 ? 13.727 -12.875 -14.703 1 94.62 154 ASN B CA 1
ATOM 2960 C C . ASN B 1 154 ? 13.594 -13.586 -13.359 1 94.62 154 ASN B C 1
ATOM 2962 O O . ASN B 1 154 ? 14.164 -14.664 -13.156 1 94.62 154 ASN B O 1
ATOM 2966 N N . TRP B 1 155 ? 12.844 -13.047 -12.5 1 96.5 155 TRP B N 1
ATOM 2967 C CA . TRP B 1 155 ? 12.602 -13.641 -11.188 1 96.5 155 TRP B CA 1
ATOM 2968 C C . TRP B 1 155 ? 11.422 -14.602 -11.227 1 96.5 155 TRP B C 1
ATOM 2970 O O . TRP B 1 155 ? 10.383 -14.297 -11.82 1 96.5 155 TRP B O 1
ATOM 2980 N N . GLN B 1 156 ? 11.594 -15.797 -10.719 1 96.81 156 GLN B N 1
ATOM 2981 C CA . GLN B 1 156 ? 10.547 -16.812 -10.703 1 96.81 156 GLN B CA 1
ATOM 2982 C C . GLN B 1 156 ? 10.445 -17.469 -9.328 1 96.81 156 GLN B C 1
ATOM 2984 O O . GLN B 1 156 ? 11.461 -17.766 -8.703 1 96.81 156 GLN B O 1
ATOM 2989 N N . GLN B 1 157 ? 9.211 -17.703 -8.93 1 96.56 157 GLN B N 1
ATOM 2990 C CA . GLN B 1 157 ? 8.984 -18.391 -7.668 1 96.56 157 GLN B CA 1
ATOM 2991 C C . GLN B 1 157 ? 7.57 -18.953 -7.598 1 96.56 157 GLN B C 1
ATOM 2993 O O . GLN B 1 157 ? 6.637 -18.391 -8.172 1 96.56 157 GLN B O 1
ATOM 2998 N N . VAL B 1 158 ? 7.426 -20.062 -6.887 1 96.38 158 VAL B N 1
ATOM 2999 C CA . VAL B 1 158 ? 6.113 -20.625 -6.57 1 96.38 158 VAL B CA 1
ATOM 3000 C C . VAL B 1 158 ? 5.57 -19.969 -5.305 1 96.38 158 VAL B C 1
ATOM 3002 O O . VAL B 1 158 ? 6.297 -19.781 -4.324 1 96.38 158 VAL B O 1
ATOM 3005 N N . SER B 1 159 ? 4.32 -19.609 -5.367 1 96.12 159 SER B N 1
ATOM 3006 C CA . SER B 1 159 ? 3.729 -18.891 -4.238 1 96.12 159 SER B CA 1
ATOM 3007 C C . SER B 1 159 ? 2.307 -19.375 -3.965 1 96.12 159 SER B C 1
ATOM 3009 O O . SER B 1 159 ? 1.691 -20.031 -4.812 1 96.12 159 SER B O 1
ATOM 3011 N N . GLN B 1 160 ? 1.859 -19 -2.729 1 94.94 160 GLN B N 1
ATOM 3012 C CA . GLN B 1 160 ? 0.484 -19.234 -2.301 1 94.94 160 GLN B CA 1
ATOM 3013 C C . GLN B 1 160 ? -0.262 -17.922 -2.105 1 94.94 160 GLN B C 1
ATOM 3015 O O . GLN B 1 160 ? 0.25 -17 -1.466 1 94.94 160 GLN B O 1
ATOM 3020 N N . PHE B 1 161 ? -1.476 -17.875 -2.666 1 96.44 161 PHE B N 1
ATOM 3021 C CA . PHE B 1 161 ? -2.258 -16.656 -2.543 1 96.44 161 PHE B CA 1
ATOM 3022 C C . PHE B 1 161 ? -3.676 -16.969 -2.078 1 96.44 161 PHE B C 1
ATOM 3024 O O . PHE B 1 161 ? -4.207 -18.031 -2.357 1 96.44 161 PHE B O 1
ATOM 3031 N N . CYS B 1 162 ? -4.227 -16.031 -1.319 1 95.38 162 CYS B N 1
ATOM 3032 C CA . CYS B 1 162 ? -5.637 -16.094 -0.962 1 95.38 162 CYS B CA 1
ATOM 3033 C C . CYS B 1 162 ? -6.52 -15.797 -2.168 1 95.38 162 CYS B C 1
ATOM 3035 O O . CYS B 1 162 ? -6.215 -14.906 -2.959 1 95.38 162 CYS B O 1
ATOM 3037 N N . VAL B 1 163 ? -7.578 -16.578 -2.277 1 96.38 163 VAL B N 1
ATOM 3038 C CA . VAL B 1 163 ? -8.516 -16.359 -3.375 1 96.38 163 VAL B CA 1
ATOM 3039 C C . VAL B 1 163 ? -9.625 -15.406 -2.939 1 96.38 163 VAL B C 1
ATOM 3041 O O . VAL B 1 163 ? -10.25 -15.609 -1.895 1 96.38 163 VAL B O 1
ATOM 3044 N N . VAL B 1 164 ? -9.828 -14.375 -3.752 1 93 164 VAL B N 1
ATOM 3045 C CA . VAL B 1 164 ? -10.891 -13.406 -3.49 1 93 164 VAL B CA 1
ATOM 3046 C C . VAL B 1 164 ? -11.844 -13.352 -4.684 1 93 164 VAL B C 1
ATOM 3048 O O . VAL B 1 164 ? -11.516 -13.836 -5.77 1 93 164 VAL B O 1
ATOM 3051 N N . GLU B 1 165 ? -13.008 -12.82 -4.496 1 88.81 165 GLU B N 1
ATOM 3052 C CA . GLU B 1 165 ? -14.031 -12.844 -5.535 1 88.81 165 GLU B CA 1
ATOM 3053 C C . GLU B 1 165 ? -13.617 -11.992 -6.734 1 88.81 165 GLU B C 1
ATOM 3055 O O . GLU B 1 165 ? -13.477 -12.5 -7.848 1 88.81 165 GLU B O 1
ATOM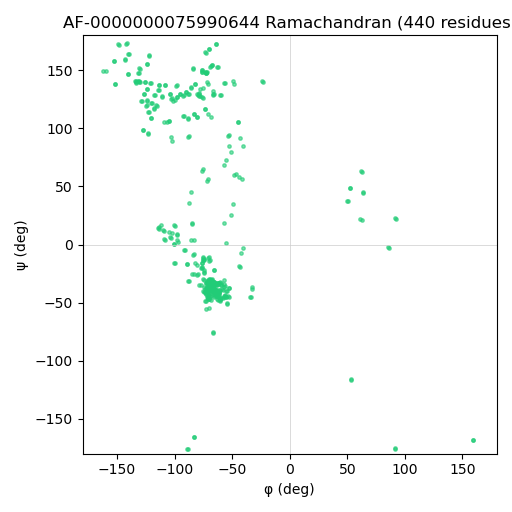 3060 N N . ASP B 1 166 ? -13.727 -10.633 -6.598 1 78.5 166 ASP B N 1
ATOM 3061 C CA . ASP B 1 166 ? -13.398 -9.727 -7.695 1 78.5 166 ASP B CA 1
ATOM 3062 C C . ASP B 1 166 ? -12.344 -8.711 -7.266 1 78.5 166 ASP B C 1
ATOM 3064 O O . ASP B 1 166 ? -12.359 -8.234 -6.129 1 78.5 166 ASP B O 1
ATOM 3068 N N . ALA B 1 167 ? -11.453 -8.703 -8.266 1 81.06 167 ALA B N 1
ATOM 3069 C CA . ALA B 1 167 ? -10.414 -7.711 -8.023 1 81.06 167 ALA B CA 1
ATOM 3070 C C . ALA B 1 167 ? -9.844 -7.191 -9.344 1 81.06 167 ALA B C 1
ATOM 3072 O O . ALA B 1 167 ? -9.703 -7.945 -10.305 1 81.06 167 ALA B O 1
ATOM 3073 N N . VAL B 1 168 ? -9.625 -5.891 -9.422 1 82.88 168 VAL B N 1
ATOM 3074 C CA . VAL B 1 168 ? -8.867 -5.246 -10.492 1 82.88 168 VAL B CA 1
ATOM 3075 C C . VAL B 1 168 ? -7.723 -4.43 -9.898 1 82.88 168 VAL B C 1
ATOM 3077 O O . VAL B 1 168 ? -7.957 -3.488 -9.141 1 82.88 168 VAL B O 1
ATOM 3080 N N . PRO B 1 169 ? -6.52 -4.852 -10.336 1 90.5 169 PRO B N 1
ATOM 3081 C CA . PRO B 1 169 ? -6.051 -5.992 -11.125 1 90.5 169 PRO B CA 1
ATOM 3082 C C . PRO B 1 169 ? -6.293 -7.328 -10.422 1 90.5 169 PRO B C 1
ATOM 3084 O O . PRO B 1 169 ? -6.711 -7.355 -9.266 1 90.5 169 PRO B O 1
ATOM 3087 N N . GLU B 1 170 ? -6.051 -8.414 -11.102 1 93.62 170 GLU B N 1
ATOM 3088 C CA . GLU B 1 170 ? -6.457 -9.742 -10.656 1 93.62 170 GLU B CA 1
ATOM 3089 C C . GLU B 1 170 ? -5.543 -10.266 -9.555 1 93.62 170 GLU B C 1
ATOM 3091 O O . GLU B 1 170 ? -5.883 -11.219 -8.852 1 93.62 170 GLU B O 1
ATOM 3096 N N . ILE B 1 171 ? -4.375 -9.719 -9.414 1 97.06 171 ILE B N 1
ATOM 3097 C CA . ILE B 1 171 ? -3.439 -10.141 -8.375 1 97.06 171 ILE B CA 1
ATOM 3098 C C . ILE B 1 171 ? -3.094 -8.945 -7.484 1 97.06 171 ILE B C 1
ATOM 3100 O O . ILE B 1 171 ? -2.961 -7.82 -7.969 1 97.06 171 ILE B O 1
ATOM 3104 N N . THR B 1 172 ? -3.027 -9.188 -6.207 1 95.88 172 THR B N 1
ATOM 3105 C CA . THR B 1 172 ? -2.51 -8.219 -5.246 1 95.88 172 THR B CA 1
ATOM 3106 C C . THR B 1 172 ? -1.303 -8.789 -4.504 1 95.88 172 THR B C 1
ATOM 3108 O O . THR B 1 172 ? -1.388 -9.859 -3.9 1 95.88 172 THR B O 1
ATOM 3111 N N . PHE B 1 173 ? -0.184 -8.102 -4.594 1 97.44 173 PHE B N 1
ATOM 3112 C CA . PHE B 1 173 ? 0.96 -8.414 -3.748 1 97.44 173 PHE B CA 1
ATOM 3113 C C . PHE B 1 173 ? 0.888 -7.652 -2.432 1 97.44 173 PHE B C 1
ATOM 3115 O O . PHE B 1 173 ? 1.062 -6.434 -2.404 1 97.44 173 PHE B O 1
ATOM 3122 N N . GLY B 1 174 ? 0.617 -8.352 -1.415 1 95 174 GLY B N 1
ATOM 3123 C CA . GLY B 1 174 ? 0.595 -7.781 -0.077 1 95 174 GLY B CA 1
ATOM 3124 C C . GLY B 1 174 ? 1.946 -7.824 0.611 1 95 174 GLY B C 1
ATOM 3125 O O . GLY B 1 174 ? 2.941 -8.242 0.012 1 95 174 GLY B O 1
ATOM 3126 N N . VAL B 1 175 ? 1.925 -7.395 1.85 1 94.31 175 VAL B N 1
ATOM 3127 C CA . VAL B 1 175 ? 3.182 -7.266 2.58 1 94.31 175 VAL B CA 1
ATOM 3128 C C . VAL B 1 175 ? 3.797 -8.641 2.799 1 94.31 175 VAL B C 1
ATOM 3130 O O . VAL B 1 175 ? 5.02 -8.789 2.809 1 94.31 175 VAL B O 1
ATOM 3133 N N . ASP B 1 176 ? 3.023 -9.656 2.949 1 91.75 176 ASP B N 1
ATOM 3134 C CA . ASP B 1 176 ? 3.545 -11.008 3.111 1 91.75 176 ASP B CA 1
ATOM 3135 C C . ASP B 1 176 ? 4.48 -11.375 1.964 1 91.75 176 ASP B C 1
ATOM 3137 O O . ASP B 1 176 ? 5.613 -11.805 2.193 1 91.75 176 ASP B O 1
ATOM 3141 N N . PHE B 1 177 ? 3.998 -11.172 0.815 1 95.62 177 PHE B N 1
ATOM 3142 C CA . PHE B 1 177 ? 4.789 -11.477 -0.371 1 95.62 177 PHE B CA 1
ATOM 3143 C C . PHE B 1 177 ? 5.938 -10.484 -0.524 1 95.62 177 PHE B C 1
ATOM 3145 O O . PHE B 1 177 ? 7.062 -10.875 -0.85 1 95.62 177 PHE B O 1
ATOM 3152 N N . LEU B 1 178 ? 5.695 -9.234 -0.369 1 97.5 178 LEU B N 1
ATOM 3153 C CA . LEU B 1 178 ? 6.688 -8.18 -0.576 1 97.5 178 LEU B CA 1
ATOM 3154 C C . LEU B 1 178 ? 7.855 -8.336 0.393 1 97.5 178 LEU B C 1
ATOM 3156 O O . LEU B 1 178 ? 9.008 -8.133 0.016 1 97.5 178 LEU B O 1
ATOM 3160 N N . ARG B 1 179 ? 7.539 -8.672 1.604 1 96.06 179 ARG B N 1
ATOM 3161 C CA . ARG B 1 179 ? 8.609 -8.914 2.57 1 96.06 179 ARG B CA 1
ATOM 3162 C C . ARG B 1 179 ? 9.359 -10.203 2.252 1 96.06 179 ARG B C 1
ATOM 3164 O O . ARG B 1 179 ? 10.586 -10.234 2.299 1 96.06 179 ARG B O 1
ATOM 3171 N N . LYS B 1 180 ? 8.57 -11.211 2.01 1 94.62 180 LYS B N 1
ATOM 3172 C CA . LYS B 1 180 ? 9.172 -12.5 1.69 1 94.62 180 LYS B CA 1
ATOM 3173 C C . LYS B 1 180 ? 10.18 -12.375 0.553 1 94.62 180 LYS B C 1
ATOM 3175 O O . LYS B 1 180 ? 11.227 -13.031 0.562 1 94.62 180 LYS B O 1
ATOM 3180 N N . THR B 1 181 ? 9.938 -11.586 -0.393 1 96.56 181 THR B N 1
ATOM 3181 C CA . THR B 1 181 ? 10.766 -11.461 -1.588 1 96.56 181 THR B CA 1
ATOM 3182 C C . THR B 1 181 ? 11.711 -10.273 -1.469 1 96.56 181 THR B C 1
ATOM 3184 O O . THR B 1 181 ? 12.328 -9.867 -2.453 1 96.56 181 THR B O 1
ATOM 3187 N N . GLN B 1 182 ? 11.75 -9.695 -0.298 1 96.44 182 GLN B N 1
ATOM 3188 C CA . GLN B 1 182 ? 12.625 -8.555 -0.035 1 96.44 182 GLN B CA 1
ATOM 3189 C C . GLN B 1 182 ? 12.422 -7.457 -1.074 1 96.44 182 GLN B C 1
ATOM 3191 O O . GLN B 1 182 ? 13.383 -6.957 -1.653 1 96.44 182 GLN B O 1
ATOM 3196 N N . ALA B 1 183 ? 11.242 -7.121 -1.303 1 98.25 183 ALA B N 1
ATOM 3197 C CA . ALA B 1 183 ? 10.883 -6.18 -2.359 1 98.25 183 ALA B CA 1
ATOM 3198 C C . ALA B 1 183 ? 11.195 -4.742 -1.94 1 98.25 183 ALA B C 1
ATOM 3200 O O . ALA B 1 183 ? 11.109 -4.402 -0.758 1 98.25 183 ALA B O 1
ATOM 3201 N N . ILE B 1 184 ? 11.539 -3.922 -2.908 1 98.69 184 ILE B N 1
ATOM 3202 C CA . ILE B 1 184 ? 11.711 -2.48 -2.768 1 98.69 184 ILE B CA 1
ATOM 3203 C C . ILE B 1 184 ? 10.789 -1.75 -3.742 1 98.69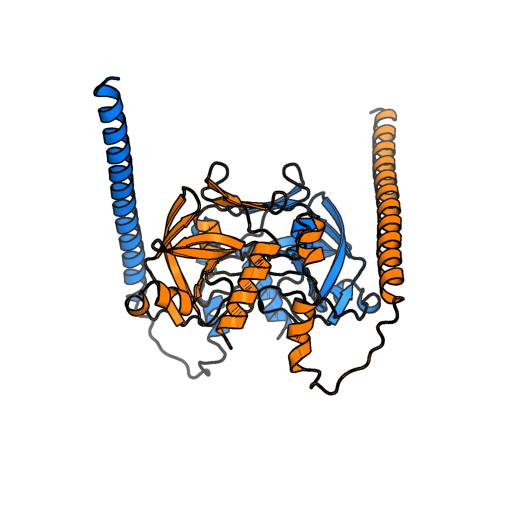 184 ILE B C 1
ATOM 3205 O O . ILE B 1 184 ? 10.922 -1.891 -4.961 1 98.69 184 ILE B O 1
ATOM 3209 N N . VAL B 1 185 ? 9.844 -1.047 -3.178 1 98.75 185 VAL B N 1
ATOM 3210 C CA . VAL B 1 185 ? 8.906 -0.266 -3.975 1 98.75 185 VAL B CA 1
ATOM 3211 C C . VAL B 1 185 ? 9.438 1.156 -4.148 1 98.75 185 VAL B C 1
ATOM 3213 O O . VAL B 1 185 ? 9.43 1.946 -3.201 1 98.75 185 VAL B O 1
ATOM 3216 N N . ASN B 1 186 ? 9.82 1.472 -5.344 1 98.31 186 ASN B N 1
ATOM 3217 C CA . ASN B 1 186 ? 10.438 2.76 -5.637 1 98.31 186 ASN B CA 1
ATOM 3218 C C . ASN B 1 186 ? 9.469 3.691 -6.363 1 98.31 186 ASN B C 1
ATOM 3220 O O . ASN B 1 186 ? 9.203 3.508 -7.551 1 98.31 186 ASN B O 1
ATOM 3224 N N . LEU B 1 187 ? 8.984 4.664 -5.66 1 97.5 187 LEU B N 1
ATOM 3225 C CA . LEU B 1 187 ? 8.016 5.582 -6.25 1 97.5 187 LEU B CA 1
ATOM 3226 C C . LEU B 1 187 ? 8.711 6.785 -6.871 1 97.5 187 LEU B C 1
ATOM 3228 O O . LEU B 1 187 ? 8.07 7.617 -7.516 1 97.5 187 LEU B O 1
ATOM 3232 N N . GLU B 1 188 ? 10.016 6.859 -6.695 1 95.44 188 GLU B N 1
ATOM 3233 C CA . GLU B 1 188 ? 10.797 7.867 -7.398 1 95.44 188 GLU B CA 1
ATOM 3234 C C . GLU B 1 188 ? 10.938 7.523 -8.883 1 95.44 188 GLU B C 1
ATOM 3236 O O . GLU B 1 188 ? 10.656 8.352 -9.742 1 95.44 188 GLU B O 1
ATOM 3241 N N . ASP B 1 189 ? 11.312 6.305 -9.102 1 94.31 189 ASP B N 1
ATOM 3242 C CA . ASP B 1 189 ? 11.547 5.93 -10.492 1 94.31 189 ASP B CA 1
ATOM 3243 C C . ASP B 1 189 ? 10.453 4.992 -10.992 1 94.31 189 ASP B C 1
ATOM 3245 O O . ASP B 1 189 ? 10.531 4.477 -12.109 1 94.31 189 ASP B O 1
ATOM 3249 N N . SER B 1 190 ? 9.445 4.695 -10.227 1 96.19 190 SER B N 1
ATOM 3250 C CA . SER B 1 190 ? 8.258 3.926 -10.586 1 96.19 190 SER B CA 1
ATOM 3251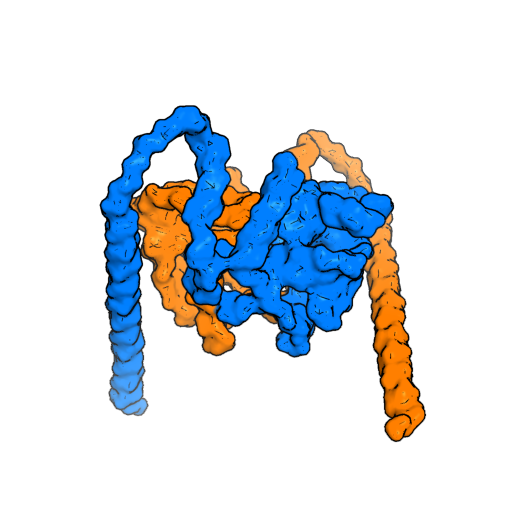 C C . SER B 1 190 ? 8.617 2.498 -10.977 1 96.19 190 SER B C 1
ATOM 3253 O O . SER B 1 190 ? 8.305 2.053 -12.086 1 96.19 190 SER B O 1
ATOM 3255 N N . SER B 1 191 ? 9.164 1.837 -10 1 98.12 191 SER B N 1
ATOM 3256 C CA . SER B 1 191 ? 9.578 0.461 -10.258 1 98.12 191 SER B CA 1
ATOM 3257 C C . SER B 1 191 ? 9.547 -0.373 -8.977 1 98.12 191 SER B C 1
ATOM 3259 O O . SER B 1 191 ? 9.539 0.174 -7.875 1 98.12 191 SER B O 1
ATOM 3261 N N . LEU B 1 192 ? 9.461 -1.626 -9.195 1 98.75 192 LEU B N 1
ATOM 3262 C CA . LEU B 1 192 ? 9.594 -2.627 -8.141 1 98.75 192 LEU B CA 1
ATOM 3263 C C . LEU B 1 192 ? 10.883 -3.422 -8.305 1 9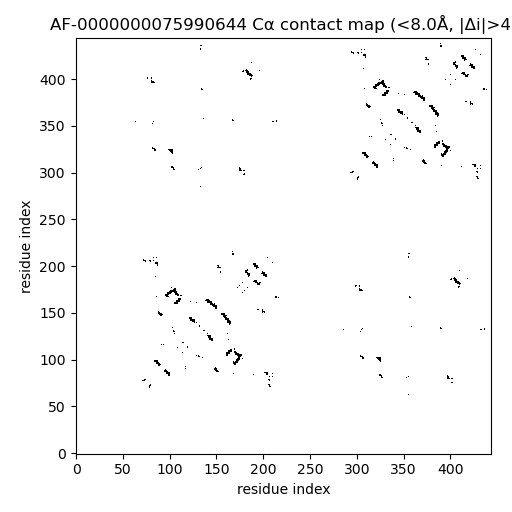8.75 192 LEU B C 1
ATOM 3265 O O . LEU B 1 192 ? 11.18 -3.916 -9.398 1 98.75 192 LEU B O 1
ATOM 3269 N N . THR B 1 193 ? 11.68 -3.508 -7.297 1 98.62 193 THR B N 1
ATOM 3270 C CA . THR B 1 193 ? 12.805 -4.434 -7.273 1 98.62 193 THR B CA 1
ATOM 3271 C C . THR B 1 193 ? 12.484 -5.656 -6.414 1 98.62 193 THR B C 1
ATOM 3273 O O . THR B 1 193 ? 12.078 -5.52 -5.262 1 98.62 193 THR B O 1
ATOM 3276 N N . ILE B 1 194 ? 12.625 -6.777 -6.965 1 98.12 194 ILE B N 1
ATOM 3277 C CA . ILE B 1 194 ? 12.32 -8.023 -6.27 1 98.12 194 ILE B CA 1
ATOM 3278 C C . ILE B 1 194 ? 13.609 -8.82 -6.066 1 98.12 194 ILE B C 1
ATOM 3280 O O . ILE B 1 194 ? 14.445 -8.906 -6.973 1 98.12 194 ILE B O 1
ATOM 3284 N N . GLY B 1 195 ? 13.781 -9.391 -4.883 1 96.06 195 GLY B N 1
ATOM 3285 C CA . GLY B 1 195 ? 14.984 -10.148 -4.562 1 96.06 195 GLY B CA 1
ATOM 3286 C C . GLY B 1 195 ? 16.062 -9.297 -3.912 1 96.06 195 GLY B C 1
ATOM 3287 O O . GLY B 1 195 ? 17.25 -9.57 -4.078 1 96.06 195 GLY B O 1
ATOM 3288 N N . GLY B 1 196 ? 15.672 -8.25 -3.354 1 93.69 196 GLY B N 1
ATOM 3289 C CA . GLY B 1 196 ? 16.641 -7.383 -2.684 1 93.69 196 GLY B CA 1
ATOM 3290 C C . GLY B 1 196 ? 17.203 -6.301 -3.588 1 93.69 196 GLY B C 1
ATOM 3291 O O . GLY B 1 196 ? 16.766 -6.16 -4.734 1 93.69 196 GLY B O 1
ATOM 3292 N N . GLN B 1 197 ? 18.141 -5.555 -3.062 1 91.38 197 GLN B N 1
ATOM 3293 C CA . GLN B 1 197 ? 18.703 -4.387 -3.73 1 91.38 197 GLN B CA 1
ATOM 3294 C C . GLN B 1 197 ? 19.328 -4.773 -5.066 1 91.38 197 GLN B C 1
ATOM 3296 O O . GLN B 1 197 ? 19.312 -3.99 -6.016 1 91.38 197 GLN B O 1
ATOM 3301 N N . GLN B 1 198 ? 19.875 -5.922 -5.18 1 93.19 198 GLN B N 1
ATOM 3302 C CA . GLN B 1 198 ? 20.516 -6.375 -6.41 1 93.19 198 GLN B CA 1
ATOM 3303 C C . GLN B 1 198 ? 19.594 -7.301 -7.199 1 93.19 198 GLN B C 1
ATOM 3305 O O . GLN B 1 198 ? 20.047 -8.008 -8.102 1 93.19 198 GLN B O 1
ATOM 3310 N N . GLY B 1 199 ? 18.406 -7.234 -6.844 1 96.62 199 GLY B N 1
ATOM 3311 C CA . GLY B 1 199 ? 17.453 -8.141 -7.457 1 96.62 199 GLY B CA 1
ATOM 3312 C C . GLY B 1 199 ? 16.938 -7.645 -8.797 1 96.62 199 GLY B C 1
ATOM 3313 O O . GLY B 1 199 ? 17.578 -6.82 -9.445 1 96.62 199 GLY B O 1
ATOM 3314 N N . GLU B 1 200 ? 15.828 -8.281 -9.289 1 97.75 200 GLU B N 1
ATOM 3315 C CA . GLU B 1 200 ? 15.195 -7.973 -10.57 1 97.75 200 GLU B CA 1
ATOM 3316 C C . GLU B 1 200 ? 14.336 -6.715 -10.477 1 97.75 200 GLU B C 1
ATOM 3318 O O . GLU B 1 200 ? 13.469 -6.617 -9.602 1 97.75 200 GLU B O 1
ATOM 3323 N N . ARG B 1 201 ? 14.555 -5.789 -11.352 1 98.12 201 ARG B N 1
ATOM 3324 C CA . ARG B 1 201 ? 13.781 -4.551 -11.391 1 98.12 201 ARG B CA 1
ATOM 3325 C C . ARG B 1 201 ? 12.672 -4.633 -12.438 1 98.12 201 ARG B C 1
ATOM 3327 O O . ARG B 1 201 ? 12.938 -4.941 -13.602 1 98.12 201 ARG B O 1
ATOM 3334 N N . VAL B 1 202 ? 11.469 -4.363 -12.023 1 98.5 202 VAL B N 1
ATOM 3335 C CA . VAL B 1 202 ? 10.297 -4.395 -12.891 1 98.5 202 VAL B CA 1
ATOM 3336 C C . VAL B 1 202 ? 9.586 -3.041 -12.852 1 98.5 202 VAL B C 1
ATOM 3338 O O . VAL B 1 202 ? 9.227 -2.553 -11.781 1 98.5 202 VAL B O 1
ATOM 3341 N N . PRO B 1 203 ? 9.391 -2.406 -14 1 98.06 203 PRO B N 1
ATOM 3342 C CA . PRO B 1 203 ? 8.719 -1.105 -14.008 1 98.06 203 PRO B CA 1
ATOM 3343 C C . PRO B 1 203 ? 7.219 -1.214 -13.734 1 98.06 203 PRO B C 1
ATOM 3345 O O . PRO B 1 203 ? 6.598 -2.225 -14.078 1 98.06 203 PRO B O 1
ATOM 3348 N N . PHE B 1 204 ? 6.691 -0.163 -13.102 1 97.56 204 PHE B N 1
ATOM 3349 C CA . PHE B 1 204 ? 5.242 -0.052 -12.992 1 97.56 204 PHE B CA 1
ATOM 3350 C C . PHE B 1 204 ? 4.617 0.188 -14.359 1 97.56 204 PHE B C 1
ATOM 3352 O O . PHE B 1 204 ? 5.258 0.749 -15.258 1 97.56 204 PHE B O 1
ATOM 3359 N N . LEU B 1 205 ? 3.402 -0.192 -14.469 1 95.81 205 LEU B N 1
ATOM 3360 C CA . LEU B 1 205 ? 2.633 0.174 -15.656 1 95.81 205 LEU B CA 1
ATOM 3361 C C . LEU B 1 205 ? 2.482 1.688 -15.758 1 95.81 205 LEU B C 1
ATOM 3363 O O . LEU B 1 205 ? 2.469 2.385 -14.742 1 95.81 205 LEU B O 1
ATOM 3367 N N . THR B 1 206 ? 2.334 2.137 -16.984 1 92.81 206 THR B N 1
ATOM 3368 C CA . THR B 1 206 ? 2.041 3.549 -17.219 1 92.81 206 THR B CA 1
ATOM 3369 C C . THR B 1 206 ? 0.6 3.871 -16.828 1 92.81 206 THR B C 1
ATOM 3371 O O . THR B 1 206 ? -0.211 2.965 -16.625 1 92.81 206 THR B O 1
ATOM 3374 N N . THR B 1 207 ? 0.36 5.16 -16.719 1 89.38 207 THR B N 1
ATOM 3375 C CA . THR B 1 207 ? -0.992 5.621 -16.422 1 89.38 207 THR B CA 1
ATOM 3376 C C . THR B 1 207 ? -1.98 5.098 -17.469 1 89.38 207 THR B C 1
ATOM 3378 O O . THR B 1 207 ? -3.059 4.613 -17.109 1 89.38 207 THR B O 1
ATOM 3381 N N . ARG B 1 208 ? -1.583 5.176 -18.688 1 86.56 208 ARG B N 1
ATOM 3382 C CA . ARG B 1 208 ? -2.432 4.703 -19.781 1 86.56 208 ARG B CA 1
ATOM 3383 C C . ARG B 1 208 ? -2.736 3.217 -19.641 1 86.56 208 ARG B C 1
ATOM 3385 O O . ARG B 1 208 ? -3.879 2.793 -19.812 1 86.56 208 ARG B O 1
ATOM 3392 N N . GLU B 1 209 ? -1.755 2.451 -19.391 1 90.25 209 GLU B N 1
ATOM 3393 C CA . GLU B 1 209 ? -1.928 1.009 -19.25 1 90.25 209 GLU B CA 1
ATOM 3394 C C . GLU B 1 209 ? -2.857 0.682 -18.078 1 90.25 209 GLU B C 1
ATOM 3396 O O . GLU B 1 209 ? -3.691 -0.22 -18.188 1 90.25 209 GLU B O 1
ATOM 3401 N N . VAL B 1 210 ? -2.734 1.413 -16.984 1 90.56 210 VAL B N 1
ATOM 3402 C CA . VAL B 1 210 ? -3.574 1.177 -15.82 1 90.56 210 VAL B CA 1
ATOM 3403 C C . VAL B 1 210 ? -5.027 1.519 -16.156 1 90.56 210 VAL B C 1
ATOM 3405 O O . VAL B 1 210 ? -5.941 0.772 -15.797 1 90.56 210 VAL B O 1
ATOM 3408 N N . ILE B 1 211 ? -5.207 2.561 -16.844 1 83.94 211 ILE B N 1
ATOM 3409 C CA . ILE B 1 211 ? -6.555 2.982 -17.219 1 83.94 211 ILE B CA 1
ATOM 3410 C C . ILE B 1 211 ? -7.188 1.942 -18.141 1 83.94 211 ILE B C 1
ATOM 3412 O O . ILE B 1 211 ? -8.367 1.614 -18 1 83.94 211 ILE B O 1
ATOM 3416 N N . MET B 1 212 ? -6.414 1.428 -19 1 85.69 212 MET B N 1
ATOM 3417 C CA . MET B 1 212 ? -6.914 0.423 -19.938 1 85.69 212 MET B CA 1
ATOM 3418 C C . MET B 1 212 ? -7.289 -0.861 -19.203 1 85.69 212 MET B C 1
ATOM 3420 O O . MET B 1 212 ? -8.242 -1.546 -19.594 1 85.69 212 MET B O 1
ATOM 3424 N N . LEU B 1 213 ? -6.531 -1.158 -18.188 1 86 213 LEU B N 1
ATOM 3425 C CA . LEU B 1 213 ? -6.852 -2.33 -17.391 1 86 213 LEU B CA 1
ATOM 3426 C C . LEU B 1 213 ? -8.211 -2.176 -16.719 1 86 213 LEU B C 1
ATOM 3428 O O . LEU B 1 213 ? -8.977 -3.143 -16.625 1 86 213 LEU B O 1
ATOM 3432 N N . THR B 1 214 ? -8.516 -1.053 -16.219 1 80.44 214 THR B N 1
ATOM 3433 C CA . THR B 1 214 ? -9.766 -0.786 -15.516 1 80.44 214 THR B CA 1
ATOM 3434 C C . THR B 1 214 ? -10.945 -0.785 -16.484 1 80.44 214 THR B C 1
ATOM 3436 O O . THR B 1 214 ? -12.039 -1.216 -16.141 1 80.44 214 THR B O 1
ATOM 3439 N N . ARG B 1 215 ? -10.719 -0.332 -17.656 1 78 215 ARG B N 1
ATOM 3440 C CA . ARG B 1 215 ? -11.773 -0.277 -18.656 1 78 215 ARG B CA 1
ATOM 3441 C C . ARG B 1 215 ? -12.156 -1.677 -19.125 1 78 215 ARG B C 1
ATOM 3443 O O . ARG B 1 215 ? -13.336 -1.979 -19.297 1 78 215 ARG B O 1
ATOM 3450 N N . THR B 1 216 ? -11.133 -2.439 -19.359 1 74 216 THR B N 1
ATOM 3451 C CA . THR B 1 216 ? -11.367 -3.807 -19.812 1 74 216 THR B CA 1
ATOM 3452 C C . THR B 1 216 ? -12.117 -4.602 -18.734 1 74 216 THR B C 1
ATOM 3454 O O . THR B 1 216 ? -12.977 -5.43 -19.062 1 74 216 THR B O 1
ATOM 3457 N N . ALA B 1 217 ? -11.852 -4.324 -17.531 1 72.31 217 ALA B N 1
ATOM 3458 C CA . ALA B 1 217 ? -12.5 -5.023 -16.438 1 72.31 217 ALA B CA 1
ATOM 3459 C C . ALA B 1 217 ? -13.969 -4.621 -16.312 1 72.31 217 ALA B C 1
ATOM 3461 O O . ALA B 1 217 ? -14.82 -5.453 -16 1 72.31 217 ALA B O 1
ATOM 3462 N N . ASN B 1 218 ? -14.234 -3.408 -16.484 1 67.81 218 ASN B N 1
ATOM 3463 C CA . ASN B 1 218 ? -15.602 -2.906 -16.391 1 67.81 218 ASN B CA 1
ATOM 3464 C C . ASN B 1 218 ? -16.453 -3.389 -17.562 1 67.81 218 ASN B C 1
ATOM 3466 O O . ASN B 1 218 ? -17.672 -3.586 -17.406 1 67.81 218 ASN B O 1
ATOM 3470 N N . ASP B 1 219 ? -15.852 -3.543 -18.641 1 66.38 219 ASP B N 1
ATOM 3471 C CA . ASP B 1 219 ? -16.578 -4.035 -19.812 1 66.38 219 ASP B CA 1
ATOM 3472 C C . ASP B 1 219 ? -16.938 -5.504 -19.641 1 66.38 219 ASP B C 1
ATOM 3474 O O . ASP B 1 219 ? -17.984 -5.949 -20.141 1 66.38 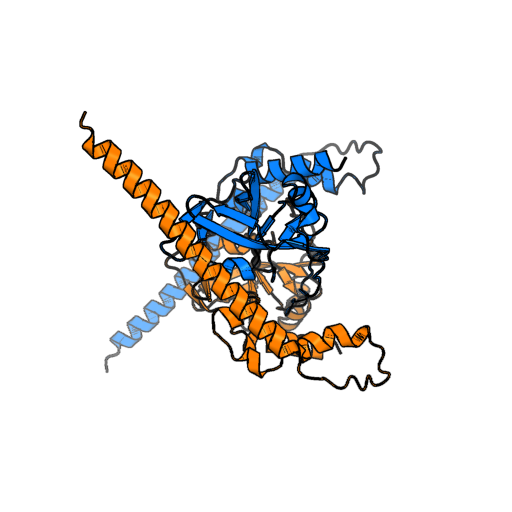219 ASP B O 1
ATOM 3478 N N . SER B 1 220 ? -16.094 -6.219 -18.953 1 58.22 220 SER B N 1
ATOM 3479 C CA . SER B 1 220 ? -16.375 -7.637 -18.766 1 58.22 220 SER B CA 1
ATOM 3480 C C . SER B 1 220 ? -17.469 -7.848 -17.719 1 58.22 220 SER B C 1
ATOM 3482 O O . SER B 1 220 ? -18.016 -8.945 -17.594 1 58.22 220 SER B O 1
ATOM 3484 N N . ARG B 1 221 ? -17.797 -6.887 -16.906 1 55.41 221 ARG B N 1
ATOM 3485 C CA . ARG B 1 221 ? -18.844 -7.012 -15.898 1 55.41 221 ARG B CA 1
ATOM 3486 C C . ARG B 1 221 ? -20.219 -6.746 -16.5 1 55.41 221 ARG B C 1
ATOM 3488 O O . ARG B 1 221 ? -21.234 -7.125 -15.922 1 55.41 221 ARG B O 1
ATOM 3495 N N . SER B 1 222 ? -20.266 -6.004 -17.547 1 44.66 222 SER B N 1
ATOM 3496 C CA . SER B 1 222 ? -21.531 -5.762 -18.219 1 44.66 222 SER B CA 1
ATOM 3497 C C . SER B 1 222 ? -21.922 -6.934 -19.109 1 44.66 222 SER B C 1
ATOM 3499 O O . SER B 1 222 ? -21.062 -7.496 -19.797 1 44.66 222 SER B O 1
#

pLDDT: mean 74.66, std 23.87, range [27.11, 98.75]

Organism: Limulus polyphemus (NCBI:txid6850)

Foldseek 3Di:
DDPVVVVVVVVVVVVVVVVVVVVVVVVVVVVVVVVVVVVVVVPPPPPPPPDPDDPPPCPVVVVLVVVDPVLQVPLDCVSCVPPFFKFWKDKLRHIFIETEDAQDAFKEFEPVVCVVNVNVVQWDQDQPPPDRPVPDDDARFRGKRAFIWIGDPPDTDTGMHTYGHDDVRRIYDYNVNCVVQVWDQDSPQAWIAGNHPPGDITHTDGSVVSSVSVVVRVVVVD/DDPVVVVVVVVVVVVVVVVVVVVVVVVVVVVVVVVVVVVVVVPPPPPPPPDPDDCPPCVVVVVLVVVDPVLQVPLDCVSCVPPFFKFWKDKLRHIFIETEDAQDAFKEFEPVVCVVNVNVVQWDQDQPPPDRPVPDDDARFRGKRAFIWIGAPPDTDTGMHTYGHDDVRRIYDYNVNCVVQVWDQDSPQAWIAGNHPPGDITHTDGSNVSSVSVVVRVVVVD

InterPro domains:
  IPR019103 Aspartic peptidase, DDI1-type [PF09668] (87-186)
  IPR021109 Aspartic peptidase domain superfamily [G3DSA:2.40.70.10] (84-213)
  IPR021109 Aspartic peptidase domain superfamily [SSF50630] (84-186)

Sequence (444 aa):
MDDEDALDIRQRALRRKERRLYSCASIEQLLETEASSFRKRRSSSFDTQCFGVDPVKDRDKTFLNAMAITLFEDESRLGRMHVQPVIKCECNGVESYALINTAATVSSISMKLVEKLRLTDQIIPDTTSKSIALGLPHPEVKGKVKYLDLTLGNWQQVSQFCVVEDAVPEITFGVDFLRKTQAIVNLEDSSLTIGGQQGERVPFLTTREVIMLTRTANDSRSMDDEDALDIRQRALRRKERRLYSCASIEQLLETEASSFRKRRSSSFDTQCFGVDPVKDRDKTFLNAMAITLFEDESRLGRMHVQPVIKCECNGVESYALINTAATVSSISMKLVEKLRLTDQIIPDTTSKSIALGLPHPEVKGKVKYLDLTLGNWQQVSQFCVVEDAVPEITFGVDFLRKTQAIVNLEDSSLTIGGQQGERVPFLTTREVIMLTRTANDSRS

Radius of gyration: 25.04 Å; Cα contacts (8 Å, |Δi|>4): 709; chains: 2; bounding box: 69×66×64 Å

Secondary structure (DSSP, 8-state):
--THHHHHHHHHHHHHHHHHHHHHHHHHHHHHHHHHHHHHHHTS-------SS-TTTSHHHHHHHHS-TTGGG--STTTTTTPPPEEEEEETTEEEEEEE-TT-SS-EEEHHHHHHTT-GGGEE--------TT----PPEEEEEEEEEEEETTEEEEEEEEEES--SSSEEE-HHHHHHTT-EEETTTTEEEESSTTSEEEEBPPHHHHHHHHHHHHHHH-/--HHHHHHHHHHHHHHHHHHHHHHHHHHHHHHHHHHHHHHHHTS-------SS-TTTTHHHHHHHHS-TTGGG--STTTTTTPPPEEEEEETTEEEEEEE-TT-SS-EEEHHHHHHTT-GGGEE--------TT----PPEEEEEEEEEEEETTEEEEEEEEEES--SSSEEE-HHHHHHTT-EEETTTTEEEESSTTSEEEEBPPHHHHHHHHHHHHHHH-

Nearest PDB structures (foldseek):
  3s8i-assembly1_B  TM=9.060E-01  e=7.793E-13  Homo sapiens
  7d66-assembly1_F  TM=8.955E-01  e=8.816E-13  Toxoplasma gondii GT1
  4rgh-assembly1_A  TM=8.595E-01  e=6.889E-13  Homo sapiens
  7d66-assembly2_I  TM=8.619E-01  e=1.276E-12  Toxoplasma gondii GT1
  5yq8-assembly2_D  TM=8.358E-01  e=7.625E-12  Leishmania major